Protein AF-A0A452GET1-F1 (afdb_monomer)

Mean predicted aligned error: 17.18 Å

Sequence (676 aa):
MNPFYFHAVNVILHCMVTLVLMYTCDKAVFKDGRLAFVTALFFAVHPIHSEAVTGIVGRADVLACLLFLLAFLSYNRSVDHFYVGEHFPPTASPFFLLLSLFLGTCAMLVKETGVTVFGVCLVYDLLFLSYNRLRLRNGGVHQRFARQPVASPSASLQIPPSSRENGKHRFAHKGTWNSCHPASPEEQRSSSLSVSNKAMWAILSYLTASNNQNFLYTARPFLKRAALVISYVILVLYFRFWIMGGSMPMFSEQDNPASFSPYLLTSSGVQTLPHNAKVHYNYANFLKDQGRNSEAIYHYKTALKLYPRHASALNNLGTLTKDLVEAKEYYRRALQLNPQHNRALFNLGNLLKSQGKKEEAVFLLRDSIKYGPEFADAYSSLASLLAEQEQFKEAQEVYHAGIENCPESSDLHNNYGVFLVDSGAPERAVSHYQQAIWLSPNHYVAMVNLGRLYRSLGQNKQAEAWYKRALKVSRKAEILSPLGALYYNTGRYEEALQVYREAAALQPSNKEIRLALAQVLAMMGQTKEAEKMTNHIVTEEAKCLECYRLLSAIYSKQEHYSKALEAIDKALQLKPKDPKVISELFFTKGNQLREQNLLDKAFESYKVAVELNPDQAQAWMNMGGIKHIKGDYINARSYYEKALQLVPDSKLLKENLAKLDRLEKRLQEVQEKDQT

InterPro domains:
  IPR011990 Tetratricopeptide-like helical domain superfamily [G3DSA:1.25.40.10] (267-321)
  IPR011990 Tetratricopeptide-like helical domain superfamily [G3DSA:1.25.40.10] (322-475)
  IPR011990 Tetratricopeptide-like helical domain superfamily [G3DSA:1.25.40.10] (476-586)
  IPR011990 Tetratricopeptide-like helical domain superfamily [G3DSA:1.25.40.10] (587-668)
  IPR011990 Tetratricopeptide-like helical domain superfamily [SSF48452] (271-401)
  IPR011990 Tetratricopeptide-like helical domain superfamily [SSF48452] (387-651)
  IPR019734 Tetratricopeptide repeat [PF13181] (617-647)
  IPR019734 Tetratricopeptide repeat [PS50005] (277-310)
  IPR019734 Tetratricopeptide repeat [PS50005] (342-375)
  IPR019734 Tetratricopeptide repeat [PS50005] (376-409)
  IPR019734 Tetratricopeptide repeat [PS50005] (410-443)
  IPR019734 Tetratricopeptide repeat [PS50005] (477-510)
  IPR019734 Tetratricopeptide repeat [PS50005] (545-578)
  IPR019734 Tetratricopeptide repeat [PS50005] (583-616)
  IPR019734 Tetratricopeptide repeat [PS50005] (617-650)
  IPR019734 Tetratricopeptide repeat [SM00028] (277-310)
  IPR019734 Tetratricopeptide repeat [SM00028] (311-341)
  IPR019734 Tetratricopeptide repeat [SM00028] (342-375)
  IPR019734 Tetratricopeptide repeat [SM00028] (376-409)
  IPR019734 Tetratricopeptide repeat [SM00028] (410-443)

Solvent-accessible surface area (backbone atoms only — not comparable to full-atom values): 36323 Å² total; per-residue (Å²): 136,70,69,66,65,58,40,53,51,24,49,53,42,46,54,51,34,32,53,52,47,23,50,43,26,25,75,73,70,69,70,36,64,67,61,12,48,53,53,24,53,50,56,63,67,35,64,79,53,46,50,33,32,74,36,92,73,23,48,33,60,44,51,16,49,37,27,29,53,53,12,44,54,25,40,59,63,8,51,52,90,79,77,86,60,92,56,87,57,54,49,63,33,68,66,32,38,53,50,14,56,49,31,24,47,53,5,28,75,52,29,78,73,21,55,50,44,60,57,53,46,52,52,46,48,60,54,58,53,49,49,51,51,54,54,50,76,74,70,67,87,77,89,81,86,83,83,85,82,91,85,85,88,86,89,86,90,82,86,85,90,89,81,89,87,88,84,88,92,88,85,90,82,90,87,88,86,91,86,81,86,88,89,83,89,85,90,79,80,86,89,72,86,85,69,57,66,64,55,56,51,49,52,55,48,69,75,61,68,87,47,71,73,61,53,55,62,72,42,45,50,56,53,46,43,49,54,51,55,51,54,49,52,52,53,53,51,49,53,54,44,56,76,46,73,79,50,83,85,83,81,47,58,86,78,40,48,62,79,68,30,66,63,60,49,29,54,52,37,36,74,76,40,76,79,40,30,67,39,27,39,52,34,16,48,55,28,41,77,69,67,41,48,74,58,13,48,51,27,26,56,47,15,37,73,63,35,77,76,46,29,69,45,32,30,54,41,24,77,71,46,83,50,70,65,62,18,50,49,25,22,50,53,14,36,77,67,36,80,65,42,24,70,32,31,31,54,45,12,55,51,29,43,77,68,70,38,52,68,66,13,49,52,28,18,53,52,13,30,74,54,30,62,73,41,42,66,34,31,49,54,40,20,52,55,29,44,77,65,73,38,52,66,64,16,50,52,36,42,50,55,28,46,74,51,26,72,79,39,31,65,44,28,27,51,48,18,49,52,26,44,78,70,74,39,54,76,62,14,53,55,28,18,52,48,12,36,64,67,30,81,72,42,39,64,34,31,42,50,49,15,51,49,30,41,76,73,67,39,49,72,57,12,50,52,28,33,56,51,22,49,73,69,50,83,48,43,86,55,30,50,63,46,20,51,52,24,49,76,68,71,39,44,71,63,15,45,54,33,27,52,52,24,25,70,75,38,75,82,45,58,71,48,46,48,52,38,25,52,41,29,47,71,73,66,40,38,72,59,17,48,54,51,38,50,52,52,41,74,77,39,88,80,51,51,67,47,23,53,49,48,17,55,47,28,48,75,65,70,37,35,66,60,16,41,52,25,41,52,55,34,58,71,68,59,74,86,49,49,60,62,49,13,53,48,27,36,52,46,13,50,37,27,42,78,68,67,39,50,69,65,12,39,56,25,19,48,56,12,34,77,48,30,78,79,45,34,69,34,33,37,49,43,11,49,53,27,47,77,69,69,40,50,70,62,12,46,55,25,32,51,55,18,30,75,70,39,78,81,44,61,67,47,55,54,52,49,58,49,48,58,58,49,55,51,52,51,49,68,44,58,59,57,80,72,110

Secondary structure (DSSP, 8-state):
--HHHHHHHHHHHHHHHHHHHHHHIIIII-S-HHHHHHHHHHHHH-HHHHHHHHSSSTHHHHHHHHHHHHHHHHHHHHS-SS---SSSS--S-HHHHHHHHHHHHHHHHH-GGGGHHHHHHHHHIIIIIHHHHHHHHTT------PPPPP---------------------------------------PPP-TTHHHHHHHHHHHHH---HHHHHHHHHHHHHHHHHHHHHHHHHHHHHHHHTTTS-----TTT-HHHH-HHHHHHHHHHH-TT-HHHHHHHHHHHHHTT-HHHHHHHHHHHHHH-TT-HHHHHHHHTT-S-HHHHHHHHHHHHHH-TT-HHHHHHHHHHHHHTT-HHHHHHHHHHHHHT-TT-HHHHHHHHHHHHTTT-HHHHHHHHHHHHHH-TT-HHHHHHHHHHHHHTT-HHHHHHHHHHHHHH-TT-HHHHHHHHHHHHHTT-HHHHHHHHHHHHHH---HHHHHHHHHHHHHTT-HHHHHHHHHHHHHH-TT-HHHHHHHHHHHHHTT-HHHHHHHHHHHHHH-TT-HHHHHHHHHHHHHTT-HHHHHHHHHHHHHT--S-HHHHHHHHHHHHHHHHHTT-HHHHHHHHHHHHHH-TT-HHHHHHHHHHHHHTT-HHHHHHHHHHHHHH-TT-HHHHHHHHHHHHHHHHHHHHHTTTT-

Organism: NCBI:txid38772

Structure (mmCIF, N/CA/C/O backbone):
data_AF-A0A452GET1-F1
#
_entry.id   AF-A0A452GET1-F1
#
loop_
_atom_site.group_PDB
_atom_site.id
_atom_site.type_symbol
_atom_site.label_atom_id
_atom_site.label_alt_id
_atom_site.label_comp_id
_atom_site.label_asym_id
_atom_site.label_entity_id
_atom_site.label_seq_id
_atom_site.pdbx_PDB_ins_code
_atom_site.Cartn_x
_atom_site.Cartn_y
_atom_site.Cartn_z
_atom_site.occupancy
_atom_site.B_iso_or_equiv
_atom_site.auth_seq_id
_atom_site.auth_comp_id
_atom_site.auth_asym_id
_atom_site.auth_atom_id
_atom_site.pdbx_PDB_model_num
ATOM 1 N N . MET A 1 1 ? 17.466 -29.741 -41.255 1.00 55.09 1 MET A N 1
ATOM 2 C CA . MET A 1 1 ? 18.159 -29.362 -42.513 1.00 55.09 1 MET A CA 1
ATOM 3 C C . MET A 1 1 ? 19.663 -29.346 -42.269 1.00 55.09 1 MET A C 1
ATOM 5 O O . MET A 1 1 ? 20.057 -29.049 -41.151 1.00 55.09 1 MET A O 1
ATOM 9 N N . ASN A 1 2 ? 20.491 -29.679 -43.266 1.00 70.56 2 ASN A N 1
ATOM 10 C CA . ASN A 1 2 ? 21.956 -29.689 -43.130 1.00 70.56 2 ASN A CA 1
ATOM 11 C C . ASN A 1 2 ? 22.540 -28.291 -43.473 1.00 70.56 2 ASN A C 1
ATOM 13 O O . ASN A 1 2 ? 22.282 -27.815 -44.584 1.00 70.56 2 ASN A O 1
ATOM 17 N N . PRO A 1 3 ? 23.321 -27.643 -42.579 1.00 74.44 3 PRO A N 1
ATOM 18 C CA . PRO A 1 3 ? 23.902 -26.312 -42.806 1.00 74.44 3 PRO A CA 1
ATOM 19 C C . PRO A 1 3 ? 24.771 -26.177 -44.065 1.00 74.44 3 PRO A C 1
ATOM 21 O O . PRO A 1 3 ? 24.826 -25.094 -44.647 1.00 74.44 3 PRO A O 1
ATOM 24 N N . PHE A 1 4 ? 25.408 -27.261 -44.523 1.00 80.00 4 PHE A N 1
ATOM 25 C CA . PHE A 1 4 ? 26.300 -27.254 -45.689 1.00 80.00 4 PHE A CA 1
ATOM 26 C C . PHE A 1 4 ? 25.630 -26.670 -46.943 1.00 80.00 4 PHE A C 1
ATOM 28 O O . PHE A 1 4 ? 26.189 -25.789 -47.594 1.00 80.00 4 PHE A O 1
ATOM 35 N N . TYR A 1 5 ? 24.391 -27.082 -47.239 1.00 78.44 5 TYR A N 1
ATOM 36 C CA . TYR A 1 5 ? 23.641 -26.586 -48.400 1.00 78.44 5 TYR A CA 1
ATOM 37 C C . TYR A 1 5 ? 23.287 -25.098 -48.298 1.00 78.44 5 TYR A C 1
ATOM 39 O O . TYR A 1 5 ? 23.142 -24.429 -49.320 1.00 78.44 5 TYR A O 1
ATOM 47 N N . PHE A 1 6 ? 23.150 -24.563 -47.082 1.00 76.06 6 PHE A N 1
ATOM 48 C CA . PHE A 1 6 ? 22.856 -23.145 -46.888 1.00 76.06 6 PHE A CA 1
ATOM 49 C C . PHE A 1 6 ? 24.080 -22.301 -47.216 1.00 76.06 6 PHE A C 1
ATOM 51 O O . PHE A 1 6 ? 23.979 -21.383 -48.028 1.00 76.06 6 PHE A O 1
ATOM 58 N N . HIS A 1 7 ? 25.236 -22.673 -46.666 1.00 81.62 7 HIS A N 1
ATOM 59 C CA . HIS A 1 7 ? 26.489 -21.975 -46.920 1.00 81.62 7 HIS A CA 1
ATOM 60 C C . HIS A 1 7 ? 26.950 -22.116 -48.381 1.00 81.62 7 HIS A C 1
ATOM 62 O O . HIS A 1 7 ? 27.318 -21.119 -48.996 1.00 81.62 7 HIS A O 1
ATOM 68 N N . ALA A 1 8 ? 26.836 -23.306 -48.984 1.00 86.25 8 ALA A N 1
ATOM 69 C CA . ALA A 1 8 ? 27.196 -23.529 -50.388 1.00 86.25 8 ALA A CA 1
ATOM 70 C C . ALA A 1 8 ? 26.411 -22.620 -51.356 1.00 86.25 8 ALA A C 1
ATOM 72 O O . ALA A 1 8 ? 27.004 -22.008 -52.242 1.00 86.25 8 ALA A O 1
ATOM 73 N N . VAL A 1 9 ? 25.094 -22.468 -51.157 1.00 86.44 9 VAL A N 1
ATOM 74 C CA . VAL A 1 9 ? 24.266 -21.550 -51.962 1.00 86.44 9 VAL A CA 1
ATOM 75 C C . VAL A 1 9 ? 24.689 -20.092 -51.761 1.00 86.44 9 VAL A C 1
ATOM 77 O O . VAL A 1 9 ? 24.806 -19.357 -52.741 1.00 86.44 9 VAL A O 1
ATOM 80 N N . ASN A 1 10 ? 24.969 -19.675 -50.522 1.00 89.81 10 ASN A N 1
ATOM 81 C CA . ASN A 1 10 ? 25.426 -18.314 -50.232 1.00 89.81 10 ASN A CA 1
ATOM 82 C C . ASN A 1 10 ? 26.773 -18.006 -50.918 1.00 89.81 10 ASN A C 1
ATOM 84 O O . ASN A 1 10 ? 26.934 -16.933 -51.499 1.00 89.81 10 ASN A O 1
ATOM 88 N N . VAL A 1 11 ? 27.722 -18.951 -50.893 1.00 90.56 11 VAL A N 1
ATOM 89 C CA . VAL A 1 11 ? 29.040 -18.821 -51.542 1.00 90.56 11 VAL A CA 1
ATOM 90 C C . VAL A 1 11 ? 28.900 -18.724 -53.064 1.00 90.56 11 VAL A C 1
ATOM 92 O O . VAL A 1 11 ? 29.479 -17.821 -53.664 1.00 90.56 11 VAL A O 1
ATOM 95 N N . ILE A 1 12 ? 28.084 -19.582 -53.690 1.00 92.19 12 ILE A N 1
ATOM 96 C CA . ILE A 1 12 ? 27.819 -19.525 -55.140 1.00 92.19 12 ILE A CA 1
ATOM 97 C C . ILE A 1 12 ? 27.236 -18.159 -55.532 1.00 92.19 12 ILE A C 1
ATOM 99 O O . ILE A 1 12 ? 27.716 -17.533 -56.480 1.00 92.19 12 ILE A O 1
ATOM 103 N N . LEU A 1 13 ? 26.249 -17.661 -54.778 1.00 91.44 13 LEU A N 1
ATOM 104 C CA . LEU A 1 13 ? 25.665 -16.340 -55.014 1.00 91.44 13 LEU A CA 1
ATOM 105 C C . LEU A 1 13 ? 26.699 -15.214 -54.845 1.00 91.44 13 LEU A C 1
ATOM 107 O O . LEU A 1 13 ? 26.738 -14.316 -55.680 1.00 91.44 13 LEU A O 1
ATOM 111 N N . HIS A 1 14 ? 27.579 -15.270 -53.840 1.00 93.06 14 HIS A N 1
ATOM 112 C CA . HIS A 1 14 ? 28.633 -14.261 -53.632 1.00 93.06 14 HIS A CA 1
ATOM 113 C C . HIS A 1 14 ? 29.663 -14.240 -54.764 1.00 93.06 14 HIS A C 1
ATOM 115 O O . HIS A 1 14 ? 30.056 -13.167 -55.228 1.00 93.06 14 HIS A O 1
ATOM 121 N N . CYS A 1 15 ? 30.047 -15.410 -55.284 1.00 93.62 15 CYS A N 1
ATOM 122 C CA . CYS A 1 15 ? 30.876 -15.507 -56.485 1.00 93.62 15 CYS A CA 1
ATOM 123 C C . CYS A 1 15 ? 30.180 -14.867 -57.700 1.00 93.62 15 CYS A C 1
ATOM 125 O O . CYS A 1 15 ? 30.807 -14.092 -58.423 1.00 93.62 15 CYS A O 1
ATOM 127 N N . MET A 1 16 ? 28.880 -15.118 -57.899 1.00 94.75 16 MET A N 1
ATOM 128 C CA . MET A 1 16 ? 28.106 -14.481 -58.974 1.00 94.75 16 MET A CA 1
ATOM 129 C C . MET A 1 16 ? 28.015 -12.958 -58.800 1.00 94.75 16 MET A C 1
ATOM 131 O O . MET A 1 16 ? 28.276 -12.232 -59.757 1.00 94.75 16 MET A O 1
ATOM 135 N N . VAL A 1 17 ? 27.713 -12.461 -57.595 1.00 95.06 17 VAL A N 1
ATOM 136 C CA . VAL A 1 17 ? 27.684 -11.018 -57.286 1.00 95.06 17 VAL A CA 1
ATOM 137 C C . VAL A 1 17 ? 29.040 -10.377 -57.567 1.00 95.06 17 VAL A C 1
ATOM 139 O O . VAL A 1 17 ? 29.095 -9.359 -58.247 1.00 95.06 17 VAL A O 1
ATOM 142 N N . THR A 1 18 ? 30.135 -10.993 -57.117 1.00 95.00 18 THR A N 1
ATOM 143 C CA . THR A 1 18 ? 31.505 -10.497 -57.326 1.00 95.00 18 THR A CA 1
ATOM 144 C C . THR A 1 18 ? 31.844 -10.373 -58.818 1.00 95.00 18 THR A C 1
ATOM 146 O O . THR A 1 18 ? 32.373 -9.349 -59.254 1.00 95.00 18 THR A O 1
ATOM 149 N N . LEU A 1 19 ? 31.491 -11.378 -59.628 1.00 95.25 19 LEU A N 1
ATOM 150 C CA . LEU A 1 19 ? 31.718 -11.364 -61.078 1.00 95.25 19 LEU A CA 1
ATOM 151 C C . LEU A 1 19 ? 30.843 -10.325 -61.799 1.00 95.25 19 LEU A C 1
ATOM 153 O O . LEU A 1 19 ? 31.332 -9.602 -62.671 1.00 95.25 19 LEU A O 1
ATOM 157 N N . VAL A 1 20 ? 29.566 -10.203 -61.421 1.00 94.69 20 VAL A N 1
ATOM 158 C CA . VAL A 1 20 ? 28.649 -9.197 -61.985 1.00 94.69 20 VAL A CA 1
ATOM 159 C C . VAL A 1 20 ? 29.057 -7.780 -61.562 1.00 94.69 20 VAL A C 1
ATOM 161 O O . VAL A 1 20 ? 28.979 -6.860 -62.377 1.00 94.69 20 VAL A O 1
ATOM 164 N N . LEU A 1 21 ? 29.569 -7.590 -60.342 1.00 94.19 21 LEU A N 1
ATOM 165 C CA . LEU A 1 21 ? 30.135 -6.323 -59.877 1.00 94.19 21 LEU A CA 1
ATOM 166 C C . LEU A 1 21 ? 31.380 -5.950 -60.687 1.00 94.19 21 LEU A C 1
ATOM 168 O O . LEU A 1 21 ? 31.450 -4.830 -61.187 1.00 94.19 21 LEU A O 1
ATOM 172 N N . MET A 1 22 ? 32.315 -6.884 -60.897 1.00 94.12 22 MET A N 1
ATOM 173 C CA . MET A 1 22 ? 33.491 -6.662 -61.749 1.00 94.12 22 MET A CA 1
ATOM 174 C C . MET A 1 22 ? 33.078 -6.222 -63.162 1.00 94.12 22 MET A C 1
ATOM 176 O O . MET A 1 22 ? 33.565 -5.213 -63.668 1.00 94.12 22 MET A O 1
ATOM 180 N N . TYR A 1 23 ? 32.122 -6.925 -63.776 1.00 92.88 23 TYR A N 1
ATOM 181 C CA . TYR A 1 23 ? 31.584 -6.569 -65.091 1.00 92.88 23 TYR A CA 1
ATOM 182 C C . TYR A 1 23 ? 30.884 -5.196 -65.096 1.00 92.88 23 TYR A C 1
ATOM 184 O O . TYR A 1 23 ? 31.024 -4.426 -66.048 1.00 92.88 23 TYR A O 1
ATOM 192 N N . THR A 1 24 ? 30.169 -4.848 -64.023 1.00 90.69 24 THR A N 1
ATOM 193 C CA . THR A 1 24 ? 29.512 -3.538 -63.863 1.00 90.69 24 THR A CA 1
ATOM 194 C C . THR A 1 24 ? 30.535 -2.411 -63.744 1.00 90.69 24 THR A C 1
ATOM 196 O O . THR A 1 24 ? 30.420 -1.392 -64.429 1.00 90.69 24 THR A O 1
ATOM 199 N N . CYS A 1 25 ? 31.577 -2.603 -62.937 1.00 89.62 25 CYS A N 1
ATOM 200 C CA . CYS A 1 25 ? 32.664 -1.647 -62.775 1.00 89.62 25 CYS A CA 1
ATOM 201 C C . CYS A 1 25 ? 33.450 -1.440 -64.080 1.00 89.62 25 CYS A C 1
ATOM 203 O O . CYS A 1 25 ? 33.757 -0.300 -64.429 1.00 89.62 25 CYS A O 1
ATOM 205 N N . ASP A 1 26 ? 33.705 -2.509 -64.839 1.00 87.88 26 ASP A N 1
ATOM 206 C CA . ASP A 1 26 ? 34.378 -2.443 -66.140 1.00 87.88 26 ASP A CA 1
ATOM 207 C C . ASP A 1 26 ? 33.507 -1.762 -67.214 1.00 87.88 26 ASP A C 1
ATOM 209 O O . ASP A 1 26 ? 33.965 -0.841 -67.885 1.00 87.88 26 ASP A O 1
ATOM 213 N N . LYS A 1 27 ? 32.230 -2.139 -67.375 1.00 83.81 27 LYS A N 1
ATOM 214 C CA . LYS A 1 27 ? 31.399 -1.614 -68.479 1.00 83.81 27 LYS A CA 1
ATOM 215 C C . LYS A 1 27 ? 30.702 -0.283 -68.190 1.00 83.81 27 LYS A C 1
ATOM 217 O O . LYS A 1 27 ? 30.534 0.511 -69.119 1.00 83.81 27 LYS A O 1
ATOM 222 N N . ALA A 1 28 ? 30.285 -0.027 -66.949 1.00 80.25 28 ALA A N 1
ATOM 223 C CA . ALA A 1 28 ? 29.444 1.123 -66.603 1.00 80.25 28 ALA A CA 1
ATOM 224 C C . ALA A 1 28 ? 30.166 2.222 -65.805 1.00 80.25 28 ALA A C 1
ATOM 226 O O . ALA A 1 28 ? 29.875 3.398 -66.031 1.00 80.25 28 ALA A O 1
ATOM 227 N N . VAL A 1 29 ? 31.079 1.862 -64.891 1.00 82.75 29 VAL A N 1
ATOM 228 C CA . VAL A 1 29 ? 31.639 2.807 -63.899 1.00 82.75 29 VAL A CA 1
ATOM 229 C C . VAL A 1 29 ? 33.008 3.361 -64.310 1.00 82.75 29 VAL A C 1
ATOM 231 O O . VAL A 1 29 ? 33.120 4.552 -64.586 1.00 82.75 29 VAL A O 1
ATOM 234 N N . PHE A 1 30 ? 34.047 2.522 -64.361 1.00 81.62 30 PHE A N 1
ATOM 235 C CA . PHE A 1 30 ? 35.436 2.971 -64.533 1.00 81.62 30 PHE A CA 1
ATOM 236 C C . PHE A 1 30 ? 35.931 2.911 -65.978 1.00 81.62 30 PHE A C 1
ATOM 238 O O . PHE A 1 30 ? 36.731 3.756 -66.372 1.00 81.62 30 PHE A O 1
ATOM 245 N N . LYS A 1 31 ? 35.470 1.929 -66.768 1.00 78.00 31 LYS A N 1
ATOM 246 C CA . LYS A 1 31 ? 36.013 1.625 -68.111 1.00 78.00 31 LYS A CA 1
ATOM 247 C C . LYS A 1 31 ? 37.510 1.269 -68.101 1.00 78.00 31 LYS A C 1
ATOM 249 O O . LYS A 1 31 ? 38.198 1.425 -69.107 1.00 78.00 31 LYS A O 1
ATOM 254 N N . ASP A 1 32 ? 37.974 0.747 -66.965 1.00 84.75 32 ASP A N 1
ATOM 255 C CA . ASP A 1 32 ? 39.293 0.156 -66.741 1.00 84.75 32 ASP A CA 1
ATOM 256 C C . ASP A 1 32 ? 39.129 -1.156 -65.957 1.00 84.75 32 ASP A C 1
ATOM 258 O O . ASP A 1 32 ? 38.683 -1.164 -64.803 1.00 84.75 32 ASP A O 1
ATOM 262 N N . GLY A 1 33 ? 39.525 -2.266 -66.584 1.00 87.38 33 GLY A N 1
ATOM 263 C CA . GLY A 1 33 ? 39.473 -3.600 -65.995 1.00 87.38 33 GLY A CA 1
ATOM 264 C C . GLY A 1 33 ? 40.362 -3.772 -64.757 1.00 87.38 33 GLY A C 1
ATOM 265 O O . GLY A 1 33 ? 40.052 -4.608 -63.911 1.00 87.38 33 GLY A O 1
ATOM 266 N N . ARG A 1 34 ? 41.429 -2.972 -64.592 1.00 88.81 34 ARG A N 1
ATOM 267 C CA . ARG A 1 34 ? 42.294 -3.019 -63.397 1.00 88.81 34 ARG A CA 1
ATOM 268 C C . ARG A 1 34 ? 41.565 -2.481 -62.170 1.00 88.81 34 ARG A C 1
ATOM 270 O O . ARG A 1 34 ? 41.541 -3.144 -61.136 1.00 88.81 34 ARG A O 1
ATOM 277 N N . LEU A 1 35 ? 40.925 -1.317 -62.299 1.00 89.56 35 LEU A N 1
ATOM 278 C CA . LEU A 1 35 ? 40.099 -0.739 -61.234 1.00 89.56 35 LEU A CA 1
ATOM 279 C C . LEU A 1 35 ? 38.889 -1.631 -60.930 1.00 89.56 35 LEU A C 1
ATOM 281 O O . LEU A 1 35 ? 38.598 -1.890 -59.765 1.00 89.56 35 LEU A O 1
ATOM 285 N N . ALA A 1 36 ? 38.241 -2.177 -61.963 1.00 91.00 36 ALA A N 1
ATOM 286 C CA . ALA A 1 36 ? 37.127 -3.105 -61.799 1.00 91.00 36 ALA A CA 1
ATOM 287 C C . ALA A 1 36 ? 37.512 -4.388 -61.038 1.00 91.00 36 ALA A C 1
ATOM 289 O O . ALA A 1 36 ? 36.784 -4.798 -60.132 1.00 91.00 36 ALA A O 1
ATOM 290 N N . PHE A 1 37 ? 38.663 -4.989 -61.359 1.00 93.69 37 PHE A N 1
ATOM 291 C CA . PHE A 1 37 ? 39.197 -6.156 -60.652 1.00 93.69 37 PHE A CA 1
ATOM 292 C C . PHE A 1 37 ? 39.505 -5.843 -59.181 1.00 93.69 37 PHE A C 1
ATOM 294 O O . PHE A 1 37 ? 39.088 -6.587 -58.298 1.00 93.69 37 PHE A O 1
ATOM 301 N N . VAL A 1 38 ? 40.170 -4.716 -58.898 1.00 93.44 38 VAL A N 1
ATOM 302 C CA . VAL A 1 38 ? 40.489 -4.296 -57.520 1.00 93.44 38 VAL A CA 1
ATOM 303 C C . VAL A 1 38 ? 39.218 -4.044 -56.699 1.00 93.44 38 VAL A C 1
ATOM 305 O O . VAL A 1 38 ? 39.137 -4.480 -55.553 1.00 93.44 38 VAL A O 1
ATOM 308 N N . THR A 1 39 ? 38.191 -3.409 -57.274 1.00 92.38 39 THR A N 1
ATOM 309 C CA . THR A 1 39 ? 36.896 -3.216 -56.597 1.00 92.38 39 THR A CA 1
ATOM 310 C C . THR A 1 39 ? 36.190 -4.541 -56.305 1.00 92.38 39 THR A C 1
ATOM 312 O O . THR A 1 39 ? 35.669 -4.720 -55.205 1.00 92.38 39 THR A O 1
ATOM 315 N N . ALA A 1 40 ? 36.199 -5.488 -57.247 1.00 92.94 40 ALA A N 1
ATOM 316 C CA . ALA A 1 40 ? 35.617 -6.812 -57.037 1.00 92.94 40 ALA A CA 1
ATOM 317 C C . ALA A 1 40 ? 36.387 -7.630 -55.984 1.00 92.94 40 ALA A C 1
ATOM 319 O O . ALA A 1 40 ? 35.765 -8.288 -55.154 1.00 92.94 40 ALA A O 1
ATOM 320 N N . LEU A 1 41 ? 37.722 -7.538 -55.958 1.00 93.25 41 LEU A N 1
ATOM 321 C CA . LEU A 1 41 ? 38.561 -8.181 -54.944 1.00 93.25 41 LEU A CA 1
ATOM 322 C C . LEU A 1 41 ? 38.280 -7.633 -53.537 1.00 93.25 41 LEU A C 1
ATOM 324 O O . LEU A 1 41 ? 38.112 -8.416 -52.604 1.00 93.25 41 LEU A O 1
ATOM 328 N N . PHE A 1 42 ? 38.165 -6.308 -53.382 1.00 93.50 42 PHE A N 1
ATOM 329 C CA . PHE A 1 42 ? 37.760 -5.718 -52.104 1.00 93.50 42 PHE A CA 1
ATOM 330 C C . PHE A 1 42 ? 36.359 -6.178 -51.688 1.00 93.50 42 PHE A C 1
ATOM 332 O O . PHE A 1 42 ? 36.189 -6.602 -50.549 1.00 93.50 42 PHE A O 1
ATOM 339 N N . PHE A 1 43 ? 35.377 -6.169 -52.596 1.00 91.31 43 PHE A N 1
ATOM 340 C CA . PHE A 1 43 ? 34.023 -6.652 -52.300 1.00 91.31 43 PHE A CA 1
ATOM 341 C C . PHE A 1 43 ? 34.003 -8.125 -51.857 1.00 91.31 43 PHE A C 1
ATOM 343 O O . PHE A 1 43 ? 33.314 -8.471 -50.899 1.00 91.31 43 PHE A O 1
ATOM 350 N N . ALA A 1 44 ? 34.784 -8.985 -52.517 1.00 91.62 44 ALA A N 1
ATOM 351 C CA . ALA A 1 44 ? 34.842 -10.411 -52.214 1.00 91.62 44 ALA A CA 1
ATOM 352 C C . ALA A 1 44 ? 35.358 -10.706 -50.794 1.00 91.62 44 ALA A C 1
ATOM 354 O O . ALA A 1 44 ? 34.878 -11.646 -50.159 1.00 91.62 44 ALA A O 1
ATOM 355 N N . VAL A 1 45 ? 36.323 -9.907 -50.317 1.00 90.69 45 VAL A N 1
ATOM 356 C CA . VAL A 1 45 ? 37.075 -10.120 -49.065 1.00 90.69 45 VAL A CA 1
ATOM 357 C C . VAL A 1 45 ? 36.554 -9.264 -47.895 1.00 90.69 45 VAL A C 1
ATOM 359 O O . VAL A 1 45 ? 36.873 -9.548 -46.743 1.00 90.69 45 VAL A O 1
ATOM 362 N N . HIS A 1 46 ? 35.752 -8.222 -48.144 1.00 89.12 46 HIS A N 1
ATOM 363 C CA . HIS A 1 46 ? 35.321 -7.297 -47.090 1.00 89.12 46 HIS A CA 1
ATOM 364 C C . HIS A 1 46 ? 34.485 -8.000 -45.994 1.00 89.12 46 HIS A C 1
ATOM 366 O O . HIS A 1 46 ? 33.481 -8.638 -46.334 1.00 89.12 46 HIS A O 1
ATOM 372 N N . PRO A 1 47 ? 34.805 -7.834 -44.689 1.00 81.44 47 PRO A N 1
ATOM 373 C CA . PRO A 1 47 ? 34.153 -8.569 -43.599 1.00 81.44 47 PRO A CA 1
ATOM 374 C C . PRO A 1 47 ? 32.620 -8.537 -43.640 1.00 81.44 47 PRO A C 1
ATOM 376 O O . PRO A 1 47 ? 31.996 -9.594 -43.668 1.00 81.44 47 PRO A O 1
ATOM 379 N N . ILE A 1 48 ? 32.029 -7.346 -43.800 1.00 79.81 48 ILE A N 1
ATOM 380 C CA . ILE A 1 48 ? 30.569 -7.120 -43.894 1.00 79.81 48 ILE A CA 1
ATOM 381 C C . ILE A 1 48 ? 29.893 -7.995 -44.970 1.00 79.81 48 ILE A C 1
ATOM 383 O O . ILE A 1 48 ? 28.757 -8.432 -44.796 1.00 79.81 48 ILE A O 1
ATOM 387 N N . HIS A 1 49 ? 30.565 -8.269 -46.092 1.00 81.12 49 HIS A N 1
ATOM 388 C CA . HIS A 1 49 ? 30.012 -9.123 -47.148 1.00 81.12 49 HIS A CA 1
ATOM 389 C C . HIS A 1 49 ? 30.250 -10.607 -46.845 1.00 81.12 49 HIS A C 1
ATOM 391 O O . HIS A 1 49 ? 29.357 -11.422 -47.064 1.00 81.12 49 HIS A O 1
ATOM 397 N N . SER A 1 50 ? 31.395 -10.959 -46.252 1.00 78.44 50 SER A N 1
ATOM 398 C CA . SER A 1 50 ? 31.659 -12.331 -45.794 1.00 78.44 50 SER A CA 1
ATOM 399 C C . SER A 1 50 ? 30.703 -12.793 -44.678 1.00 78.44 50 SER A C 1
ATOM 401 O O . SER A 1 50 ? 30.265 -13.942 -44.687 1.00 78.44 50 SER A O 1
ATOM 403 N N . GLU A 1 51 ? 30.285 -11.892 -43.781 1.00 79.88 51 GLU A N 1
ATOM 404 C CA . GLU A 1 51 ? 29.285 -12.143 -42.731 1.00 79.88 51 GLU A CA 1
ATOM 405 C C . GLU A 1 51 ? 27.893 -12.455 -43.309 1.00 79.88 51 GLU A C 1
ATOM 407 O O . GLU A 1 51 ? 27.202 -13.353 -42.825 1.00 79.88 51 GLU A O 1
ATOM 412 N N . ALA A 1 52 ? 27.494 -11.795 -44.403 1.00 76.88 52 ALA A N 1
ATOM 413 C CA . ALA A 1 52 ? 26.259 -12.129 -45.120 1.00 76.88 52 ALA A CA 1
ATOM 414 C C . ALA A 1 52 ? 26.320 -13.515 -45.799 1.00 76.88 52 ALA A C 1
ATOM 416 O O . ALA A 1 52 ? 25.287 -14.155 -46.002 1.00 76.88 52 ALA A O 1
ATOM 417 N N . VAL A 1 53 ? 27.520 -14.012 -46.122 1.00 80.25 53 VAL A N 1
ATOM 418 C CA . VAL A 1 53 ? 27.728 -15.334 -46.739 1.00 80.25 53 VAL A CA 1
ATOM 419 C C . VAL A 1 53 ? 27.759 -16.460 -45.702 1.00 80.25 53 VAL A C 1
ATOM 421 O O . VAL A 1 53 ? 27.230 -17.547 -45.957 1.00 80.25 53 VAL A O 1
ATOM 424 N N . THR A 1 54 ? 28.336 -16.223 -44.523 1.00 80.12 54 THR A N 1
ATOM 425 C CA . THR A 1 54 ? 28.326 -17.186 -43.407 1.00 80.12 54 THR A CA 1
ATOM 426 C C . THR A 1 54 ? 26.988 -17.208 -42.659 1.00 80.12 54 THR A C 1
ATOM 428 O O . THR A 1 54 ? 26.595 -18.255 -42.145 1.00 80.12 54 THR A O 1
ATOM 431 N N . GLY A 1 55 ? 26.252 -16.093 -42.638 1.00 76.00 55 GLY A N 1
ATOM 432 C CA . GLY A 1 55 ? 24.956 -15.971 -41.976 1.00 76.00 55 GLY A CA 1
ATOM 433 C C . GLY A 1 55 ? 23.838 -16.817 -42.602 1.00 76.00 55 GLY A C 1
ATOM 434 O O . GLY A 1 55 ? 23.609 -16.802 -43.812 1.00 76.00 55 GLY A O 1
ATOM 435 N N . ILE A 1 56 ? 23.057 -17.495 -41.753 1.00 67.94 56 ILE A N 1
ATOM 436 C CA . ILE A 1 56 ? 21.920 -18.350 -42.159 1.00 67.94 56 ILE A CA 1
ATOM 437 C C . ILE A 1 56 ? 20.864 -17.556 -42.957 1.00 67.94 56 ILE A C 1
ATOM 439 O O . ILE A 1 56 ? 20.313 -18.059 -43.937 1.00 67.94 56 ILE A O 1
ATOM 443 N N . VAL A 1 57 ? 20.611 -16.302 -42.561 1.00 72.31 57 VAL A N 1
ATOM 444 C CA . VAL A 1 57 ? 19.596 -15.412 -43.161 1.00 72.31 57 VAL A CA 1
ATOM 445 C C . VAL A 1 57 ? 20.144 -14.605 -44.352 1.00 72.31 57 VAL A C 1
ATOM 447 O O . VAL A 1 57 ? 19.385 -14.252 -45.254 1.00 72.31 57 VAL A O 1
ATOM 450 N N . GLY A 1 58 ? 21.463 -14.374 -44.416 1.00 80.88 58 GLY A N 1
ATOM 451 C CA . GLY A 1 58 ? 22.108 -13.434 -45.351 1.00 80.88 58 GLY A CA 1
ATOM 452 C C . GLY A 1 58 ? 21.995 -13.784 -46.842 1.00 80.88 58 GLY A C 1
ATOM 453 O O . GLY A 1 58 ? 22.302 -12.960 -47.702 1.00 80.88 58 GLY A O 1
ATOM 454 N N . ARG A 1 59 ? 21.452 -14.963 -47.179 1.00 87.50 59 ARG A N 1
ATOM 455 C CA . ARG A 1 59 ? 21.038 -15.322 -48.547 1.00 87.50 59 ARG A CA 1
ATOM 456 C C . ARG A 1 59 ? 20.135 -14.287 -49.212 1.00 87.50 59 ARG A C 1
ATOM 458 O O . ARG A 1 59 ? 20.244 -14.097 -50.420 1.00 87.50 59 ARG A O 1
ATOM 465 N N . ALA A 1 60 ? 19.266 -13.633 -48.440 1.00 87.94 60 ALA A N 1
ATOM 466 C CA . ALA A 1 60 ? 18.410 -12.568 -48.944 1.00 87.94 60 ALA A CA 1
ATOM 467 C C . ALA A 1 60 ? 19.253 -11.369 -49.403 1.00 87.94 60 ALA A C 1
ATOM 469 O O . ALA A 1 60 ? 19.098 -10.896 -50.523 1.00 87.94 60 ALA A O 1
ATOM 470 N N . ASP A 1 61 ? 20.211 -10.937 -48.585 1.00 88.81 61 ASP A N 1
ATOM 471 C CA . ASP A 1 61 ? 21.086 -9.803 -48.880 1.00 88.81 61 ASP A CA 1
ATOM 472 C C . ASP A 1 61 ? 21.979 -10.055 -50.109 1.00 88.81 61 ASP A C 1
ATOM 474 O O . ASP A 1 61 ? 22.075 -9.200 -50.991 1.00 88.81 61 ASP A O 1
ATOM 478 N N . VAL A 1 62 ? 22.566 -11.253 -50.233 1.00 90.44 62 VAL A N 1
ATOM 479 C CA . VAL A 1 62 ? 23.405 -11.608 -51.396 1.00 90.44 62 VAL A CA 1
ATOM 480 C C . VAL A 1 62 ? 22.566 -11.749 -52.678 1.00 90.44 62 VAL A C 1
ATOM 482 O O . VAL A 1 62 ? 22.959 -11.238 -53.728 1.00 90.44 62 VAL A O 1
ATOM 485 N N . LEU A 1 63 ? 21.384 -12.379 -52.617 1.00 93.31 63 LEU A N 1
ATOM 486 C CA . LEU A 1 63 ? 20.493 -12.508 -53.779 1.00 93.31 63 LEU A CA 1
ATOM 487 C C . LEU A 1 63 ? 19.904 -11.154 -54.212 1.00 93.31 63 LEU A C 1
ATOM 489 O O . LEU A 1 63 ? 19.851 -10.866 -55.408 1.00 93.31 63 LEU A O 1
ATOM 493 N N . ALA A 1 64 ? 19.511 -10.300 -53.264 1.00 93.50 64 ALA A N 1
ATOM 494 C CA . ALA A 1 64 ? 19.059 -8.943 -53.556 1.00 93.50 64 ALA A CA 1
ATOM 495 C C . ALA A 1 64 ? 20.178 -8.109 -54.199 1.00 93.50 64 ALA A C 1
ATOM 497 O O . ALA A 1 64 ? 19.911 -7.395 -55.163 1.00 93.50 64 ALA A O 1
ATOM 498 N N . CYS A 1 65 ? 21.431 -8.251 -53.749 1.00 93.25 65 CYS A N 1
ATOM 499 C CA . CYS A 1 65 ? 22.589 -7.603 -54.370 1.00 93.25 65 CYS A CA 1
ATOM 500 C C . CYS A 1 65 ? 22.808 -8.062 -55.828 1.00 93.25 65 CYS A C 1
ATOM 502 O O . CYS A 1 65 ? 23.033 -7.235 -56.715 1.00 93.25 65 CYS A O 1
ATOM 504 N N . LEU A 1 66 ? 22.656 -9.362 -56.116 1.00 94.94 66 LEU A N 1
ATOM 505 C CA . LEU A 1 66 ? 22.739 -9.886 -57.485 1.00 94.94 66 LEU A CA 1
ATOM 506 C C . LEU A 1 66 ? 21.652 -9.282 -58.388 1.00 94.94 66 LEU A C 1
ATOM 508 O O . LEU A 1 66 ? 21.945 -8.787 -59.477 1.00 94.94 66 LEU A O 1
ATOM 512 N N . LEU A 1 67 ? 20.401 -9.284 -57.918 1.00 96.62 67 LEU A N 1
ATOM 513 C CA . LEU A 1 67 ? 19.258 -8.724 -58.642 1.00 96.62 67 LEU A CA 1
ATOM 514 C C . LEU A 1 67 ? 19.388 -7.204 -58.836 1.00 96.62 67 LEU A C 1
ATOM 516 O O . LEU A 1 67 ? 19.087 -6.707 -59.918 1.00 96.62 67 LEU A O 1
ATOM 520 N N . PHE A 1 68 ? 19.909 -6.481 -57.840 1.00 95.81 68 PHE A N 1
ATOM 521 C CA . PHE A 1 68 ? 20.211 -5.048 -57.903 1.00 95.81 68 PHE A CA 1
ATOM 522 C C . PHE A 1 68 ? 21.212 -4.732 -59.024 1.00 95.81 68 PHE A C 1
ATOM 524 O O . PHE A 1 68 ? 20.951 -3.873 -59.868 1.00 95.81 68 PHE A O 1
ATOM 531 N N . LEU A 1 69 ? 22.345 -5.443 -59.081 1.00 94.81 69 LEU A N 1
ATOM 532 C CA . LEU A 1 69 ? 23.363 -5.210 -60.112 1.00 94.81 69 LEU A CA 1
ATOM 533 C C . LEU A 1 69 ? 22.842 -5.558 -61.515 1.00 94.81 69 LEU A C 1
ATOM 535 O O . LEU A 1 69 ? 23.084 -4.813 -62.466 1.00 94.81 69 LEU A O 1
ATOM 539 N N . LEU A 1 70 ? 22.074 -6.643 -61.654 1.00 95.44 70 LEU A N 1
ATOM 540 C CA . LEU A 1 70 ? 21.450 -7.022 -62.927 1.00 95.44 70 LEU A CA 1
ATOM 541 C C . LEU A 1 70 ? 20.355 -6.030 -63.362 1.00 95.44 70 LEU A C 1
ATOM 543 O O . LEU A 1 70 ? 20.249 -5.722 -64.553 1.00 95.44 70 LEU A O 1
ATOM 547 N N . ALA A 1 71 ? 19.584 -5.473 -62.422 1.00 95.31 71 ALA A N 1
ATOM 548 C CA . ALA A 1 71 ? 18.616 -4.411 -62.688 1.00 95.31 71 ALA A CA 1
ATOM 549 C C . ALA A 1 71 ? 19.306 -3.116 -63.146 1.00 95.31 71 ALA A C 1
ATOM 551 O O . ALA A 1 71 ? 18.867 -2.517 -64.129 1.00 95.31 71 ALA A O 1
ATOM 552 N N . PHE A 1 72 ? 20.414 -2.722 -62.507 1.00 94.19 72 PHE A N 1
ATOM 553 C CA . PHE A 1 72 ? 21.223 -1.564 -62.905 1.00 94.19 72 PHE A CA 1
ATOM 554 C C . PHE A 1 72 ? 21.873 -1.749 -64.287 1.00 94.19 72 PHE A C 1
ATOM 556 O O . PHE A 1 72 ? 21.787 -0.861 -65.137 1.00 94.19 72 PHE A O 1
ATOM 563 N N . LEU A 1 73 ? 22.460 -2.919 -64.565 1.00 91.44 73 LEU A N 1
ATOM 564 C CA . LEU A 1 73 ? 23.005 -3.252 -65.888 1.00 91.44 73 LEU A CA 1
ATOM 565 C C . LEU A 1 73 ? 21.925 -3.228 -66.979 1.00 91.44 73 LEU A C 1
ATOM 567 O O . LEU A 1 73 ? 22.169 -2.722 -68.077 1.00 91.44 73 LEU A O 1
ATOM 571 N N . SER A 1 74 ? 20.727 -3.731 -66.670 1.00 91.81 74 SER A N 1
ATOM 572 C CA . SER A 1 74 ? 19.572 -3.678 -67.574 1.00 91.81 74 SER A CA 1
ATOM 573 C C . SER A 1 74 ? 19.105 -2.238 -67.800 1.00 91.81 74 SER A C 1
ATOM 575 O O . SER A 1 74 ? 18.874 -1.855 -68.945 1.00 91.81 74 SER A O 1
ATOM 577 N N . TYR A 1 75 ? 19.070 -1.401 -66.754 1.00 90.75 75 TYR A N 1
ATOM 578 C CA . TYR A 1 75 ? 18.747 0.022 -66.885 1.00 90.75 75 TYR A CA 1
ATOM 579 C C . TYR A 1 75 ? 19.741 0.731 -67.807 1.00 90.75 75 TYR A C 1
ATOM 581 O O . TYR A 1 75 ? 19.336 1.349 -68.789 1.00 90.75 75 TYR A O 1
ATOM 589 N N . ASN A 1 76 ? 21.042 0.578 -67.543 1.00 86.25 76 ASN A N 1
ATOM 590 C CA . ASN A 1 76 ? 22.117 1.166 -68.340 1.00 86.25 76 ASN A CA 1
ATOM 591 C C . ASN A 1 76 ? 22.036 0.735 -69.818 1.00 86.25 76 ASN A C 1
ATOM 593 O O . ASN A 1 76 ? 22.213 1.553 -70.712 1.00 86.25 76 ASN A O 1
ATOM 597 N N . ARG A 1 77 ? 21.678 -0.529 -70.092 1.00 85.12 77 ARG A N 1
ATOM 598 C CA . ARG A 1 77 ? 21.451 -1.036 -71.458 1.00 85.12 77 ARG A CA 1
ATOM 599 C C . ARG A 1 77 ? 20.138 -0.551 -72.095 1.00 85.12 77 ARG A C 1
ATOM 601 O O . ARG A 1 77 ? 20.006 -0.592 -73.316 1.00 85.12 77 ARG A O 1
ATOM 608 N N . SER A 1 78 ? 19.171 -0.097 -71.298 1.00 84.88 78 SER A N 1
ATOM 609 C CA . SER A 1 78 ? 17.908 0.472 -71.785 1.00 84.88 78 SER A CA 1
ATOM 610 C C . SER A 1 78 ? 18.018 1.940 -72.205 1.00 84.88 78 SER A C 1
ATOM 612 O O . SER A 1 78 ? 17.198 2.407 -72.997 1.00 84.88 78 SER A O 1
ATOM 614 N N . VAL A 1 79 ? 19.021 2.676 -71.715 1.00 78.81 79 VAL A N 1
ATOM 615 C CA . VAL A 1 79 ? 19.231 4.086 -72.066 1.00 78.81 79 VAL A CA 1
ATOM 616 C C . VAL A 1 79 ? 20.204 4.201 -73.235 1.00 78.81 79 VAL A C 1
ATOM 618 O O . VAL A 1 79 ? 21.342 3.755 -73.160 1.00 78.81 79 VAL A O 1
ATOM 621 N N . ASP A 1 80 ? 19.773 4.851 -74.316 1.00 63.66 80 ASP A N 1
ATOM 622 C CA . ASP A 1 80 ? 20.657 5.114 -75.452 1.00 63.66 80 ASP A CA 1
ATOM 623 C C . ASP A 1 80 ? 21.559 6.334 -75.199 1.00 63.66 80 ASP A C 1
ATOM 625 O O . ASP A 1 80 ? 21.128 7.354 -74.644 1.00 63.66 80 ASP A O 1
ATOM 629 N N . HIS A 1 81 ? 22.799 6.272 -75.678 1.00 54.97 81 HIS A N 1
ATOM 630 C CA . HIS A 1 81 ? 23.698 7.422 -75.719 1.00 54.97 81 HIS A CA 1
ATOM 631 C C . HIS A 1 81 ? 23.360 8.402 -76.860 1.00 54.97 81 HIS A C 1
ATOM 633 O O . HIS A 1 81 ? 23.616 9.596 -76.702 1.00 54.97 81 HIS A O 1
ATOM 639 N N . PHE A 1 82 ? 22.761 7.935 -77.962 1.00 51.59 82 PHE A N 1
ATOM 640 C CA . PHE A 1 82 ? 22.600 8.690 -79.213 1.00 51.59 82 PHE A CA 1
ATOM 641 C C . PHE A 1 82 ? 21.155 8.857 -79.709 1.00 51.59 82 PHE A C 1
ATOM 643 O O . PHE A 1 82 ? 20.897 9.797 -80.459 1.00 51.59 82 PHE A O 1
ATOM 650 N N . TYR A 1 83 ? 20.192 8.026 -79.290 1.00 48.69 83 TYR A N 1
ATOM 651 C CA . TYR A 1 83 ? 18.814 8.153 -79.793 1.00 48.69 83 TYR A CA 1
ATOM 652 C C . TYR A 1 83 ? 18.071 9.404 -79.282 1.00 48.69 83 TYR A C 1
ATOM 654 O O . TYR A 1 83 ? 18.023 9.696 -78.078 1.00 48.69 83 TYR A O 1
ATOM 662 N N . VAL A 1 84 ? 17.416 10.093 -80.224 1.00 50.88 84 VAL A N 1
ATOM 663 C CA . VAL A 1 84 ? 16.406 11.147 -80.013 1.00 50.88 84 VAL A CA 1
ATOM 664 C C . VAL A 1 84 ? 15.139 10.735 -80.776 1.00 50.88 84 VAL A C 1
ATOM 666 O O . VAL A 1 84 ? 14.764 11.335 -81.774 1.00 50.88 84 VAL A O 1
ATOM 669 N N . GLY A 1 85 ? 14.531 9.628 -80.345 1.00 48.56 85 GLY A N 1
ATOM 670 C CA . GLY A 1 85 ? 13.291 9.106 -80.928 1.00 48.56 85 GLY A CA 1
ATOM 671 C C . GLY A 1 85 ? 12.046 9.747 -80.310 1.00 48.56 85 GLY A C 1
ATOM 672 O O . GLY A 1 85 ? 12.055 10.129 -79.139 1.00 48.56 85 GLY A O 1
ATOM 673 N N . GLU A 1 86 ? 10.963 9.826 -81.083 1.00 49.25 86 GLU A N 1
ATOM 674 C CA . GLU A 1 86 ? 9.713 10.487 -80.666 1.00 49.25 86 GLU A CA 1
ATOM 675 C C . GLU A 1 86 ? 8.897 9.682 -79.634 1.00 49.25 86 GLU A C 1
ATOM 677 O O . GLU A 1 86 ? 8.108 10.247 -78.872 1.00 49.25 86 GLU A O 1
ATOM 682 N N . HIS A 1 87 ? 9.140 8.370 -79.557 1.00 55.41 87 HIS A N 1
ATOM 683 C CA . HIS A 1 87 ? 8.441 7.427 -78.683 1.00 55.41 87 HIS A CA 1
ATOM 684 C C . HIS A 1 87 ? 8.613 7.733 -77.180 1.00 55.41 87 HIS A C 1
ATOM 686 O O . HIS A 1 87 ? 9.638 8.246 -76.719 1.00 55.41 87 HIS A O 1
ATOM 692 N N . PHE A 1 88 ? 7.590 7.394 -76.389 1.00 55.16 88 PHE A N 1
ATOM 693 C CA . PHE A 1 88 ? 7.558 7.589 -74.938 1.00 55.16 88 PHE A CA 1
ATOM 694 C C . PHE A 1 88 ? 7.659 6.238 -74.195 1.00 55.16 88 PHE A C 1
ATOM 696 O O . PHE A 1 88 ? 6.834 5.368 -74.462 1.00 55.16 88 PHE A O 1
ATOM 703 N N . PRO A 1 89 ? 8.586 6.064 -73.229 1.00 56.66 89 PRO A N 1
ATOM 704 C CA . PRO A 1 89 ? 9.758 6.896 -72.960 1.00 56.66 89 PRO A CA 1
ATOM 705 C C . PRO A 1 89 ? 10.897 6.616 -73.968 1.00 56.66 89 PRO A C 1
ATOM 707 O O . PRO A 1 89 ? 11.062 5.479 -74.418 1.00 56.66 89 PRO A O 1
ATOM 710 N N . PRO A 1 90 ? 11.751 7.606 -74.281 1.00 61.47 90 PRO A N 1
ATOM 711 C CA . PRO A 1 90 ? 12.892 7.398 -75.167 1.00 61.47 90 PRO A CA 1
ATOM 712 C C . PRO A 1 90 ? 13.934 6.487 -74.501 1.00 61.47 90 PRO A C 1
ATOM 714 O O . PRO A 1 90 ? 14.571 6.850 -73.505 1.00 61.47 90 PRO A O 1
ATOM 717 N N . THR A 1 91 ? 14.096 5.298 -75.077 1.00 65.31 91 THR A N 1
ATOM 718 C CA . THR A 1 91 ? 14.972 4.200 -74.644 1.00 65.31 91 THR A CA 1
ATOM 719 C C . THR A 1 91 ? 15.657 3.583 -75.868 1.00 65.31 91 THR A C 1
ATOM 721 O O . THR A 1 91 ? 15.110 3.639 -76.966 1.00 65.31 91 THR A O 1
ATOM 724 N N . ALA A 1 92 ? 16.839 2.985 -75.688 1.00 68.38 92 ALA A N 1
ATOM 725 C CA . ALA A 1 92 ? 17.472 2.122 -76.695 1.00 68.38 92 ALA A CA 1
ATOM 726 C C . ALA A 1 92 ? 16.659 0.836 -76.912 1.00 68.38 92 ALA A C 1
ATOM 728 O O . ALA A 1 92 ? 16.647 0.248 -77.991 1.00 68.38 92 ALA A O 1
ATOM 729 N N . SER A 1 93 ? 16.006 0.367 -75.846 1.00 80.00 93 SER A N 1
ATOM 730 C CA . SER A 1 93 ? 15.178 -0.829 -75.852 1.00 80.00 93 SER A CA 1
ATOM 731 C C . SER A 1 93 ? 14.198 -0.796 -74.673 1.00 80.00 93 SER A C 1
ATOM 733 O O . SER A 1 93 ? 14.650 -0.804 -73.521 1.00 80.00 93 SER A O 1
ATOM 735 N N . PRO A 1 94 ? 12.873 -0.819 -74.913 1.00 81.31 94 PRO A N 1
ATOM 736 C CA . PRO A 1 94 ? 11.891 -0.886 -73.833 1.00 81.31 94 PRO A CA 1
ATOM 737 C C . PRO A 1 94 ? 11.959 -2.226 -73.084 1.00 81.31 94 PRO A C 1
ATOM 739 O O . PRO A 1 94 ? 11.694 -2.264 -71.887 1.00 81.31 94 PRO A O 1
ATOM 742 N N . PHE A 1 95 ? 12.397 -3.307 -73.744 1.00 87.50 95 PHE A N 1
ATOM 743 C CA . PHE A 1 95 ? 12.603 -4.617 -73.117 1.00 87.50 95 PHE A CA 1
ATOM 744 C C . PHE A 1 95 ? 13.611 -4.550 -71.961 1.00 87.50 95 PHE A C 1
ATOM 746 O O . PHE A 1 95 ? 13.323 -5.038 -70.872 1.00 87.50 95 PHE A O 1
ATOM 753 N N . PHE A 1 96 ? 14.764 -3.899 -72.154 1.00 88.12 96 PHE A N 1
ATOM 754 C CA . PHE A 1 96 ? 15.763 -3.774 -71.086 1.00 88.12 96 PHE A CA 1
ATOM 755 C C . PHE A 1 96 ? 15.309 -2.847 -69.944 1.00 88.12 96 PHE A C 1
ATOM 757 O O . PHE A 1 96 ? 15.711 -3.065 -68.801 1.00 88.12 96 PHE A O 1
ATOM 764 N N . LEU A 1 97 ? 14.427 -1.871 -70.211 1.00 89.75 97 LEU A N 1
ATOM 765 C CA . LEU A 1 97 ? 13.814 -1.062 -69.151 1.00 89.75 97 LEU A CA 1
ATOM 766 C C . LEU A 1 97 ? 12.810 -1.894 -68.340 1.00 89.75 97 LEU A C 1
ATOM 768 O O . LEU A 1 97 ? 12.893 -1.915 -67.117 1.00 89.75 97 LEU A O 1
ATOM 772 N N . LEU A 1 98 ? 11.915 -2.634 -69.001 1.00 90.62 98 LEU A N 1
ATOM 773 C CA . LEU A 1 98 ? 10.965 -3.533 -68.333 1.00 90.62 98 LEU A CA 1
ATOM 774 C C . LEU A 1 98 ? 11.683 -4.625 -67.523 1.00 90.62 98 LEU A C 1
ATOM 776 O O . LEU A 1 98 ? 11.302 -4.890 -66.386 1.00 90.62 98 LEU A O 1
ATOM 780 N N . LEU A 1 99 ? 12.768 -5.193 -68.059 1.00 93.94 99 LEU A N 1
ATOM 781 C CA . LEU A 1 99 ? 13.621 -6.146 -67.345 1.00 93.94 99 LEU A CA 1
ATOM 782 C C . LEU A 1 99 ? 14.276 -5.512 -66.106 1.00 93.94 99 LEU A C 1
ATOM 784 O O . LEU A 1 99 ? 14.346 -6.153 -65.062 1.00 93.94 99 LEU A O 1
ATOM 788 N N . SER A 1 100 ? 14.709 -4.250 -66.186 1.00 94.50 100 SER A N 1
ATOM 789 C CA . SER A 1 100 ? 15.227 -3.505 -65.030 1.00 94.50 100 SER A CA 1
ATOM 790 C C . SER A 1 100 ? 14.160 -3.288 -63.948 1.00 94.50 100 SER A C 1
ATOM 792 O O . SER A 1 100 ? 14.415 -3.563 -62.775 1.00 94.50 100 SER A O 1
ATOM 794 N N . LEU A 1 101 ? 12.948 -2.868 -64.335 1.00 94.94 101 LEU A N 1
ATOM 795 C CA . LEU A 1 101 ? 11.818 -2.681 -63.416 1.00 94.94 101 LEU A CA 1
ATOM 796 C C . LEU A 1 101 ? 11.412 -3.995 -62.731 1.00 94.94 101 LEU A C 1
ATOM 798 O O . LEU A 1 101 ? 11.233 -4.027 -61.509 1.00 94.94 101 LEU A O 1
ATOM 802 N N . PHE A 1 102 ? 11.353 -5.090 -63.493 1.00 95.31 102 PHE A N 1
ATOM 803 C CA . PHE A 1 102 ? 11.095 -6.432 -62.977 1.00 95.31 102 PHE A CA 1
ATOM 804 C C . PHE A 1 102 ? 12.182 -6.880 -61.990 1.00 95.31 102 PHE A C 1
ATOM 806 O O . PHE A 1 102 ? 11.872 -7.173 -60.837 1.00 95.31 102 PHE A O 1
ATOM 813 N N . LEU A 1 103 ? 13.461 -6.851 -62.387 1.00 96.06 103 LEU A N 1
ATOM 814 C CA . LEU A 1 103 ? 14.577 -7.284 -61.537 1.00 96.06 103 LEU A CA 1
ATOM 815 C C . LEU A 1 103 ? 14.719 -6.437 -60.264 1.00 96.06 103 LEU A C 1
ATOM 817 O O . LEU A 1 103 ? 14.992 -6.991 -59.202 1.00 96.06 103 LEU A O 1
ATOM 821 N N . GLY A 1 104 ? 14.482 -5.122 -60.331 1.00 95.12 104 GLY A N 1
ATOM 822 C CA . GLY A 1 104 ? 14.472 -4.257 -59.148 1.00 95.12 104 GLY A CA 1
ATOM 823 C C . GLY A 1 104 ? 13.291 -4.534 -58.211 1.00 95.12 104 GLY A C 1
ATOM 824 O O . GLY A 1 104 ? 13.428 -4.445 -56.992 1.00 95.12 104 GLY A O 1
ATOM 825 N N . THR A 1 105 ? 12.149 -4.962 -58.755 1.00 93.94 105 THR A N 1
ATOM 826 C CA . THR A 1 105 ? 10.996 -5.411 -57.955 1.00 93.94 105 THR A CA 1
ATOM 827 C C . THR A 1 105 ? 11.269 -6.770 -57.315 1.00 93.94 105 THR A C 1
ATOM 829 O O . THR A 1 105 ? 10.986 -6.948 -56.134 1.00 93.94 105 THR A O 1
ATOM 832 N N . CYS A 1 106 ? 11.909 -7.702 -58.029 1.00 94.50 106 CYS A N 1
ATOM 833 C CA . CYS A 1 106 ? 12.414 -8.943 -57.440 1.00 94.50 106 CYS A CA 1
ATOM 834 C C . CYS A 1 106 ? 13.444 -8.664 -56.333 1.00 94.50 106 CYS A C 1
ATOM 836 O O . CYS A 1 106 ? 13.364 -9.278 -55.274 1.00 94.50 106 CYS A O 1
ATOM 838 N N . ALA A 1 107 ? 14.362 -7.708 -56.527 1.00 94.62 107 ALA A N 1
ATOM 839 C CA . ALA A 1 107 ? 15.301 -7.292 -55.486 1.00 94.62 107 ALA A CA 1
ATOM 840 C C . ALA A 1 107 ? 14.564 -6.761 -54.244 1.00 94.62 107 ALA A C 1
ATOM 842 O O . ALA A 1 107 ? 14.889 -7.179 -53.139 1.00 94.62 107 ALA A O 1
ATOM 843 N N . MET A 1 108 ? 13.537 -5.917 -54.422 1.00 91.31 108 MET A N 1
ATOM 844 C CA . MET A 1 108 ? 12.688 -5.412 -53.331 1.00 91.31 108 MET A CA 1
ATOM 845 C C . MET A 1 108 ? 11.915 -6.526 -52.599 1.00 91.31 108 MET A C 1
ATOM 847 O O . MET A 1 108 ? 11.756 -6.460 -51.382 1.00 91.31 108 MET A O 1
ATOM 851 N N . LEU A 1 109 ? 11.424 -7.538 -53.325 1.00 89.38 109 LEU A N 1
ATOM 852 C CA . LEU A 1 109 ? 10.715 -8.690 -52.749 1.00 89.38 109 LEU A CA 1
ATOM 853 C C . LEU A 1 109 ? 11.647 -9.622 -51.958 1.00 89.38 109 LEU A C 1
ATOM 855 O O . LEU A 1 109 ? 11.192 -10.283 -51.029 1.00 89.38 109 LEU A O 1
ATOM 859 N N . VAL A 1 110 ? 12.936 -9.672 -52.310 1.00 91.38 110 VAL A N 1
ATOM 860 C CA . VAL A 1 110 ? 13.959 -10.426 -51.569 1.00 91.38 110 VAL A CA 1
ATOM 861 C C . VAL A 1 110 ? 14.499 -9.624 -50.376 1.00 91.38 110 VAL A C 1
ATOM 863 O O . VAL A 1 110 ? 14.734 -10.205 -49.318 1.00 91.38 110 VAL A O 1
ATOM 866 N N . LYS A 1 111 ? 14.689 -8.306 -50.520 1.00 89.69 111 LYS A N 1
ATOM 867 C CA . LYS A 1 111 ? 15.117 -7.404 -49.442 1.00 89.69 111 LYS A CA 1
ATOM 868 C C . LYS A 1 111 ? 14.579 -5.990 -49.650 1.00 89.69 111 LYS A C 1
ATOM 870 O O . LYS A 1 111 ? 14.715 -5.411 -50.724 1.00 89.69 111 LYS A O 1
ATOM 875 N N . GLU A 1 112 ? 14.053 -5.378 -48.595 1.00 86.75 112 GLU A N 1
ATOM 876 C CA . GLU A 1 112 ? 13.430 -4.052 -48.624 1.00 86.75 112 GLU A CA 1
ATOM 877 C C . GLU A 1 112 ? 14.347 -2.931 -49.147 1.00 86.75 112 GLU A C 1
ATOM 879 O O . GLU A 1 112 ? 13.865 -1.995 -49.786 1.00 86.75 112 GLU A O 1
ATOM 884 N N . THR A 1 113 ? 15.664 -3.052 -48.957 1.00 87.44 113 THR A N 1
ATOM 885 C CA . THR A 1 113 ? 16.675 -2.124 -49.491 1.00 87.44 113 THR A CA 1
ATOM 886 C C . THR A 1 113 ? 16.784 -2.152 -51.020 1.00 87.44 113 THR A C 1
ATOM 888 O O . THR A 1 113 ? 17.235 -1.169 -51.613 1.00 87.44 113 THR A O 1
ATOM 891 N N . GLY A 1 114 ? 16.321 -3.218 -51.685 1.00 89.50 114 GLY A N 1
ATOM 892 C CA . GLY A 1 114 ? 16.391 -3.394 -53.139 1.00 89.50 114 GLY A CA 1
ATOM 893 C C . GLY A 1 114 ? 15.687 -2.296 -53.945 1.00 89.50 114 GLY A C 1
ATOM 894 O O . GLY A 1 114 ? 16.123 -1.979 -55.050 1.00 89.50 114 GLY A O 1
ATOM 895 N N . VAL A 1 115 ? 14.676 -1.628 -53.369 1.00 91.62 115 VAL A N 1
ATOM 896 C CA . VAL A 1 115 ? 13.980 -0.483 -53.996 1.00 91.62 115 VAL A CA 1
ATOM 897 C C . VAL A 1 115 ? 14.923 0.683 -54.336 1.00 91.62 115 VAL A C 1
ATOM 899 O O . VAL A 1 115 ? 14.666 1.448 -55.267 1.00 91.62 115 VAL A O 1
ATOM 902 N N . THR A 1 116 ? 16.054 0.804 -53.632 1.00 94.19 116 THR A N 1
ATOM 903 C CA . THR A 1 116 ? 17.040 1.873 -53.863 1.00 94.19 116 THR A CA 1
ATOM 904 C C . THR A 1 116 ? 17.721 1.791 -55.234 1.00 94.19 116 THR A C 1
ATOM 906 O O . THR A 1 116 ? 18.237 2.807 -55.708 1.00 94.19 116 THR A O 1
ATOM 909 N N . VAL A 1 117 ? 17.652 0.642 -55.929 1.00 95.06 117 VAL A N 1
ATOM 910 C CA . VAL A 1 117 ? 18.215 0.482 -57.281 1.00 95.06 117 VAL A CA 1
ATOM 911 C C . VAL A 1 117 ? 17.635 1.491 -58.268 1.00 95.06 117 VAL A C 1
ATOM 913 O O . VAL A 1 117 ? 18.365 2.028 -59.098 1.00 95.06 117 VAL A O 1
ATOM 916 N N . PHE A 1 118 ? 16.347 1.822 -58.138 1.00 94.94 118 PHE A N 1
ATOM 917 C CA . PHE A 1 118 ? 15.678 2.789 -59.005 1.00 94.94 118 PHE A CA 1
ATOM 918 C C . PHE A 1 118 ? 16.225 4.206 -58.799 1.00 94.94 118 PHE A C 1
ATOM 920 O O . PHE A 1 118 ? 16.467 4.919 -59.771 1.00 94.94 118 PHE A O 1
ATOM 927 N N . GLY A 1 119 ? 16.519 4.583 -57.550 1.00 91.81 119 GLY A N 1
ATOM 928 C CA . GLY A 1 119 ? 17.202 5.837 -57.230 1.00 91.81 119 GLY A CA 1
ATOM 929 C C . GLY A 1 119 ? 18.608 5.895 -57.833 1.00 91.81 119 GLY A C 1
ATOM 930 O O . GLY A 1 119 ? 18.947 6.865 -58.506 1.00 91.81 119 GLY A O 1
ATOM 931 N N . VAL A 1 120 ? 19.402 4.829 -57.675 1.00 91.88 120 VAL A N 1
ATOM 932 C CA . VAL A 1 120 ? 20.759 4.740 -58.249 1.00 91.88 120 VAL A CA 1
ATOM 933 C C . VAL A 1 120 ? 20.738 4.803 -59.781 1.00 91.88 120 VAL A C 1
ATOM 935 O O . VAL A 1 120 ? 21.555 5.510 -60.372 1.00 91.88 120 VAL A O 1
ATOM 938 N N . CYS A 1 121 ? 19.775 4.145 -60.431 1.00 91.75 121 CYS A N 1
ATOM 939 C CA . CYS A 1 121 ? 19.583 4.216 -61.881 1.00 91.75 121 CYS A CA 1
ATOM 940 C C . CYS A 1 121 ? 19.290 5.648 -62.356 1.00 91.75 121 CYS A C 1
ATOM 942 O O . CYS A 1 121 ? 19.935 6.124 -63.291 1.00 91.75 121 CYS A O 1
ATOM 944 N N . LEU A 1 122 ? 18.372 6.361 -61.694 1.00 90.75 122 LEU A N 1
ATOM 945 C CA . LEU A 1 122 ? 18.027 7.742 -62.053 1.00 90.75 122 LEU A CA 1
ATOM 946 C C . LEU A 1 122 ? 19.166 8.733 -61.769 1.00 90.75 122 LEU A C 1
ATOM 948 O O . LEU A 1 122 ? 19.397 9.633 -62.573 1.00 90.75 122 LEU A O 1
ATOM 952 N N . VAL A 1 123 ? 19.920 8.554 -60.680 1.00 88.56 123 VAL A N 1
ATOM 953 C CA . VAL A 1 123 ? 21.111 9.370 -60.382 1.00 88.56 123 VAL A CA 1
ATOM 954 C C . VAL A 1 123 ? 22.212 9.145 -61.427 1.00 88.56 123 VAL A C 1
ATOM 956 O O . VAL A 1 123 ? 22.823 10.108 -61.889 1.00 88.56 123 VAL A O 1
ATOM 959 N N . TYR A 1 124 ? 22.439 7.902 -61.861 1.00 85.62 124 TYR A N 1
ATOM 960 C CA . TYR A 1 124 ? 23.405 7.587 -62.919 1.00 85.62 124 TYR A CA 1
ATOM 961 C C . TYR A 1 124 ? 22.991 8.167 -64.285 1.00 85.62 124 TYR A C 1
ATOM 963 O O . TYR A 1 124 ? 23.828 8.733 -64.992 1.00 85.62 124 TYR A O 1
ATOM 971 N N . ASP A 1 125 ? 21.703 8.093 -64.634 1.00 84.12 125 ASP A N 1
ATOM 972 C CA . ASP A 1 125 ? 21.132 8.702 -65.846 1.00 84.12 125 ASP A CA 1
ATOM 973 C C . ASP A 1 125 ? 21.306 10.234 -65.838 1.00 84.12 125 ASP A C 1
ATOM 975 O O . ASP A 1 125 ? 21.836 10.823 -66.784 1.00 84.12 125 ASP A O 1
ATOM 979 N N . LEU A 1 126 ? 20.967 10.879 -64.716 1.00 82.12 126 LEU A N 1
ATOM 980 C CA . LEU A 1 126 ? 21.123 12.321 -64.542 1.00 82.12 126 LEU A CA 1
ATOM 981 C C . LEU A 1 126 ? 22.588 12.767 -64.654 1.00 82.12 126 LEU A C 1
ATOM 983 O O . LEU A 1 126 ? 22.872 13.716 -65.383 1.00 82.12 126 LEU A O 1
ATOM 987 N N . LEU A 1 127 ? 23.514 12.103 -63.956 1.00 74.56 127 LEU A N 1
ATOM 988 C CA . LEU A 1 127 ? 24.910 12.545 -63.861 1.00 74.56 127 LEU A CA 1
ATOM 989 C C . LEU A 1 127 ? 25.759 12.117 -65.067 1.00 74.56 127 LEU A C 1
ATOM 991 O O . LEU A 1 127 ? 26.414 12.947 -65.698 1.00 74.56 127 LEU A O 1
ATOM 995 N N . PHE A 1 128 ? 25.781 10.824 -65.396 1.00 67.50 128 PHE A N 1
ATOM 996 C CA . PHE A 1 128 ? 26.768 10.265 -66.324 1.00 67.50 128 PHE A CA 1
ATOM 997 C C . PHE A 1 128 ? 26.327 10.364 -67.789 1.00 67.50 128 PHE A C 1
ATOM 999 O O . PHE A 1 128 ? 27.137 10.663 -68.673 1.00 67.50 128 PHE A O 1
ATOM 1006 N N . LEU A 1 129 ? 25.039 10.157 -68.070 1.00 59.38 129 LEU A N 1
ATOM 1007 C CA . LEU A 1 129 ? 24.504 10.208 -69.433 1.00 59.38 129 LEU A CA 1
ATOM 1008 C C . LEU A 1 129 ? 24.311 11.653 -69.928 1.00 59.38 129 LEU A C 1
ATOM 1010 O O . LEU A 1 129 ? 24.678 11.948 -71.070 1.00 59.38 129 LEU A O 1
ATOM 1014 N N . SER A 1 130 ? 23.862 12.578 -69.072 1.00 60.03 130 SER A N 1
ATOM 1015 C CA . SER A 1 130 ? 23.784 14.014 -69.407 1.00 60.03 130 SER A CA 1
ATOM 1016 C C . SER A 1 130 ? 25.154 14.627 -69.719 1.00 60.03 130 SER A C 1
ATOM 1018 O O . SER A 1 130 ? 25.306 15.327 -70.723 1.00 60.03 130 SER A O 1
ATOM 1020 N N . TYR A 1 131 ? 26.170 14.328 -68.900 1.00 60.44 131 TYR A N 1
ATOM 1021 C CA . TYR A 1 131 ? 27.535 14.837 -69.079 1.00 60.44 131 TYR A CA 1
ATOM 1022 C C . TYR A 1 131 ? 28.145 14.413 -70.424 1.00 60.44 131 TYR A C 1
ATOM 1024 O O . TYR A 1 131 ? 28.698 15.238 -71.156 1.00 60.44 131 TYR A O 1
ATOM 1032 N N . ASN A 1 132 ? 27.993 13.139 -70.803 1.00 58.09 132 ASN A N 1
ATOM 1033 C CA . ASN A 1 132 ? 28.518 12.639 -72.076 1.00 58.09 132 ASN A CA 1
ATOM 1034 C C . ASN A 1 132 ? 27.796 13.246 -73.297 1.00 58.09 132 ASN A C 1
ATOM 1036 O O . ASN A 1 132 ? 28.453 13.545 -74.295 1.00 58.09 132 ASN A O 1
ATOM 1040 N N . ARG A 1 133 ? 26.480 13.510 -73.215 1.00 57.31 133 ARG A N 1
ATOM 1041 C CA . ARG A 1 133 ? 25.726 14.206 -74.281 1.00 57.31 133 ARG A CA 1
ATOM 1042 C C . ARG A 1 133 ? 26.228 15.643 -74.499 1.00 57.31 133 ARG A C 1
AT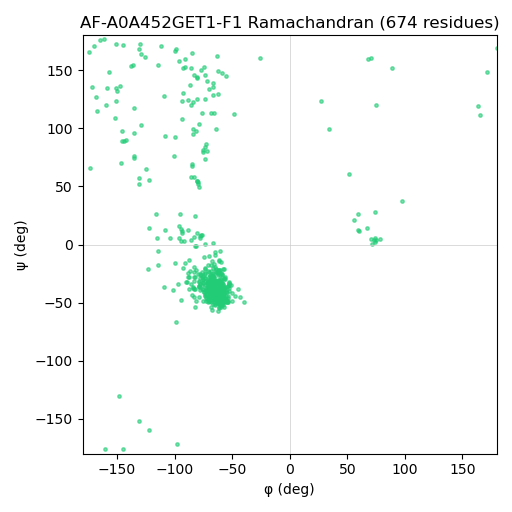OM 1044 O O . ARG A 1 133 ? 26.404 16.057 -75.644 1.00 57.31 133 ARG A O 1
ATOM 1051 N N . LEU A 1 134 ? 26.527 16.380 -73.425 1.00 52.91 134 LEU A N 1
ATOM 1052 C CA . LEU A 1 134 ? 27.134 17.719 -73.506 1.00 52.91 134 LEU A CA 1
ATOM 1053 C C . LEU A 1 134 ? 28.549 17.686 -74.099 1.00 52.91 134 LEU A C 1
ATOM 1055 O O . LEU A 1 134 ? 28.867 18.485 -74.979 1.00 52.91 134 LEU A O 1
ATOM 1059 N N . ARG A 1 135 ? 29.382 16.726 -73.678 1.00 51.75 135 ARG A N 1
ATOM 1060 C CA . ARG A 1 135 ? 30.752 16.566 -74.192 1.00 51.75 135 ARG A CA 1
ATOM 1061 C C . ARG A 1 135 ? 30.794 16.277 -75.699 1.00 51.75 135 ARG A C 1
ATOM 1063 O O . ARG A 1 135 ? 31.697 16.760 -76.374 1.00 51.75 135 ARG A O 1
ATOM 1070 N N . LEU A 1 136 ? 29.825 15.526 -76.227 1.00 49.81 136 LEU A N 1
ATOM 1071 C CA . LEU A 1 136 ? 29.707 15.251 -77.665 1.00 49.81 136 LEU A CA 1
ATOM 1072 C C . LEU A 1 136 ? 29.236 16.477 -78.466 1.00 49.81 136 LEU A C 1
ATOM 1074 O O . LEU A 1 136 ? 29.784 16.741 -79.535 1.00 49.81 136 LEU A O 1
ATOM 1078 N N . ARG A 1 137 ? 28.284 17.265 -77.936 1.00 52.34 137 ARG A N 1
ATOM 1079 C CA . ARG A 1 137 ? 27.779 18.495 -78.586 1.00 52.34 137 ARG A CA 1
ATOM 1080 C C . ARG A 1 137 ? 28.874 19.552 -78.802 1.00 52.34 137 ARG A C 1
ATOM 1082 O O . ARG A 1 137 ? 28.777 20.321 -79.752 1.00 52.34 137 ARG A O 1
ATOM 1089 N N . ASN A 1 138 ? 29.926 19.546 -77.981 1.00 44.88 138 ASN A N 1
ATOM 1090 C CA . ASN A 1 138 ? 31.040 20.498 -78.047 1.00 44.88 138 ASN A CA 1
ATOM 1091 C C . ASN A 1 138 ? 32.263 19.997 -78.859 1.00 44.88 138 ASN A C 1
ATOM 1093 O O . ASN A 1 138 ? 33.378 20.454 -78.624 1.00 44.88 138 ASN A O 1
ATOM 1097 N N . GLY A 1 139 ? 32.075 19.089 -79.830 1.00 43.56 139 GLY A N 1
ATOM 1098 C CA . GLY A 1 139 ? 33.063 18.863 -80.903 1.00 43.56 139 GLY A CA 1
ATOM 1099 C C . GLY A 1 139 ? 34.040 17.690 -80.732 1.00 43.56 139 GLY A C 1
ATOM 1100 O O . GLY A 1 139 ? 35.201 17.795 -81.119 1.00 43.56 139 GLY A O 1
ATOM 1101 N N . GLY A 1 140 ? 33.598 16.554 -80.183 1.00 35.28 140 GLY A N 1
ATOM 1102 C CA . GLY A 1 140 ? 34.416 15.332 -80.114 1.00 35.28 140 GLY A CA 1
ATOM 1103 C C . GLY A 1 140 ? 34.359 14.482 -81.393 1.00 35.28 140 GLY A C 1
ATOM 1104 O O . GLY A 1 140 ? 33.467 13.648 -81.524 1.00 35.28 140 GLY A O 1
ATOM 1105 N N . VAL A 1 141 ? 35.313 14.647 -82.317 1.00 34.00 141 VAL A N 1
ATOM 1106 C CA . VAL A 1 141 ? 35.389 13.848 -83.560 1.00 34.00 141 VAL A CA 1
ATOM 1107 C C . VAL A 1 141 ? 36.029 12.476 -83.322 1.00 34.00 141 VAL A C 1
ATOM 1109 O O . VAL A 1 141 ? 37.187 12.399 -82.927 1.00 34.00 141 VAL A O 1
ATOM 1112 N N . HIS A 1 142 ? 35.331 11.398 -83.694 1.00 28.88 142 HIS A N 1
ATOM 1113 C CA . HIS A 1 142 ? 35.955 10.158 -84.177 1.00 28.88 142 HIS A CA 1
ATOM 1114 C C . HIS A 1 142 ? 35.033 9.436 -85.173 1.00 28.88 142 HIS A C 1
ATOM 1116 O O . HIS A 1 142 ? 33.847 9.244 -84.922 1.00 28.88 142 HIS A O 1
ATOM 1122 N N . GLN A 1 143 ? 35.592 9.029 -86.314 1.00 32.53 143 GLN A N 1
ATOM 1123 C CA . GLN A 1 143 ? 34.897 8.260 -87.352 1.00 32.53 143 GLN A CA 1
ATOM 1124 C C . GLN A 1 143 ? 34.702 6.791 -86.939 1.00 32.53 143 GLN A C 1
ATOM 1126 O O . GLN A 1 143 ? 35.589 6.225 -86.298 1.00 32.53 143 GLN A O 1
ATOM 1131 N N . ARG A 1 144 ? 33.652 6.133 -87.461 1.00 24.66 144 ARG A N 1
ATOM 1132 C CA . ARG A 1 144 ? 33.762 4.813 -88.129 1.00 24.66 144 ARG A CA 1
ATOM 1133 C C . ARG A 1 144 ? 32.480 4.425 -88.891 1.00 24.66 144 ARG A C 1
ATOM 1135 O O . ARG A 1 144 ? 31.400 4.419 -88.322 1.00 24.66 144 ARG A O 1
ATOM 1142 N N . PHE A 1 145 ? 32.664 4.081 -90.168 1.00 24.19 145 PHE A N 1
ATOM 1143 C CA . PHE A 1 145 ? 31.788 3.319 -91.079 1.00 24.19 145 PHE A CA 1
ATOM 1144 C C . PHE A 1 145 ? 30.257 3.452 -90.962 1.00 24.19 145 PHE A C 1
ATOM 1146 O O . PHE A 1 145 ? 29.601 2.695 -90.249 1.00 24.19 145 PHE A O 1
ATOM 1153 N N . ALA A 1 146 ? 29.678 4.279 -91.837 1.00 27.22 146 ALA A N 1
ATOM 1154 C CA . ALA A 1 146 ? 28.313 4.073 -92.321 1.00 27.22 146 ALA A CA 1
ATOM 1155 C C . ALA A 1 146 ? 28.297 3.016 -93.447 1.00 27.22 146 ALA A C 1
ATOM 1157 O O . ALA A 1 146 ? 29.205 2.984 -94.280 1.00 27.22 146 ALA A O 1
ATOM 1158 N N . ARG A 1 147 ? 27.247 2.185 -93.510 1.00 26.44 147 ARG A N 1
ATOM 1159 C CA . ARG A 1 147 ? 26.887 1.436 -94.729 1.00 26.44 147 ARG A CA 1
ATOM 1160 C C . ARG A 1 147 ? 25.995 2.322 -95.605 1.00 26.44 147 ARG A C 1
ATOM 1162 O O . ARG A 1 147 ? 25.095 2.974 -95.084 1.00 26.44 147 ARG A O 1
ATOM 1169 N N . GLN A 1 148 ? 26.238 2.332 -96.912 1.00 25.30 148 GLN A N 1
ATOM 1170 C CA . GLN A 1 148 ? 25.410 3.050 -97.887 1.00 25.30 148 GLN A CA 1
ATOM 1171 C C . GLN A 1 148 ? 24.066 2.340 -98.128 1.00 25.30 148 GLN A C 1
ATOM 1173 O O . GLN A 1 148 ? 24.034 1.110 -98.196 1.00 25.30 148 GLN A O 1
ATOM 1178 N N . PRO A 1 149 ? 22.994 3.104 -98.382 1.00 28.73 149 PRO A N 1
ATOM 1179 C CA . PRO A 1 149 ? 21.950 2.769 -99.346 1.00 28.73 149 PRO A CA 1
ATOM 1180 C C . PRO A 1 149 ? 22.221 3.463 -100.695 1.00 28.73 149 PRO A C 1
ATOM 1182 O O . PRO A 1 149 ? 22.928 4.469 -100.757 1.00 28.73 149 PRO A O 1
ATOM 1185 N N . VAL A 1 150 ? 21.654 2.932 -101.780 1.00 29.47 150 VAL A N 1
ATOM 1186 C CA . VAL A 1 150 ? 21.872 3.418 -103.156 1.00 29.47 150 VAL A CA 1
ATOM 1187 C C . VAL A 1 150 ? 20.810 4.442 -103.567 1.00 29.47 150 VAL A C 1
ATOM 1189 O O . VAL A 1 150 ? 19.621 4.151 -103.482 1.00 29.47 150 VAL A O 1
ATOM 1192 N N . ALA A 1 151 ? 21.244 5.588 -104.101 1.00 28.23 151 ALA A N 1
ATOM 1193 C CA . ALA A 1 151 ? 20.474 6.439 -105.013 1.00 28.23 151 ALA A CA 1
ATOM 1194 C C . ALA A 1 151 ? 21.430 7.314 -105.852 1.00 28.23 151 ALA A C 1
ATOM 1196 O O . ALA A 1 151 ? 22.511 7.680 -105.388 1.00 28.23 151 ALA A O 1
ATOM 1197 N N . SER A 1 152 ? 21.046 7.638 -107.086 1.00 26.36 152 SER A N 1
ATOM 1198 C CA . SER A 1 152 ? 21.839 8.399 -108.066 1.00 26.36 152 SER A CA 1
ATOM 1199 C C . SER A 1 152 ? 20.901 9.177 -109.018 1.00 26.36 152 SER A C 1
ATOM 1201 O O . SER A 1 152 ? 19.691 8.966 -108.965 1.00 26.36 152 SER A O 1
ATOM 1203 N N . PRO A 1 153 ? 21.405 10.060 -109.901 1.00 46.94 153 PRO A N 1
ATOM 1204 C CA . PRO A 1 153 ? 22.175 11.258 -109.556 1.00 46.94 153 PRO A CA 1
ATOM 1205 C C . PRO A 1 153 ? 21.638 12.524 -110.273 1.00 46.94 153 PRO A C 1
ATOM 1207 O O . PRO A 1 153 ? 20.916 12.438 -111.263 1.00 46.94 153 PRO A O 1
ATOM 1210 N N . SER A 1 154 ? 22.087 13.715 -109.868 1.00 26.59 154 SER A N 1
ATOM 1211 C CA . SER A 1 154 ? 21.973 14.937 -110.686 1.00 26.59 154 SER A CA 1
ATOM 1212 C C . SER A 1 154 ? 23.159 15.866 -110.426 1.00 26.59 154 SER A C 1
ATOM 1214 O O . SER A 1 154 ? 23.562 16.031 -109.275 1.00 26.59 154 SER A O 1
ATOM 1216 N N . ALA A 1 155 ? 23.737 16.448 -111.478 1.00 27.66 155 ALA A N 1
ATOM 1217 C CA . ALA A 1 155 ? 25.036 17.122 -111.425 1.00 27.66 155 ALA A CA 1
ATOM 1218 C C . ALA A 1 155 ? 24.962 18.636 -111.674 1.00 27.66 155 ALA A C 1
ATOM 1220 O O . ALA A 1 155 ? 24.126 19.100 -112.442 1.00 27.66 155 ALA A O 1
ATOM 1221 N N . SER A 1 156 ? 25.947 19.366 -111.142 1.00 26.89 156 SER A N 1
ATOM 1222 C CA . SER A 1 156 ? 26.490 20.587 -111.758 1.00 26.89 156 SER A CA 1
ATOM 1223 C C . SER A 1 156 ? 27.901 20.875 -111.222 1.00 26.89 156 SER A C 1
ATOM 1225 O O . SER A 1 156 ? 28.134 20.785 -110.017 1.00 26.89 156 SER A O 1
ATOM 1227 N N . LEU A 1 157 ? 28.845 21.211 -112.109 1.00 26.61 157 LEU A N 1
ATOM 1228 C CA . LEU A 1 157 ? 30.213 21.639 -111.769 1.00 26.61 157 LEU A CA 1
ATOM 1229 C C . LEU A 1 157 ? 30.307 23.168 -111.649 1.00 26.61 157 LEU A C 1
ATOM 1231 O O . LEU A 1 157 ? 29.619 23.857 -112.394 1.00 26.61 157 LEU A O 1
ATOM 1235 N N . GLN A 1 158 ? 31.249 23.647 -110.821 1.00 26.97 158 GLN A N 1
ATOM 1236 C CA . GLN A 1 158 ? 32.250 24.724 -111.056 1.00 26.97 158 GLN A CA 1
ATOM 1237 C C . GLN A 1 158 ? 32.820 25.129 -109.674 1.00 26.97 158 GLN A C 1
ATOM 1239 O O . GLN A 1 158 ? 32.054 25.457 -108.778 1.00 26.97 158 GLN A O 1
ATOM 1244 N N . ILE A 1 159 ? 34.086 24.878 -109.306 1.00 28.47 159 ILE A N 1
ATOM 1245 C CA . ILE A 1 159 ? 35.405 25.310 -109.837 1.00 28.47 159 ILE A CA 1
ATOM 1246 C C . ILE A 1 159 ? 35.737 26.791 -109.483 1.00 28.47 159 ILE A C 1
ATOM 1248 O O . ILE A 1 159 ? 34.977 27.671 -109.875 1.00 28.47 159 ILE A O 1
ATOM 1252 N N . PRO A 1 160 ? 36.845 27.068 -108.744 1.00 52.44 160 PRO A N 1
ATOM 1253 C CA . PRO A 1 160 ? 37.255 28.403 -108.262 1.00 52.44 160 PRO A CA 1
ATOM 1254 C C . PRO A 1 160 ? 38.328 29.063 -109.177 1.00 52.44 160 PRO A C 1
ATOM 1256 O O . PRO A 1 160 ? 38.591 28.537 -110.260 1.00 52.44 160 PRO A O 1
ATOM 1259 N N . PRO A 1 161 ? 38.947 30.210 -108.802 1.00 43.31 161 PRO A N 1
ATOM 1260 C CA . PRO A 1 161 ? 40.116 30.247 -107.888 1.00 43.31 161 PRO A CA 1
ATOM 1261 C C . PRO A 1 161 ? 39.897 31.301 -106.759 1.00 43.31 161 PRO A C 1
ATOM 1263 O O . PRO A 1 161 ? 38.746 31.480 -106.381 1.00 43.31 161 PRO A O 1
ATOM 1266 N N . SER A 1 162 ? 40.818 32.011 -106.077 1.00 27.31 162 SER A N 1
ATOM 1267 C CA . SER A 1 162 ? 42.290 32.268 -106.040 1.00 27.31 162 SER A CA 1
ATOM 1268 C C . SER A 1 162 ? 42.583 33.062 -104.732 1.00 27.31 162 SER A C 1
ATOM 1270 O O . SER A 1 162 ? 41.640 33.611 -104.175 1.00 27.31 162 SER A O 1
ATOM 1272 N N . SER A 1 163 ? 43.793 33.349 -104.218 1.00 28.58 163 SER A N 1
ATOM 1273 C CA . SER A 1 163 ? 45.148 32.746 -104.140 1.00 28.58 163 SER A CA 1
ATOM 1274 C C . SER A 1 163 ? 46.112 33.813 -103.544 1.00 28.58 163 SER A C 1
ATOM 1276 O O . SER A 1 163 ? 45.954 34.971 -103.919 1.00 28.58 163 SER A O 1
ATOM 1278 N N . ARG A 1 164 ? 47.166 33.433 -102.783 1.00 29.11 164 ARG A N 1
ATOM 1279 C CA . ARG A 1 164 ? 48.308 34.293 -102.316 1.00 29.11 164 ARG A CA 1
ATOM 1280 C C . ARG A 1 164 ? 47.965 35.358 -101.227 1.00 29.11 164 ARG A C 1
ATOM 1282 O O . ARG A 1 164 ? 46.795 35.626 -101.006 1.00 29.11 164 ARG A O 1
ATOM 1289 N N . GLU A 1 165 ? 48.905 35.930 -100.447 1.00 28.50 165 GLU A N 1
ATOM 1290 C CA . GLU A 1 165 ? 50.391 35.862 -100.470 1.00 28.50 165 GLU A CA 1
ATOM 1291 C C . GLU A 1 165 ? 51.097 35.900 -99.073 1.00 28.50 165 GLU A C 1
ATOM 1293 O O . GLU A 1 165 ? 50.456 35.845 -98.029 1.00 28.50 165 GLU A O 1
ATOM 1298 N N . ASN A 1 166 ? 52.442 35.932 -99.077 1.00 29.36 166 ASN A N 1
ATOM 1299 C CA . ASN A 1 166 ? 53.399 35.733 -97.965 1.00 29.36 166 ASN A CA 1
ATOM 1300 C C . ASN A 1 166 ? 53.716 36.985 -97.098 1.00 29.36 166 ASN A C 1
ATOM 1302 O O . ASN A 1 166 ? 53.601 38.106 -97.580 1.00 29.36 166 ASN A O 1
ATOM 1306 N N . GLY A 1 167 ? 54.318 36.806 -95.902 1.00 28.38 167 GLY A N 1
ATOM 1307 C CA . GLY A 1 167 ? 54.949 37.907 -95.133 1.00 28.38 167 GLY A CA 1
ATOM 1308 C C . GLY A 1 167 ? 55.854 37.499 -93.943 1.00 28.38 167 GLY A C 1
ATOM 1309 O O . GLY A 1 167 ? 55.384 36.937 -92.965 1.00 28.38 167 GLY A O 1
ATOM 1310 N N . LYS A 1 168 ? 57.161 37.801 -94.033 1.00 28.62 168 LYS A N 1
ATOM 1311 C CA . LYS A 1 168 ? 58.290 37.539 -93.086 1.00 28.62 168 LYS A CA 1
ATOM 1312 C C . LYS A 1 168 ? 58.139 38.263 -91.712 1.00 28.62 168 LYS A C 1
ATOM 1314 O O . LYS A 1 168 ? 57.383 39.220 -91.634 1.00 28.62 168 LYS A O 1
ATOM 1319 N N . HIS A 1 169 ? 58.833 37.911 -90.610 1.00 29.00 169 HIS A N 1
ATOM 1320 C CA . HIS A 1 169 ? 60.275 38.183 -90.343 1.00 29.00 169 HIS A CA 1
ATOM 1321 C C . HIS A 1 169 ? 60.916 37.368 -89.172 1.00 29.00 169 HIS A C 1
ATOM 1323 O O . HIS A 1 169 ? 60.248 36.585 -88.505 1.00 29.00 169 HIS A O 1
ATOM 1329 N N . ARG A 1 170 ? 62.242 37.524 -88.959 1.00 26.34 170 ARG A N 1
ATOM 1330 C CA . ARG A 1 170 ? 63.132 36.817 -87.988 1.00 26.34 170 ARG A CA 1
ATOM 1331 C C . ARG A 1 170 ? 63.904 37.792 -87.073 1.00 26.34 170 ARG A C 1
ATOM 1333 O O . ARG A 1 170 ? 64.106 38.915 -87.509 1.00 26.34 170 ARG A O 1
ATOM 1340 N N . PHE A 1 171 ? 64.426 37.300 -85.931 1.00 28.27 171 PHE A N 1
ATOM 1341 C CA . PHE A 1 171 ? 65.814 37.377 -85.359 1.00 28.27 171 PHE A CA 1
ATOM 1342 C C . PHE A 1 171 ? 65.715 36.992 -83.841 1.00 28.27 171 PHE A C 1
ATOM 1344 O O . PHE A 1 171 ? 64.816 37.487 -83.179 1.00 28.27 171 PHE A O 1
ATOM 1351 N N . ALA A 1 172 ? 66.351 35.937 -83.285 1.00 28.16 172 ALA A N 1
ATOM 1352 C CA . ALA A 1 172 ? 67.778 35.685 -82.939 1.00 28.16 172 ALA A CA 1
ATOM 1353 C C . ALA A 1 172 ? 68.191 36.159 -81.509 1.00 28.16 172 ALA A C 1
ATOM 1355 O O . ALA A 1 172 ? 67.628 37.137 -81.047 1.00 28.16 172 ALA A O 1
ATOM 1356 N N . HIS A 1 173 ? 69.181 35.607 -80.769 1.00 26.73 173 HIS A N 1
ATOM 1357 C CA . HIS A 1 173 ? 69.762 34.241 -80.656 1.00 26.73 173 HIS A CA 1
ATOM 1358 C C . HIS A 1 173 ? 70.772 34.183 -79.460 1.00 26.73 173 HIS A C 1
ATOM 1360 O O . HIS A 1 173 ? 71.652 35.034 -79.414 1.00 26.73 173 HIS A O 1
ATOM 1366 N N . LYS A 1 174 ? 70.745 33.136 -78.599 1.00 27.44 174 LYS A N 1
ATOM 1367 C CA . LYS A 1 174 ? 71.719 32.832 -77.491 1.00 27.44 174 LYS A CA 1
ATOM 1368 C C . LYS A 1 174 ? 71.705 33.829 -76.295 1.00 27.44 174 LYS A 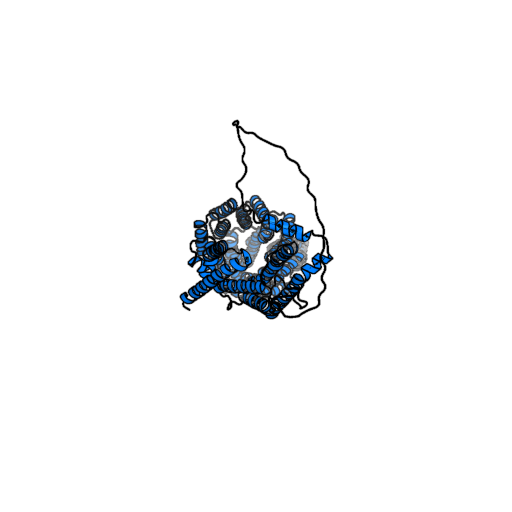C 1
ATOM 1370 O O . LYS A 1 174 ? 71.184 34.924 -76.431 1.00 27.44 174 LYS A O 1
ATOM 1375 N N . GLY A 1 175 ? 72.195 33.488 -75.090 1.00 26.27 175 GLY A N 1
ATOM 1376 C CA . GLY A 1 175 ? 72.898 32.264 -74.654 1.00 26.27 175 GLY A CA 1
ATOM 1377 C C . GLY A 1 175 ? 72.907 32.008 -73.127 1.00 26.27 175 GLY A C 1
ATOM 1378 O O . GLY A 1 175 ? 72.266 32.713 -72.360 1.00 26.27 175 GLY A O 1
ATOM 1379 N N . THR A 1 176 ? 73.613 30.947 -72.723 1.00 25.50 176 THR A N 1
ATOM 1380 C CA . THR A 1 176 ? 73.650 30.277 -71.397 1.00 25.50 176 THR A CA 1
ATOM 1381 C C . THR A 1 176 ? 74.717 30.800 -70.419 1.00 25.50 176 THR A C 1
ATOM 1383 O O . THR A 1 176 ? 75.797 31.143 -70.892 1.00 25.50 176 THR A O 1
ATOM 1386 N N . TRP A 1 177 ? 74.503 30.696 -69.093 1.00 24.70 177 TRP A N 1
ATOM 1387 C CA . TRP A 1 177 ? 75.204 29.773 -68.149 1.00 24.70 177 TRP A CA 1
ATOM 1388 C C . TRP A 1 177 ? 74.690 29.937 -66.689 1.00 24.70 177 TRP A C 1
ATOM 1390 O O . TRP A 1 177 ? 73.908 30.842 -66.412 1.00 24.70 177 TRP A O 1
ATOM 1400 N N . ASN A 1 178 ? 75.063 29.018 -65.783 1.00 24.11 178 ASN A N 1
ATOM 1401 C CA . ASN A 1 178 ? 74.460 28.836 -64.443 1.00 24.11 178 ASN A CA 1
ATOM 1402 C C . ASN A 1 178 ? 75.121 29.646 -63.302 1.00 24.11 178 ASN A C 1
ATOM 1404 O O . ASN A 1 178 ? 76.308 29.958 -63.361 1.00 24.11 178 ASN A O 1
ATOM 1408 N N . SER A 1 179 ? 74.383 29.839 -62.200 1.00 23.84 179 SER A N 1
ATOM 1409 C CA . SER A 1 179 ? 74.886 30.205 -60.859 1.00 23.84 179 SER A CA 1
ATOM 1410 C C . SER A 1 179 ? 74.049 29.525 -59.746 1.00 23.84 179 SER A C 1
ATOM 1412 O O . SER A 1 179 ? 73.075 28.834 -60.049 1.00 23.84 179 SER A O 1
ATOM 1414 N N . CYS A 1 180 ? 74.472 29.617 -58.475 1.00 23.47 180 CYS A N 1
ATOM 1415 C CA . CYS A 1 180 ? 74.144 28.631 -57.424 1.00 23.47 180 CYS A CA 1
ATOM 1416 C C . CYS A 1 180 ? 73.210 29.108 -56.279 1.00 23.47 180 CYS A C 1
ATOM 1418 O O . CYS A 1 180 ? 72.931 30.292 -56.135 1.00 23.47 180 CYS A O 1
ATOM 1420 N N . HIS A 1 181 ? 72.794 28.121 -55.463 1.00 24.03 181 HIS A N 1
ATOM 1421 C CA . HIS A 1 181 ? 72.207 28.121 -54.097 1.00 24.03 181 HIS A CA 1
ATOM 1422 C C . HIS A 1 181 ? 72.544 29.313 -53.161 1.00 24.03 181 HIS A C 1
ATOM 1424 O O . HIS A 1 181 ? 73.599 29.917 -53.356 1.00 24.03 181 HIS A O 1
ATOM 1430 N N . PRO A 1 182 ? 71.767 29.591 -52.074 1.00 38.91 182 PRO A N 1
ATOM 1431 C CA . PRO A 1 182 ? 70.797 28.734 -51.342 1.00 38.91 182 PRO A CA 1
ATOM 1432 C C . PRO A 1 182 ? 69.358 29.351 -51.304 1.00 38.91 182 PRO A C 1
ATOM 1434 O O . PRO A 1 182 ? 69.054 30.137 -52.191 1.00 38.91 182 PRO A O 1
ATOM 1437 N N . ALA A 1 183 ? 68.371 29.050 -50.433 1.00 23.64 183 ALA A N 1
ATOM 1438 C CA . ALA A 1 183 ? 68.291 28.273 -49.178 1.00 23.64 183 ALA A CA 1
ATOM 1439 C C . ALA A 1 183 ? 66.908 27.571 -48.962 1.00 23.64 183 ALA A C 1
ATOM 1441 O O . ALA A 1 183 ? 66.446 26.853 -49.844 1.00 23.64 183 ALA A O 1
ATOM 1442 N N . SER A 1 184 ? 66.289 27.719 -47.777 1.00 22.41 184 SER A N 1
ATOM 1443 C CA . SER A 1 184 ? 65.101 27.004 -47.245 1.00 22.41 184 SER A CA 1
ATOM 1444 C C . SER A 1 184 ? 64.466 27.803 -46.075 1.00 22.41 184 SER A C 1
ATOM 1446 O O . SER A 1 184 ? 65.128 28.753 -45.650 1.00 22.41 184 SER A O 1
ATOM 1448 N N . PRO A 1 185 ? 63.333 27.407 -45.438 1.00 36.72 185 PRO A N 1
ATOM 1449 C CA . PRO A 1 185 ? 62.373 26.323 -45.740 1.00 36.72 185 PRO A CA 1
ATOM 1450 C C . PRO A 1 185 ? 60.882 26.775 -45.755 1.00 36.72 185 PRO A C 1
ATOM 1452 O O . PRO A 1 185 ? 60.577 27.872 -45.309 1.00 36.72 185 PRO A O 1
ATOM 1455 N N . GLU A 1 186 ? 59.951 25.900 -46.176 1.00 23.67 186 GLU A N 1
ATOM 1456 C CA . GLU A 1 186 ? 58.691 25.580 -45.449 1.00 23.67 186 GLU A CA 1
ATOM 1457 C C . GLU A 1 186 ? 57.898 24.439 -46.135 1.00 23.67 186 GLU A C 1
ATOM 1459 O O . GLU A 1 186 ? 58.220 24.028 -47.252 1.00 23.67 186 GLU A O 1
ATOM 1464 N N . GLU A 1 187 ? 56.908 23.860 -45.444 1.00 25.80 187 GLU A N 1
ATOM 1465 C CA . GLU A 1 187 ? 56.167 22.665 -45.887 1.00 25.80 187 GLU A CA 1
ATOM 1466 C C . GLU A 1 187 ? 55.019 22.955 -46.870 1.00 25.80 187 GLU A C 1
ATOM 1468 O O . GLU A 1 187 ? 54.231 23.880 -46.664 1.00 25.80 187 GLU A O 1
ATOM 1473 N N . GLN A 1 188 ? 54.769 22.044 -47.827 1.00 23.94 188 GLN A N 1
ATOM 1474 C CA . GLN A 1 188 ? 53.393 21.843 -48.305 1.00 23.94 188 GLN A CA 1
ATOM 1475 C C . GLN A 1 188 ? 53.069 20.427 -48.829 1.00 23.94 188 GLN A C 1
ATOM 1477 O O . GLN A 1 188 ? 53.490 20.017 -49.904 1.00 23.94 188 GLN A O 1
ATOM 1482 N N . ARG A 1 189 ? 52.259 19.725 -48.023 1.00 25.11 189 ARG A N 1
ATOM 1483 C CA . ARG A 1 189 ? 51.256 18.672 -48.317 1.00 25.11 189 ARG A CA 1
ATOM 1484 C C . ARG A 1 189 ? 51.420 17.793 -49.572 1.00 25.11 189 ARG A C 1
ATOM 1486 O O . ARG A 1 189 ? 51.301 18.239 -50.709 1.00 25.11 189 ARG A O 1
ATOM 1493 N N . SER A 1 190 ? 51.466 16.483 -49.325 1.00 25.11 190 SER A N 1
ATOM 1494 C CA . SER A 1 190 ? 51.307 15.423 -50.325 1.00 25.11 190 SER A CA 1
ATOM 1495 C C . SER A 1 190 ? 49.963 15.481 -51.073 1.00 25.11 190 SER A C 1
ATOM 1497 O O . SER A 1 190 ? 48.924 15.873 -50.536 1.00 25.11 190 SER A O 1
ATOM 1499 N N . SER A 1 191 ? 49.986 15.074 -52.343 1.00 26.05 191 SER A N 1
ATOM 1500 C CA . SER A 1 191 ? 48.867 15.186 -53.281 1.00 26.05 191 SER A CA 1
ATOM 1501 C C . SER A 1 191 ? 47.864 14.030 -53.168 1.00 26.05 191 SER A C 1
ATOM 1503 O O . SER A 1 191 ? 48.198 12.860 -53.348 1.00 26.05 191 SER A O 1
ATOM 1505 N N . SER A 1 192 ? 46.597 14.365 -52.911 1.00 24.98 192 SER A N 1
ATOM 1506 C CA . SER A 1 192 ? 45.473 13.422 -52.841 1.00 24.98 192 SER A CA 1
ATOM 1507 C C . SER A 1 192 ? 44.639 13.386 -54.137 1.00 24.98 192 SER A C 1
ATOM 1509 O O . SER A 1 192 ? 44.792 14.223 -55.028 1.00 24.98 192 SER A O 1
ATOM 1511 N N . LEU A 1 193 ? 43.782 12.363 -54.269 1.00 30.91 193 LEU A N 1
ATOM 1512 C CA . LEU A 1 193 ? 43.045 11.985 -55.489 1.00 30.91 193 LEU A CA 1
ATOM 1513 C C . LEU A 1 193 ? 42.331 13.157 -56.199 1.00 30.91 193 LEU A C 1
ATOM 1515 O O . LEU A 1 193 ? 41.291 13.647 -55.760 1.00 30.91 193 LEU A O 1
ATOM 1519 N N . SER A 1 194 ? 42.802 13.513 -57.396 1.00 29.62 194 SER A N 1
ATOM 1520 C CA . SER A 1 194 ? 42.312 14.646 -58.203 1.00 29.62 194 SER A CA 1
ATOM 1521 C C . SER A 1 194 ? 41.045 14.367 -59.042 1.00 29.62 194 SER A C 1
ATOM 1523 O O . SER A 1 194 ? 40.794 15.035 -60.048 1.00 29.62 194 SER A O 1
ATOM 1525 N N . VAL A 1 195 ? 40.223 13.389 -58.640 1.00 39.16 195 VAL A N 1
ATOM 1526 C CA . VAL A 1 195 ? 39.073 12.896 -59.431 1.00 39.16 195 VAL A CA 1
ATOM 1527 C C . VAL A 1 195 ? 37.765 13.652 -59.138 1.00 39.16 195 VAL A C 1
ATOM 1529 O O . VAL A 1 195 ? 36.966 13.853 -60.051 1.00 39.16 195 VAL A O 1
ATOM 1532 N N . SER A 1 196 ? 37.546 14.129 -57.905 1.00 48.44 196 SER A N 1
ATOM 1533 C CA . SER A 1 196 ? 36.249 14.704 -57.489 1.00 48.44 196 SER A CA 1
ATOM 1534 C C . SER A 1 196 ? 35.928 16.067 -58.129 1.00 48.44 196 SER A C 1
ATOM 1536 O O . SER A 1 196 ? 34.852 16.264 -58.701 1.00 48.44 196 SER A O 1
ATOM 1538 N N . ASN A 1 197 ? 36.876 17.014 -58.101 1.00 38.88 197 ASN A N 1
ATOM 1539 C CA . ASN A 1 197 ? 36.591 18.428 -58.393 1.00 38.88 197 ASN A CA 1
ATOM 1540 C C . ASN A 1 197 ? 36.043 18.685 -59.808 1.00 38.88 197 ASN A C 1
ATOM 1542 O O . ASN A 1 197 ? 35.251 19.607 -59.993 1.00 38.88 197 ASN A O 1
ATOM 1546 N N . LYS A 1 198 ? 36.413 17.864 -60.803 1.00 43.19 198 LYS A N 1
ATOM 1547 C CA . LYS A 1 198 ? 35.905 17.992 -62.182 1.00 43.19 198 LYS A CA 1
ATOM 1548 C C . LYS A 1 198 ? 34.435 17.579 -62.312 1.00 43.19 198 LYS A C 1
ATOM 1550 O O . LYS A 1 198 ? 33.727 18.165 -63.125 1.00 43.19 198 LYS A O 1
ATOM 1555 N N . ALA A 1 199 ? 33.964 16.626 -61.504 1.00 43.78 199 ALA A N 1
ATOM 1556 C CA . ALA A 1 199 ? 32.556 16.236 -61.474 1.00 43.78 199 ALA A CA 1
ATOM 1557 C C . ALA A 1 199 ? 31.697 17.310 -60.785 1.00 43.78 199 ALA A C 1
ATOM 1559 O O . ALA A 1 199 ? 30.676 17.713 -61.334 1.00 43.78 199 ALA A O 1
ATOM 1560 N N . MET A 1 200 ? 32.145 17.857 -59.646 1.00 41.41 200 MET A N 1
ATOM 1561 C CA . MET A 1 200 ? 31.446 18.974 -58.989 1.00 41.41 200 MET A CA 1
ATOM 1562 C C . MET A 1 200 ? 31.379 20.233 -59.864 1.00 41.41 200 MET A C 1
ATOM 1564 O O . MET A 1 200 ? 30.316 20.840 -59.966 1.00 41.41 200 MET A O 1
ATOM 1568 N N . TRP A 1 201 ? 32.466 20.601 -60.553 1.00 46.72 201 TRP A N 1
ATOM 1569 C CA . TRP A 1 201 ? 32.439 21.720 -61.506 1.00 46.72 201 TRP A CA 1
ATOM 1570 C C . TRP A 1 201 ? 31.517 21.461 -62.704 1.00 46.72 201 TRP A C 1
ATOM 1572 O O . TRP A 1 201 ? 30.849 22.385 -63.170 1.00 46.72 201 TRP A O 1
ATOM 1582 N N . ALA A 1 202 ? 31.422 20.215 -63.181 1.00 47.47 202 ALA A N 1
ATOM 1583 C CA . ALA A 1 202 ? 30.450 19.840 -64.206 1.00 47.47 202 ALA A CA 1
ATOM 1584 C C . ALA A 1 202 ? 28.999 19.962 -63.701 1.00 47.47 202 ALA A C 1
ATOM 1586 O O . ALA A 1 202 ? 28.152 20.447 -64.439 1.00 47.47 202 ALA A O 1
ATOM 1587 N N . ILE A 1 203 ? 28.712 19.597 -62.446 1.00 50.03 203 ILE A N 1
ATOM 1588 C CA . ILE A 1 203 ? 27.377 19.745 -61.836 1.00 50.03 203 ILE A CA 1
ATOM 1589 C C . ILE A 1 203 ? 27.007 21.227 -61.662 1.00 50.03 203 ILE A C 1
ATOM 1591 O O . ILE A 1 203 ? 25.916 21.638 -62.052 1.00 50.03 203 ILE A O 1
ATOM 1595 N N . LEU A 1 204 ? 27.922 22.049 -61.139 1.00 45.09 204 LEU A N 1
ATOM 1596 C CA . LEU A 1 204 ? 27.695 23.488 -60.961 1.00 45.09 204 LEU A CA 1
ATOM 1597 C C . LEU A 1 204 ? 27.489 24.211 -62.300 1.00 45.09 204 LEU A C 1
ATOM 1599 O O . LEU A 1 204 ? 26.580 25.030 -62.412 1.00 45.09 204 LEU A O 1
ATOM 1603 N N . SER A 1 205 ? 28.263 23.876 -63.338 1.00 48.97 205 SER A N 1
ATOM 1604 C CA . SER A 1 205 ? 28.063 24.437 -64.687 1.00 48.97 205 SER A CA 1
ATOM 1605 C C . SER A 1 205 ? 26.809 23.895 -65.391 1.00 48.97 205 SER A C 1
ATOM 1607 O O . SER A 1 205 ? 26.131 24.651 -66.084 1.00 48.97 205 SER A O 1
ATOM 1609 N N . TYR A 1 206 ? 26.425 22.634 -65.159 1.00 48.03 206 TYR A N 1
ATOM 1610 C CA . TYR A 1 206 ? 25.169 22.052 -65.658 1.00 48.03 206 TYR A CA 1
ATOM 1611 C C . TYR A 1 206 ? 23.923 22.761 -65.103 1.00 48.03 206 TYR A C 1
ATOM 1613 O O . TYR A 1 206 ? 22.935 22.909 -65.819 1.00 48.03 206 TYR A O 1
ATOM 1621 N N . LEU A 1 207 ? 23.982 23.231 -63.853 1.00 49.81 207 LEU A N 1
ATOM 1622 C CA . LEU A 1 207 ? 22.892 23.949 -63.183 1.00 49.81 207 LEU A CA 1
ATOM 1623 C C . LEU A 1 207 ? 22.891 25.471 -63.429 1.00 49.81 207 LEU A C 1
ATOM 1625 O O . LEU A 1 207 ? 21.895 26.121 -63.125 1.00 49.81 207 LEU A O 1
ATOM 1629 N N . THR A 1 208 ? 23.969 26.050 -63.975 1.00 47.94 208 THR A N 1
ATOM 1630 C CA . THR A 1 208 ? 24.108 27.513 -64.174 1.00 47.94 208 THR A CA 1
ATOM 1631 C C . THR A 1 208 ? 24.161 27.962 -65.639 1.00 47.94 208 THR A C 1
ATOM 1633 O O . THR A 1 208 ? 24.118 29.162 -65.904 1.00 47.94 208 THR A O 1
ATOM 1636 N N . ALA A 1 209 ? 24.198 27.040 -66.608 1.00 46.47 209 ALA A N 1
ATOM 1637 C CA . ALA A 1 209 ? 24.184 27.355 -68.040 1.00 46.47 209 ALA A CA 1
ATOM 1638 C C . ALA A 1 209 ? 22.800 27.852 -68.527 1.00 46.47 209 ALA A C 1
ATOM 1640 O O . ALA A 1 209 ? 22.004 27.106 -69.105 1.00 46.47 209 ALA A O 1
ATOM 1641 N N . SER A 1 210 ? 22.508 29.134 -68.298 1.00 43.47 210 SER A N 1
ATOM 1642 C CA . SER A 1 210 ? 21.207 29.764 -68.543 1.00 43.47 210 SER A CA 1
ATOM 1643 C C . SER A 1 210 ? 20.871 29.985 -70.029 1.00 43.47 210 SER A C 1
ATOM 1645 O O . SER A 1 210 ? 21.010 31.070 -70.586 1.00 43.47 210 SER A O 1
ATOM 1647 N N . ASN A 1 211 ? 20.289 28.966 -70.666 1.00 46.97 211 ASN A N 1
ATOM 1648 C CA . ASN A 1 211 ? 19.359 29.175 -71.781 1.00 46.97 211 ASN A CA 1
ATOM 1649 C C . ASN A 1 211 ? 18.216 28.144 -71.721 1.00 46.97 211 ASN A C 1
ATOM 1651 O O . ASN A 1 211 ? 18.313 27.038 -72.265 1.00 46.97 211 ASN A O 1
ATOM 1655 N N . ASN A 1 212 ? 17.136 28.508 -71.015 1.00 53.12 212 ASN A N 1
ATOM 1656 C CA . ASN A 1 212 ? 16.088 27.590 -70.541 1.00 53.12 212 ASN A CA 1
ATOM 1657 C C . ASN A 1 212 ? 15.464 26.703 -71.632 1.00 53.12 212 ASN A C 1
ATOM 1659 O O . ASN A 1 212 ? 15.159 25.539 -71.369 1.00 53.12 212 ASN A O 1
ATOM 1663 N N . GLN A 1 213 ? 15.304 27.208 -72.860 1.00 49.31 213 GLN A N 1
ATOM 1664 C CA . GLN A 1 213 ? 14.724 26.421 -73.956 1.00 49.31 213 GLN A CA 1
ATOM 1665 C C . GLN A 1 213 ? 15.636 25.260 -74.392 1.00 49.31 213 GLN A C 1
ATOM 1667 O O . GLN A 1 213 ? 15.146 24.159 -74.645 1.00 49.31 213 GLN A O 1
ATOM 1672 N N . ASN A 1 214 ? 16.959 25.467 -74.421 1.00 52.53 214 ASN A N 1
ATOM 1673 C CA . ASN A 1 214 ? 17.919 24.413 -74.766 1.00 52.53 214 ASN A CA 1
ATOM 1674 C C . ASN A 1 214 ? 18.003 23.344 -73.667 1.00 52.53 214 ASN A C 1
ATOM 1676 O O . ASN A 1 214 ? 17.969 22.155 -73.982 1.00 52.53 214 ASN A O 1
ATOM 1680 N N . PHE A 1 215 ? 18.078 23.759 -72.396 1.00 55.78 215 PHE A N 1
ATOM 1681 C CA . PHE A 1 215 ? 18.200 22.847 -71.251 1.00 55.78 215 PHE A CA 1
ATOM 1682 C C . PHE A 1 215 ? 17.001 21.897 -71.139 1.00 55.78 215 PHE A C 1
ATOM 1684 O O . PHE A 1 215 ? 17.169 20.680 -71.058 1.00 55.78 215 PHE A O 1
ATOM 1691 N N . LEU A 1 216 ? 15.777 22.433 -71.210 1.00 58.62 216 LEU A N 1
ATOM 1692 C CA . LEU A 1 216 ? 14.566 21.611 -71.173 1.00 58.62 216 LEU A CA 1
ATOM 1693 C C . LEU A 1 216 ? 14.515 20.632 -72.353 1.00 58.62 216 LEU A C 1
ATOM 1695 O O . LEU A 1 216 ? 14.110 19.485 -72.171 1.00 58.62 216 LEU A O 1
ATOM 1699 N N . TYR A 1 217 ? 14.962 21.038 -73.546 1.00 58.78 217 TYR A N 1
ATOM 1700 C CA . TYR A 1 217 ? 15.005 20.145 -74.704 1.00 58.78 217 TYR A CA 1
ATOM 1701 C C . TYR A 1 217 ? 15.984 18.975 -74.508 1.00 58.78 217 TYR A C 1
ATOM 1703 O O . TYR A 1 217 ? 15.625 17.831 -74.790 1.00 58.78 217 TYR A O 1
ATOM 1711 N N . THR A 1 218 ? 17.183 19.220 -73.965 1.00 62.19 218 THR A N 1
ATOM 1712 C CA . THR A 1 218 ? 18.162 18.154 -73.685 1.00 62.19 218 THR A CA 1
ATOM 1713 C C . THR A 1 218 ? 17.791 17.279 -72.486 1.00 62.19 218 THR A C 1
ATOM 1715 O O . THR A 1 218 ? 18.144 16.100 -72.484 1.00 62.19 218 THR A O 1
ATOM 1718 N N . ALA A 1 219 ? 17.058 17.806 -71.498 1.00 67.06 219 ALA A N 1
ATOM 1719 C CA . ALA A 1 219 ? 16.615 17.064 -70.313 1.00 67.06 219 ALA A CA 1
ATOM 1720 C C . ALA A 1 219 ? 15.335 16.228 -70.531 1.00 67.06 219 ALA A C 1
ATOM 1722 O O . ALA A 1 219 ? 15.136 15.231 -69.833 1.00 67.06 219 ALA A O 1
ATOM 1723 N N . ARG A 1 220 ? 14.484 16.570 -71.516 1.00 69.94 220 ARG A N 1
ATOM 1724 C CA . ARG A 1 220 ? 13.235 15.842 -71.854 1.00 69.94 220 ARG A CA 1
ATOM 1725 C C . ARG A 1 220 ? 13.364 14.305 -71.858 1.00 69.94 220 ARG A C 1
ATOM 1727 O O . ARG A 1 220 ? 12.473 13.667 -71.297 1.00 69.94 220 ARG A O 1
ATOM 1734 N N . PRO A 1 221 ? 14.410 13.676 -72.438 1.00 74.56 221 PRO A N 1
ATOM 1735 C CA . PRO A 1 221 ? 14.532 12.217 -72.440 1.00 74.56 221 PRO A CA 1
ATOM 1736 C C . PRO A 1 221 ? 14.713 11.608 -71.045 1.00 74.56 221 PRO A C 1
ATOM 1738 O O . PRO A 1 221 ? 14.091 10.591 -70.747 1.00 74.56 221 PRO A O 1
ATOM 1741 N N . PHE A 1 222 ? 15.520 12.248 -70.191 1.00 82.25 222 PHE A N 1
ATOM 1742 C CA . PHE A 1 222 ? 15.692 11.855 -68.792 1.00 82.25 222 PHE A CA 1
ATOM 1743 C C . PHE A 1 222 ? 14.386 12.054 -68.016 1.00 82.25 222 PHE A C 1
ATOM 1745 O O . PHE A 1 222 ? 13.902 11.112 -67.399 1.00 82.25 222 PHE A O 1
ATOM 1752 N N . LEU A 1 223 ? 13.757 13.230 -68.125 1.00 81.00 223 LEU A N 1
ATOM 1753 C CA . LEU A 1 223 ? 12.509 13.545 -67.418 1.00 81.00 223 LEU A CA 1
ATOM 1754 C C . LEU A 1 223 ? 11.374 12.564 -67.765 1.00 81.00 223 LEU A C 1
ATOM 1756 O O . LEU A 1 223 ? 10.661 12.119 -66.868 1.00 81.00 223 LEU A O 1
ATOM 1760 N N . LYS A 1 224 ? 11.244 12.159 -69.040 1.00 80.62 224 LYS A N 1
ATOM 1761 C CA . LYS A 1 224 ? 10.275 11.133 -69.472 1.00 80.62 224 LYS A CA 1
ATOM 1762 C C . LYS A 1 224 ? 10.543 9.756 -68.837 1.00 80.62 224 LYS A C 1
ATOM 1764 O O . LYS A 1 224 ? 9.590 9.092 -68.437 1.00 80.62 224 LYS A O 1
ATOM 1769 N N . ARG A 1 225 ? 11.808 9.320 -68.723 1.00 85.81 225 ARG A N 1
ATOM 1770 C CA . ARG A 1 225 ? 12.165 8.059 -68.036 1.00 85.81 225 ARG A CA 1
ATOM 1771 C C . ARG A 1 225 ? 11.966 8.158 -66.524 1.00 85.81 225 ARG A C 1
ATOM 1773 O O . ARG A 1 225 ? 11.351 7.270 -65.943 1.00 85.81 225 ARG A O 1
ATOM 1780 N N . ALA A 1 226 ? 12.426 9.246 -65.909 1.00 87.12 226 ALA A N 1
ATOM 1781 C CA . ALA A 1 226 ? 12.297 9.495 -64.477 1.00 87.12 226 ALA A CA 1
ATOM 1782 C C . ALA A 1 226 ? 10.832 9.487 -64.027 1.00 87.12 226 ALA A C 1
ATOM 1784 O O . ALA A 1 226 ? 10.507 8.800 -63.063 1.00 87.12 226 ALA A O 1
ATOM 1785 N N . ALA A 1 227 ? 9.937 10.153 -64.765 1.00 88.12 227 ALA A N 1
ATOM 1786 C CA . ALA A 1 227 ? 8.502 10.125 -64.492 1.00 88.12 227 ALA A CA 1
ATOM 1787 C C . ALA A 1 227 ? 7.934 8.692 -64.484 1.00 88.12 227 ALA A C 1
ATOM 1789 O O . ALA A 1 227 ? 7.227 8.321 -63.547 1.00 88.12 227 ALA A O 1
ATOM 1790 N N . LEU A 1 228 ? 8.289 7.863 -65.477 1.00 89.62 228 LEU A N 1
ATOM 1791 C CA . LEU A 1 228 ? 7.827 6.474 -65.546 1.00 89.62 228 LEU A CA 1
ATOM 1792 C C . LEU A 1 228 ? 8.378 5.628 -64.389 1.00 89.62 228 LEU A C 1
ATOM 1794 O O . LEU A 1 228 ? 7.600 4.956 -63.717 1.00 89.62 228 LEU A O 1
ATOM 1798 N N . VAL A 1 229 ? 9.683 5.698 -64.104 1.00 90.69 229 VAL A N 1
ATOM 1799 C CA . VAL A 1 229 ? 10.303 4.943 -62.997 1.00 90.69 229 VAL A CA 1
ATOM 1800 C C . VAL A 1 229 ? 9.711 5.356 -61.645 1.00 90.69 229 VAL A C 1
ATOM 1802 O O . VAL A 1 229 ? 9.387 4.494 -60.834 1.00 90.69 229 VAL A O 1
ATOM 1805 N N . ILE A 1 230 ? 9.495 6.655 -61.415 1.00 92.56 230 ILE A N 1
ATOM 1806 C CA . ILE A 1 230 ? 8.879 7.165 -60.182 1.00 92.56 230 ILE A CA 1
ATOM 1807 C C . ILE A 1 230 ? 7.421 6.696 -60.066 1.00 92.56 230 ILE A C 1
ATOM 1809 O O . ILE A 1 230 ? 7.042 6.179 -59.018 1.00 92.56 230 ILE A O 1
ATOM 1813 N N . SER A 1 231 ? 6.617 6.787 -61.134 1.00 92.56 231 SER A N 1
ATOM 1814 C CA . SER A 1 231 ? 5.230 6.287 -61.114 1.00 92.56 231 SER A CA 1
ATOM 1815 C C . SER A 1 231 ? 5.143 4.775 -60.871 1.00 92.56 231 SER A C 1
ATOM 1817 O O . SER A 1 231 ? 4.270 4.324 -60.131 1.00 92.56 231 SER A O 1
ATOM 1819 N N . TYR A 1 232 ? 6.088 4.000 -61.414 1.00 93.75 232 TYR A N 1
ATOM 1820 C CA . TYR A 1 232 ? 6.187 2.561 -61.184 1.00 93.75 232 TYR A CA 1
ATOM 1821 C C . TYR A 1 232 ? 6.519 2.248 -59.719 1.00 93.75 232 TYR A C 1
ATOM 1823 O O . TYR A 1 232 ? 5.845 1.430 -59.099 1.00 93.75 232 TYR A O 1
ATOM 1831 N N . VAL A 1 233 ? 7.505 2.938 -59.133 1.00 92.50 233 VAL A N 1
ATOM 1832 C CA . VAL A 1 233 ? 7.864 2.768 -57.715 1.00 92.50 233 VAL A CA 1
ATOM 1833 C C . VAL A 1 233 ? 6.702 3.146 -56.794 1.00 92.50 233 VAL A C 1
ATOM 1835 O O . VAL A 1 233 ? 6.422 2.408 -55.853 1.00 92.50 233 VAL A O 1
ATOM 1838 N N . ILE A 1 234 ? 5.979 4.235 -57.080 1.00 92.56 234 ILE A N 1
ATOM 1839 C CA . ILE A 1 234 ? 4.781 4.625 -56.317 1.00 92.56 234 ILE A CA 1
ATOM 1840 C C . ILE A 1 234 ? 3.707 3.528 -56.388 1.00 92.56 234 ILE A C 1
ATOM 1842 O O . ILE A 1 234 ? 3.168 3.144 -55.352 1.00 92.56 234 ILE A O 1
ATOM 1846 N N . LEU A 1 235 ? 3.435 2.977 -57.576 1.00 92.62 235 LEU A N 1
ATOM 1847 C CA . LEU A 1 235 ? 2.458 1.898 -57.764 1.00 92.62 235 LEU A CA 1
ATOM 1848 C C . LEU A 1 235 ? 2.858 0.618 -57.011 1.00 92.62 235 LEU A C 1
ATOM 1850 O O . LEU A 1 235 ? 2.024 0.016 -56.337 1.00 92.62 235 LEU A O 1
ATOM 1854 N N . VAL A 1 236 ? 4.134 0.226 -57.067 1.00 89.56 236 VAL A N 1
ATOM 1855 C CA . VAL A 1 236 ? 4.661 -0.955 -56.358 1.00 89.56 236 VAL A CA 1
ATOM 1856 C C . VAL A 1 236 ? 4.618 -0.771 -54.835 1.00 89.56 236 VAL A C 1
ATOM 1858 O O . VAL A 1 236 ? 4.255 -1.703 -54.115 1.00 89.56 236 VAL A O 1
ATOM 1861 N N . LEU A 1 237 ? 4.929 0.425 -54.323 1.00 87.81 237 LEU A N 1
ATOM 1862 C CA . LEU A 1 237 ? 4.834 0.730 -52.891 1.00 87.81 237 LEU A CA 1
ATOM 1863 C C . LEU A 1 237 ? 3.377 0.803 -52.405 1.00 87.81 237 LEU A C 1
ATOM 1865 O O . LEU A 1 237 ? 3.080 0.302 -51.321 1.00 87.81 237 LEU A O 1
ATOM 1869 N N . TYR A 1 238 ? 2.460 1.345 -53.213 1.00 88.44 238 TYR A N 1
ATOM 1870 C CA . TYR A 1 238 ? 1.024 1.323 -52.924 1.00 88.44 238 TYR A CA 1
ATOM 1871 C C . TYR A 1 238 ? 0.482 -0.113 -52.871 1.00 88.44 238 TYR A C 1
ATOM 1873 O O . TYR A 1 238 ? -0.184 -0.484 -51.907 1.00 88.44 238 TYR A O 1
ATOM 1881 N N . PHE A 1 239 ? 0.833 -0.954 -53.849 1.00 86.62 239 PHE A N 1
ATOM 1882 C CA . PHE A 1 239 ? 0.458 -2.371 -53.871 1.00 86.62 239 PHE A CA 1
ATOM 1883 C C . PHE A 1 239 ? 0.997 -3.135 -52.649 1.00 86.62 239 PHE A C 1
ATOM 1885 O O . PHE A 1 239 ? 0.268 -3.916 -52.037 1.00 86.62 239 PHE A O 1
ATOM 1892 N N . ARG A 1 240 ? 2.239 -2.853 -52.228 1.00 80.44 240 ARG A N 1
ATOM 1893 C CA . ARG A 1 240 ? 2.822 -3.395 -50.988 1.00 80.44 240 ARG A CA 1
ATOM 1894 C C . ARG A 1 240 ? 2.029 -2.973 -49.745 1.00 80.44 240 ARG A C 1
ATOM 1896 O O . ARG A 1 240 ? 1.739 -3.822 -48.908 1.00 80.44 240 ARG A O 1
ATOM 1903 N N . PHE A 1 241 ? 1.662 -1.696 -49.625 1.00 81.81 241 PHE A N 1
ATOM 1904 C CA . PHE A 1 241 ? 0.859 -1.189 -48.504 1.00 81.81 241 PHE A CA 1
ATOM 1905 C C . PHE A 1 241 ? -0.560 -1.786 -48.479 1.00 81.81 241 PHE A C 1
ATOM 1907 O O . PHE A 1 241 ? -1.071 -2.132 -47.414 1.00 81.81 241 PHE A O 1
ATOM 1914 N N . TRP A 1 242 ? -1.169 -1.973 -49.653 1.00 84.50 242 TRP A N 1
ATOM 1915 C CA . TRP A 1 242 ? -2.476 -2.611 -49.806 1.00 84.50 242 TRP A CA 1
ATOM 1916 C C . TRP A 1 242 ? -2.462 -4.090 -49.382 1.00 84.50 242 TRP A C 1
ATOM 1918 O O . TRP A 1 242 ? -3.332 -4.508 -48.622 1.00 84.50 242 TRP A O 1
ATOM 1928 N N . ILE A 1 243 ? -1.431 -4.859 -49.765 1.00 81.25 243 ILE A N 1
ATOM 1929 C CA . ILE A 1 243 ? -1.230 -6.245 -49.294 1.00 81.25 243 ILE A CA 1
ATOM 1930 C C . ILE A 1 243 ? -1.077 -6.321 -47.765 1.00 81.25 243 ILE A C 1
ATOM 1932 O O . ILE A 1 243 ? -1.508 -7.295 -47.154 1.00 81.25 243 ILE A O 1
ATOM 1936 N N . MET A 1 244 ? -0.511 -5.292 -47.127 1.00 73.69 244 MET A N 1
ATOM 1937 C CA . MET A 1 244 ? -0.386 -5.204 -45.663 1.00 73.69 244 MET A CA 1
ATOM 1938 C C . MET A 1 244 ? -1.702 -4.810 -44.952 1.00 73.69 244 MET A C 1
ATOM 1940 O O . MET A 1 244 ? -1.701 -4.536 -43.753 1.00 73.69 244 MET A O 1
ATOM 1944 N N . GLY A 1 245 ? -2.832 -4.746 -45.667 1.00 74.81 245 GLY A N 1
ATOM 1945 C CA . GLY A 1 245 ? -4.145 -4.428 -45.093 1.00 74.81 245 GLY A CA 1
ATOM 1946 C C . GLY A 1 245 ? -4.278 -2.993 -44.570 1.00 74.81 245 GLY A C 1
ATOM 1947 O O . GLY A 1 245 ? -5.204 -2.698 -43.823 1.00 74.81 245 GLY A O 1
ATOM 1948 N N . GLY A 1 246 ? -3.349 -2.099 -44.932 1.00 71.56 246 GLY A N 1
ATOM 1949 C CA . GLY A 1 246 ? -3.291 -0.724 -44.427 1.00 71.56 246 GLY A CA 1
ATOM 1950 C C . GLY A 1 246 ? -2.699 -0.561 -43.018 1.00 71.56 246 GLY A C 1
ATOM 1951 O O . GLY A 1 246 ? -2.675 0.554 -42.502 1.00 71.56 246 GLY A O 1
ATOM 1952 N N . SER A 1 247 ? -2.197 -1.636 -42.402 1.00 68.38 247 SER A N 1
ATOM 1953 C CA . SER A 1 247 ? -1.640 -1.650 -41.038 1.00 68.38 247 SER A CA 1
ATOM 1954 C C . SER A 1 247 ? -0.249 -2.293 -40.983 1.00 68.38 247 SER A C 1
ATOM 1956 O O . SER A 1 247 ? 0.156 -3.003 -41.901 1.00 68.38 247 SER A O 1
ATOM 1958 N N . MET A 1 248 ? 0.503 -2.082 -39.897 1.00 65.56 248 MET A N 1
ATOM 1959 C CA . MET A 1 248 ? 1.685 -2.915 -39.635 1.00 65.56 248 MET A CA 1
ATOM 1960 C C . MET A 1 248 ? 1.248 -4.330 -39.211 1.00 65.56 248 MET A C 1
ATOM 1962 O O . MET A 1 248 ? 0.276 -4.452 -38.465 1.00 65.56 248 MET A O 1
ATOM 1966 N N . PRO A 1 249 ? 1.941 -5.396 -39.652 1.00 60.97 249 PRO A N 1
ATOM 1967 C CA . PRO A 1 249 ? 1.601 -6.760 -39.267 1.00 60.97 249 PRO A CA 1
ATOM 1968 C C . PRO A 1 249 ? 1.844 -6.985 -37.770 1.00 60.97 249 PRO A C 1
ATOM 1970 O O . PRO A 1 249 ? 2.933 -6.730 -37.255 1.00 60.97 249 PRO A O 1
ATOM 1973 N N . MET A 1 250 ? 0.827 -7.507 -37.086 1.00 57.19 250 MET A N 1
ATOM 1974 C CA . MET A 1 250 ? 0.934 -7.981 -35.708 1.00 57.19 250 MET A CA 1
ATOM 1975 C C . MET A 1 250 ? 1.586 -9.366 -35.709 1.00 57.19 250 MET A C 1
ATOM 1977 O O . MET A 1 250 ? 0.938 -10.351 -36.055 1.00 57.19 250 MET A O 1
ATOM 1981 N N . PHE A 1 251 ? 2.864 -9.445 -35.338 1.00 65.00 251 PHE A N 1
ATOM 1982 C CA . PHE A 1 251 ? 3.554 -10.725 -35.153 1.00 65.00 251 PHE A CA 1
ATOM 1983 C C . PHE A 1 251 ? 2.968 -11.490 -33.959 1.00 65.00 251 PHE A C 1
ATOM 1985 O O . PHE A 1 251 ? 2.708 -10.892 -32.914 1.00 65.00 251 PHE A O 1
ATOM 1992 N N . SER A 1 252 ? 2.802 -12.805 -34.093 1.00 63.56 252 SER A N 1
ATOM 1993 C CA . SER A 1 252 ? 2.380 -13.694 -33.007 1.00 63.56 252 SER A CA 1
ATOM 1994 C C . SER A 1 252 ? 3.557 -14.429 -32.353 1.00 63.56 252 SER A C 1
ATOM 1996 O O . SER A 1 252 ? 4.667 -14.497 -32.890 1.00 63.56 252 SER A O 1
ATOM 1998 N N . GLU A 1 253 ? 3.293 -15.058 -31.207 1.00 58.16 253 GLU A N 1
ATOM 1999 C CA . GLU A 1 253 ? 4.243 -15.951 -30.531 1.00 58.16 253 GLU A CA 1
ATOM 2000 C C . GLU A 1 253 ? 4.622 -17.185 -31.373 1.00 58.16 253 GLU A C 1
ATOM 2002 O O . GLU A 1 253 ? 5.705 -17.735 -31.186 1.00 58.16 253 GLU A O 1
ATOM 2007 N N . GLN A 1 254 ? 3.802 -17.579 -32.357 1.00 63.31 254 GLN A N 1
ATOM 2008 C CA . GLN A 1 254 ? 4.168 -18.622 -33.325 1.00 63.31 254 GLN A CA 1
ATOM 2009 C C . GLN A 1 254 ? 5.094 -18.105 -34.438 1.00 63.31 254 GLN A C 1
ATOM 2011 O O . GLN A 1 254 ? 5.949 -18.859 -34.900 1.00 63.31 254 GLN A O 1
ATOM 2016 N N . ASP A 1 255 ? 4.978 -16.833 -34.838 1.00 56.59 255 ASP A N 1
ATOM 2017 C CA . ASP A 1 255 ? 5.822 -16.241 -35.889 1.00 56.59 255 ASP A CA 1
ATOM 2018 C C . ASP A 1 255 ? 7.239 -15.926 -35.391 1.00 56.59 255 ASP A C 1
ATOM 2020 O O . ASP A 1 255 ? 8.210 -16.031 -36.142 1.00 56.59 255 ASP A O 1
ATOM 2024 N N . ASN A 1 256 ? 7.372 -15.520 -34.122 1.00 60.31 256 ASN A N 1
ATOM 2025 C CA . ASN A 1 256 ? 8.662 -15.184 -33.518 1.00 60.31 256 ASN A CA 1
ATOM 2026 C C . ASN A 1 256 ? 8.726 -15.534 -32.014 1.00 60.31 256 ASN A C 1
ATOM 2028 O O . ASN A 1 256 ? 8.811 -14.639 -31.168 1.00 60.31 256 ASN A O 1
ATOM 2032 N N . PRO A 1 257 ? 8.752 -16.826 -31.635 1.00 57.69 257 PRO A N 1
ATOM 2033 C CA . PRO A 1 257 ? 8.795 -17.236 -30.226 1.00 57.69 257 PRO A CA 1
ATOM 2034 C C . PRO A 1 257 ? 10.007 -16.674 -29.455 1.00 57.69 257 PRO A C 1
ATOM 2036 O O . PRO A 1 257 ? 9.967 -16.551 -28.233 1.00 57.69 257 PRO A O 1
ATOM 2039 N N . ALA A 1 258 ? 11.076 -16.264 -30.149 1.00 56.56 258 ALA A N 1
ATOM 2040 C CA . ALA A 1 258 ? 12.234 -15.618 -29.535 1.00 56.56 258 ALA A CA 1
ATOM 2041 C C . ALA A 1 258 ? 11.979 -14.160 -29.094 1.00 56.56 258 ALA A C 1
ATOM 2043 O O . ALA A 1 258 ? 12.606 -13.720 -28.131 1.00 56.56 258 ALA A O 1
ATOM 2044 N N . SER A 1 259 ? 11.072 -13.411 -29.740 1.00 57.12 259 SER A N 1
ATOM 2045 C CA . SER A 1 259 ? 10.674 -12.074 -29.262 1.00 57.12 259 SER A CA 1
ATOM 2046 C C . SER A 1 259 ? 9.618 -12.122 -28.160 1.00 57.12 259 SER A C 1
ATOM 2048 O O . SER A 1 259 ? 9.579 -11.218 -27.330 1.00 57.12 259 SER A O 1
ATOM 2050 N N . PHE A 1 260 ? 8.784 -13.165 -28.137 1.00 58.44 260 PHE A N 1
ATOM 2051 C CA . PHE A 1 260 ? 7.689 -13.306 -27.168 1.00 58.44 260 PHE A CA 1
ATOM 2052 C C . PHE A 1 260 ? 8.073 -14.059 -25.886 1.00 58.44 260 PHE A C 1
ATOM 2054 O O . PHE A 1 260 ? 7.418 -13.880 -24.864 1.00 58.44 260 PHE A O 1
ATOM 2061 N N . SER A 1 261 ? 9.197 -14.788 -25.879 1.00 64.25 261 SER A N 1
ATOM 2062 C CA . SER A 1 261 ? 9.772 -15.380 -24.666 1.00 64.25 261 SER A CA 1
ATOM 2063 C C . SER A 1 261 ? 11.065 -14.660 -24.211 1.00 64.25 261 SER A C 1
ATOM 2065 O O . SER A 1 261 ? 12.173 -15.081 -24.581 1.00 64.25 261 SER A O 1
ATOM 2067 N N . PRO A 1 262 ? 10.974 -13.668 -23.295 1.00 61.00 262 PRO A N 1
ATOM 2068 C CA . PRO A 1 262 ? 12.131 -13.058 -22.629 1.00 61.00 262 PRO A CA 1
ATOM 2069 C C . PRO A 1 262 ? 13.067 -14.071 -21.957 1.00 61.00 262 PRO A C 1
ATOM 2071 O O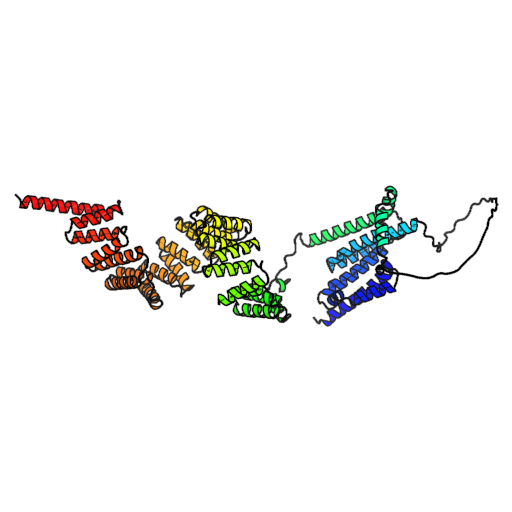 . PRO A 1 262 ? 14.280 -13.858 -21.925 1.00 61.00 262 PRO A O 1
ATOM 2074 N N . TYR A 1 263 ? 12.522 -15.187 -21.453 1.00 65.38 263 TYR A N 1
ATOM 2075 C CA . TYR A 1 263 ? 13.304 -16.261 -20.838 1.00 65.38 263 TYR A CA 1
ATOM 2076 C C . TYR A 1 263 ? 14.275 -16.901 -21.837 1.00 65.38 263 TYR A C 1
ATOM 2078 O O . TYR A 1 263 ? 15.482 -16.900 -21.599 1.00 65.38 263 TYR A O 1
ATOM 2086 N N . LEU A 1 264 ? 13.772 -17.415 -22.967 1.00 62.09 264 LEU A N 1
ATOM 2087 C CA . LEU A 1 264 ? 14.608 -18.001 -24.023 1.00 62.09 264 LEU A CA 1
ATOM 2088 C C . LEU A 1 264 ? 15.663 -17.013 -24.535 1.00 62.09 264 LEU A C 1
ATOM 2090 O O . LEU A 1 264 ? 16.836 -17.377 -24.589 1.00 62.09 264 LEU A O 1
ATOM 2094 N N . LEU A 1 265 ? 15.287 -15.766 -24.842 1.00 66.62 265 LEU A N 1
ATOM 2095 C CA . LEU A 1 265 ? 16.221 -14.745 -25.338 1.00 66.62 265 LEU A CA 1
ATOM 2096 C C . LEU A 1 265 ? 17.368 -14.446 -24.351 1.00 66.62 265 LEU A C 1
ATOM 2098 O O . LEU A 1 265 ? 18.526 -14.339 -24.752 1.00 66.62 265 LEU A O 1
ATOM 2102 N N . THR A 1 266 ? 17.068 -14.317 -23.056 1.00 72.06 266 THR A N 1
ATOM 2103 C CA . THR A 1 266 ? 18.079 -13.962 -22.043 1.00 72.06 266 THR A CA 1
ATOM 2104 C C . THR A 1 266 ? 18.902 -15.161 -21.558 1.00 72.06 266 THR A C 1
ATOM 2106 O O . THR A 1 266 ? 20.116 -15.031 -21.398 1.00 72.06 266 THR A O 1
ATOM 2109 N N . SER A 1 267 ? 18.293 -16.340 -21.385 1.00 77.62 267 SER A N 1
ATOM 2110 C CA . SER A 1 267 ? 18.994 -17.555 -20.935 1.00 77.62 267 SER A CA 1
ATOM 2111 C C . SER A 1 267 ? 19.900 -18.154 -22.020 1.00 77.62 267 SER A C 1
ATOM 2113 O O . SER A 1 267 ? 21.072 -18.422 -21.748 1.00 77.62 267 SER A O 1
ATOM 2115 N N . SER A 1 268 ? 19.417 -18.281 -23.265 1.00 78.56 268 SER A N 1
ATOM 2116 C CA . SER A 1 268 ? 20.255 -18.700 -24.404 1.00 78.56 268 SER A CA 1
ATOM 2117 C C . SER A 1 268 ? 21.356 -17.680 -24.702 1.00 78.56 268 SER A C 1
ATOM 2119 O O . SER A 1 268 ? 22.471 -18.063 -25.058 1.00 78.56 268 SER A O 1
ATOM 2121 N N . GLY A 1 269 ? 21.094 -16.390 -24.466 1.00 80.62 269 GLY A N 1
ATOM 2122 C CA . GLY A 1 269 ? 22.109 -15.343 -24.511 1.00 80.62 269 GLY A CA 1
ATOM 2123 C C . GLY A 1 269 ? 23.278 -15.636 -23.568 1.00 80.62 269 GLY A C 1
ATOM 2124 O O . GLY A 1 269 ? 24.427 -15.598 -23.997 1.00 80.62 269 GLY A O 1
ATOM 2125 N N . VAL A 1 270 ? 23.016 -15.970 -22.299 1.00 86.94 270 VAL A N 1
ATOM 2126 C CA . VAL A 1 270 ? 24.083 -16.307 -21.332 1.00 86.94 270 VAL A CA 1
ATOM 2127 C C . VAL A 1 270 ? 24.839 -17.580 -21.734 1.00 86.94 270 VAL A C 1
ATOM 2129 O O . VAL A 1 270 ? 26.050 -17.646 -21.547 1.00 86.94 270 VAL A O 1
ATOM 2132 N N . GLN A 1 271 ? 24.160 -18.570 -22.321 1.00 84.88 271 GLN A N 1
ATOM 2133 C CA . GLN A 1 271 ? 24.797 -19.803 -22.804 1.00 84.88 271 GLN A CA 1
ATOM 2134 C C . GLN A 1 271 ? 25.693 -19.577 -24.035 1.00 84.88 271 GLN A C 1
ATOM 2136 O O . GLN A 1 271 ? 26.753 -20.186 -24.142 1.00 84.88 271 GLN A O 1
ATOM 2141 N N . THR A 1 272 ? 25.281 -18.704 -24.959 1.00 84.75 272 THR A N 1
ATOM 2142 C CA . THR A 1 272 ? 26.003 -18.425 -26.217 1.00 84.75 272 THR A CA 1
ATOM 2143 C C . THR A 1 272 ? 27.066 -17.335 -26.082 1.00 84.75 272 THR A C 1
ATOM 2145 O O . THR A 1 272 ? 28.060 -17.360 -26.804 1.00 84.75 272 THR A O 1
ATOM 2148 N N . LEU A 1 273 ? 26.890 -16.389 -25.154 1.00 87.19 273 LEU A N 1
ATOM 2149 C CA . LEU A 1 273 ? 27.783 -15.250 -24.919 1.00 87.19 273 LEU A CA 1
ATOM 2150 C C . LEU A 1 273 ? 28.147 -15.101 -23.419 1.00 87.19 273 LEU A C 1
ATOM 2152 O O . LEU A 1 273 ? 27.947 -14.023 -22.847 1.00 87.19 273 LEU A O 1
ATOM 2156 N N . PRO A 1 274 ? 28.737 -16.129 -22.769 1.00 89.25 274 PRO A N 1
ATOM 2157 C CA . PRO A 1 274 ? 29.016 -16.147 -21.321 1.00 89.25 274 PRO A CA 1
ATOM 2158 C C . PRO A 1 274 ? 30.041 -15.100 -20.846 1.00 89.25 274 PRO A C 1
ATOM 2160 O O . PRO A 1 274 ? 30.233 -14.901 -19.648 1.00 89.25 274 PRO A O 1
ATOM 2163 N N . HIS A 1 275 ? 30.717 -14.414 -21.771 1.00 91.81 275 HIS A N 1
ATOM 2164 C CA . HIS A 1 275 ? 31.651 -13.323 -21.474 1.00 91.81 275 HIS A CA 1
ATOM 2165 C C . HIS A 1 275 ? 31.068 -11.925 -21.758 1.00 91.81 275 HIS A C 1
ATOM 2167 O O . HIS A 1 275 ? 31.766 -10.923 -21.620 1.00 91.81 275 HIS A O 1
ATOM 2173 N N . ASN A 1 276 ? 29.784 -11.818 -22.123 1.00 89.88 276 ASN A N 1
ATOM 2174 C CA . ASN A 1 276 ? 29.134 -10.536 -22.396 1.00 89.88 276 ASN A CA 1
ATOM 2175 C C . ASN A 1 276 ? 28.426 -9.976 -21.147 1.00 89.88 276 ASN A C 1
ATOM 2177 O O . ASN A 1 276 ? 27.352 -10.432 -20.748 1.00 89.88 276 ASN A O 1
ATOM 2181 N N . ALA A 1 277 ? 28.999 -8.920 -20.560 1.00 92.69 277 ALA A N 1
ATOM 2182 C CA . ALA A 1 277 ? 28.466 -8.264 -19.363 1.00 92.69 277 ALA A CA 1
ATOM 2183 C C . ALA A 1 277 ? 27.004 -7.794 -19.504 1.00 92.69 277 ALA A C 1
ATOM 2185 O O . ALA A 1 277 ? 26.221 -7.938 -18.565 1.00 92.69 277 ALA A O 1
ATOM 2186 N N . LYS A 1 278 ? 26.614 -7.266 -20.676 1.00 90.56 278 LYS A N 1
ATOM 2187 C CA . LYS A 1 278 ? 25.253 -6.759 -20.931 1.00 90.56 278 LYS A CA 1
ATOM 2188 C C . LYS A 1 278 ? 24.224 -7.891 -20.953 1.00 90.56 278 LYS A C 1
ATOM 2190 O O . LYS A 1 278 ? 23.099 -7.709 -20.501 1.00 90.56 278 LYS A O 1
ATOM 2195 N N . VAL A 1 279 ? 24.618 -9.068 -21.434 1.00 90.88 279 VAL A N 1
ATOM 2196 C CA . VAL A 1 279 ? 23.765 -10.263 -21.461 1.00 90.88 279 VAL A CA 1
ATOM 2197 C C . VAL A 1 279 ? 23.524 -10.787 -20.042 1.00 90.88 279 VAL A C 1
ATOM 2199 O O . VAL A 1 279 ? 22.375 -11.008 -19.663 1.00 90.88 279 VAL A O 1
ATOM 2202 N N . HIS A 1 280 ? 24.573 -10.867 -19.214 1.00 94.38 280 HIS A N 1
ATOM 2203 C CA . HIS A 1 280 ? 24.428 -11.186 -17.789 1.00 94.38 280 HIS A CA 1
ATOM 2204 C C . HIS A 1 280 ? 23.570 -10.153 -17.038 1.00 94.38 280 HIS A C 1
ATOM 2206 O O . HIS A 1 280 ? 22.723 -10.544 -16.241 1.00 94.38 280 HIS A O 1
ATOM 2212 N N . TYR A 1 281 ? 23.733 -8.852 -17.309 1.00 94.44 281 TYR A N 1
ATOM 2213 C CA . TYR A 1 281 ? 22.891 -7.798 -16.728 1.00 94.44 281 TYR A CA 1
ATOM 2214 C C . TYR A 1 281 ? 21.412 -7.941 -17.126 1.00 94.44 281 TYR A C 1
ATOM 2216 O O . TYR A 1 281 ? 20.535 -7.866 -16.266 1.00 94.44 281 TYR A O 1
ATOM 2224 N N . ASN A 1 282 ? 21.125 -8.207 -18.403 1.00 92.25 282 ASN A N 1
ATOM 2225 C CA . ASN A 1 282 ? 19.757 -8.394 -18.889 1.00 92.25 282 ASN A CA 1
ATOM 2226 C C . ASN A 1 282 ? 19.089 -9.642 -18.285 1.00 92.25 282 ASN A C 1
ATOM 2228 O O . ASN A 1 282 ? 17.940 -9.564 -17.857 1.00 92.25 282 ASN A O 1
ATOM 2232 N N . TYR A 1 283 ? 19.803 -10.771 -18.195 1.00 92.56 283 TYR A N 1
ATOM 2233 C CA . TYR A 1 283 ? 19.279 -11.976 -17.542 1.00 92.56 283 TYR A CA 1
ATOM 2234 C C . TYR A 1 283 ? 19.096 -11.778 -16.030 1.00 92.56 283 TYR A C 1
ATOM 2236 O O . TYR A 1 283 ? 18.113 -12.246 -15.465 1.00 92.56 283 TYR A O 1
ATOM 2244 N N . ALA A 1 284 ? 19.976 -11.013 -15.375 1.00 94.81 284 ALA A N 1
ATOM 2245 C CA . ALA A 1 284 ? 19.815 -10.645 -13.971 1.00 94.81 284 ALA A CA 1
ATOM 2246 C C . ALA A 1 284 ? 18.575 -9.767 -13.716 1.00 94.81 284 ALA A C 1
ATOM 2248 O O . ALA A 1 284 ? 17.905 -9.969 -12.706 1.00 94.81 284 ALA A O 1
ATOM 2249 N N . ASN A 1 285 ? 18.236 -8.845 -14.629 1.00 93.38 285 ASN A N 1
ATOM 2250 C CA . ASN A 1 285 ? 16.972 -8.101 -14.568 1.00 93.38 285 ASN A CA 1
ATOM 2251 C C . ASN A 1 285 ? 15.778 -9.061 -14.663 1.00 93.38 285 ASN A C 1
ATOM 2253 O O . ASN A 1 285 ? 14.982 -9.113 -13.735 1.00 93.38 285 ASN A O 1
ATOM 2257 N N . PHE A 1 286 ? 15.729 -9.913 -15.694 1.00 91.06 286 PHE A N 1
ATOM 2258 C CA . PHE A 1 286 ? 14.666 -10.916 -15.839 1.00 91.06 286 PHE A CA 1
ATOM 2259 C C . PHE A 1 286 ? 14.519 -11.805 -14.588 1.00 91.06 286 PHE A C 1
ATOM 2261 O O . PHE A 1 286 ? 13.412 -12.025 -14.105 1.00 91.06 286 PHE A O 1
ATOM 2268 N N . LEU A 1 287 ? 15.628 -12.285 -14.014 1.00 92.25 287 LEU A N 1
ATOM 2269 C CA . LEU A 1 287 ? 15.613 -13.079 -12.781 1.00 92.25 287 LEU A CA 1
ATOM 2270 C C . LEU A 1 287 ? 15.081 -12.285 -11.578 1.00 92.25 287 LEU A C 1
ATOM 2272 O O . LEU A 1 287 ? 14.316 -12.836 -10.789 1.00 92.25 287 LEU A O 1
ATOM 2276 N N . LYS A 1 288 ? 15.444 -11.003 -11.443 1.00 93.31 288 LYS A N 1
ATOM 2277 C CA . LYS A 1 288 ? 14.904 -10.101 -10.414 1.00 93.31 288 LYS A CA 1
ATOM 2278 C C . LYS A 1 288 ? 13.395 -9.905 -10.581 1.00 93.31 288 LYS A C 1
ATOM 2280 O O . LYS A 1 288 ? 12.669 -9.983 -9.594 1.00 93.31 288 LYS A O 1
ATOM 2285 N N . ASP A 1 289 ? 12.925 -9.704 -11.808 1.00 89.94 289 ASP A N 1
ATOM 2286 C CA . ASP A 1 289 ? 11.507 -9.479 -12.113 1.00 89.94 289 ASP A CA 1
ATOM 2287 C C . ASP A 1 289 ? 10.664 -10.748 -11.849 1.00 89.94 289 ASP A C 1
ATOM 2289 O O . ASP A 1 289 ? 9.501 -10.662 -11.466 1.00 89.94 289 ASP A O 1
ATOM 2293 N N . GLN A 1 290 ? 11.280 -11.934 -11.949 1.00 88.88 290 GLN A N 1
ATOM 2294 C CA . GLN A 1 290 ? 10.727 -13.226 -11.511 1.00 88.88 290 GLN A CA 1
ATOM 2295 C C . GLN A 1 290 ? 10.921 -13.512 -10.001 1.00 88.88 290 GLN A C 1
ATOM 2297 O O . GLN A 1 290 ? 10.665 -14.625 -9.545 1.00 88.88 290 GLN A O 1
ATOM 2302 N N . GLY A 1 291 ? 11.431 -12.559 -9.211 1.00 91.69 291 GLY A N 1
ATOM 2303 C CA . GLY A 1 291 ? 11.699 -12.717 -7.773 1.00 91.69 291 GLY A CA 1
ATOM 2304 C C . GLY A 1 291 ? 12.874 -13.642 -7.413 1.00 91.69 291 GLY A C 1
ATOM 2305 O O . GLY A 1 291 ? 13.138 -13.875 -6.230 1.00 91.69 291 GLY A O 1
ATOM 2306 N N . ARG A 1 292 ? 13.624 -14.152 -8.399 1.00 94.19 292 ARG A N 1
ATOM 2307 C CA . ARG A 1 292 ? 14.766 -15.081 -8.256 1.00 94.19 292 ARG A CA 1
ATOM 2308 C C . ARG A 1 292 ? 16.044 -14.335 -7.853 1.00 94.19 292 ARG A C 1
ATOM 2310 O O . ARG A 1 292 ? 17.098 -14.422 -8.486 1.00 94.19 292 ARG A O 1
ATOM 2317 N N . ASN A 1 293 ? 15.938 -13.577 -6.763 1.00 95.38 293 ASN A N 1
ATOM 2318 C CA . ASN A 1 293 ? 16.898 -12.553 -6.348 1.00 95.38 293 ASN A CA 1
ATOM 2319 C C . ASN A 1 293 ? 18.325 -13.084 -6.133 1.00 95.38 293 ASN A C 1
ATOM 2321 O O . ASN A 1 293 ? 19.283 -12.404 -6.492 1.00 95.38 293 ASN A O 1
ATOM 2325 N N . SER A 1 294 ? 18.491 -14.302 -5.608 1.00 95.69 294 SER A N 1
ATOM 2326 C CA . SER A 1 294 ? 19.812 -14.923 -5.410 1.00 95.69 294 SER A CA 1
ATOM 2327 C C . SER A 1 294 ? 20.562 -15.148 -6.729 1.00 95.69 294 SER A C 1
ATOM 2329 O O . SER A 1 294 ? 21.766 -14.903 -6.818 1.00 95.69 294 SER A O 1
ATOM 2331 N N . GLU A 1 295 ? 19.849 -15.569 -7.775 1.00 95.00 295 GLU A N 1
ATOM 2332 C CA . GLU A 1 295 ? 20.412 -15.794 -9.110 1.00 95.00 295 GLU A CA 1
ATOM 2333 C C . GLU A 1 295 ? 20.642 -14.461 -9.834 1.00 95.00 295 GLU A C 1
ATOM 2335 O O . GLU A 1 295 ? 21.683 -14.269 -10.464 1.00 95.00 295 GLU A O 1
ATOM 2340 N N . ALA A 1 296 ? 19.731 -13.495 -9.670 1.00 96.62 296 ALA A N 1
ATOM 2341 C CA . ALA A 1 296 ? 19.927 -12.128 -10.149 1.00 96.62 296 ALA A CA 1
ATOM 2342 C C . ALA A 1 296 ? 21.212 -11.505 -9.571 1.00 96.62 296 ALA A C 1
ATOM 2344 O O . ALA A 1 296 ? 22.036 -10.982 -10.321 1.00 96.62 296 ALA A O 1
ATOM 2345 N N . ILE A 1 297 ? 21.451 -11.638 -8.258 1.00 96.94 297 ILE A N 1
ATOM 2346 C CA . ILE A 1 297 ? 22.695 -11.199 -7.600 1.00 96.94 297 ILE A CA 1
ATOM 2347 C C . ILE A 1 297 ? 23.926 -11.875 -8.224 1.00 96.94 297 ILE A C 1
ATOM 2349 O O . ILE A 1 297 ? 24.915 -11.191 -8.497 1.00 96.94 297 ILE A O 1
ATOM 2353 N N . TYR A 1 298 ? 23.883 -13.187 -8.488 1.00 96.50 298 TYR A N 1
ATOM 2354 C CA . TYR A 1 298 ? 24.984 -13.900 -9.148 1.00 96.50 298 TYR A CA 1
ATOM 2355 C C . TYR A 1 298 ? 25.271 -13.348 -10.555 1.00 96.50 298 TYR A C 1
ATOM 2357 O O . TYR A 1 298 ? 26.428 -13.056 -10.887 1.00 96.50 298 TYR A O 1
ATOM 2365 N N . HIS A 1 299 ? 24.236 -13.146 -11.376 1.00 96.50 299 HIS A N 1
ATOM 2366 C CA . HIS A 1 299 ? 24.411 -12.639 -12.736 1.00 96.50 299 HIS A CA 1
ATOM 2367 C C . HIS A 1 299 ? 24.823 -11.157 -12.761 1.00 96.50 299 HIS A C 1
ATOM 2369 O O . HIS A 1 299 ? 25.717 -10.820 -13.536 1.00 96.50 299 HIS A O 1
ATOM 2375 N N . TYR A 1 300 ? 24.330 -10.292 -11.863 1.00 97.69 300 TYR A N 1
ATOM 2376 C CA . TYR A 1 300 ? 24.851 -8.922 -11.720 1.00 97.69 300 TYR A CA 1
ATOM 2377 C C . TYR A 1 300 ? 26.314 -8.894 -11.245 1.00 97.69 300 TYR A C 1
ATOM 2379 O O . TYR A 1 300 ? 27.124 -8.154 -11.806 1.00 97.69 300 TYR A O 1
ATOM 2387 N N . LYS A 1 301 ? 26.693 -9.712 -10.247 1.00 97.31 301 LYS A N 1
ATOM 2388 C CA . LYS A 1 301 ? 28.096 -9.808 -9.796 1.00 97.31 301 LYS A CA 1
ATOM 2389 C C . LYS A 1 301 ? 29.002 -10.346 -10.914 1.00 97.31 301 LYS A C 1
ATOM 2391 O O . LYS A 1 301 ? 30.140 -9.903 -11.029 1.00 97.31 301 LYS A O 1
ATOM 2396 N N . THR A 1 302 ? 28.500 -11.213 -11.795 1.00 96.88 302 THR A N 1
ATOM 2397 C CA . THR A 1 302 ? 29.226 -11.669 -12.997 1.00 96.88 302 THR A CA 1
ATOM 2398 C C . THR A 1 302 ? 29.314 -10.583 -14.075 1.00 96.88 302 THR A C 1
ATOM 2400 O O . THR A 1 302 ? 30.399 -10.346 -14.602 1.00 96.88 302 THR A O 1
ATOM 2403 N N . ALA A 1 303 ? 28.235 -9.837 -14.331 1.00 97.12 303 ALA A N 1
ATOM 2404 C CA . ALA A 1 303 ? 28.256 -8.675 -15.220 1.00 97.12 303 ALA A CA 1
ATOM 2405 C C . ALA A 1 303 ? 29.292 -7.625 -14.776 1.00 97.12 303 ALA A C 1
ATOM 2407 O O . ALA A 1 303 ? 29.985 -7.061 -15.617 1.00 97.12 303 ALA A O 1
ATOM 2408 N N . LEU A 1 304 ? 29.463 -7.413 -13.466 1.00 97.06 304 LEU A N 1
ATOM 2409 C CA . LEU A 1 304 ? 30.480 -6.507 -12.918 1.00 97.06 304 LEU A CA 1
ATOM 2410 C C . LEU A 1 304 ? 31.905 -7.073 -12.917 1.00 97.06 304 LEU A C 1
ATOM 2412 O O . LEU A 1 304 ? 32.844 -6.288 -12.999 1.00 97.06 304 LEU A O 1
ATOM 2416 N N . LYS A 1 305 ? 32.099 -8.398 -12.872 1.00 97.56 305 LYS A N 1
ATOM 2417 C CA . LYS A 1 305 ? 33.419 -9.004 -13.141 1.00 97.56 305 LYS A CA 1
ATOM 2418 C C . LYS A 1 305 ? 33.847 -8.771 -14.593 1.00 97.56 305 LYS A C 1
ATOM 2420 O O . LYS A 1 305 ? 35.010 -8.483 -14.843 1.00 97.56 305 LYS A O 1
ATOM 2425 N N . LEU A 1 306 ? 32.901 -8.880 -15.529 1.00 95.69 306 LEU A N 1
ATOM 2426 C CA . LEU A 1 306 ? 33.127 -8.689 -16.966 1.00 95.69 306 LEU A CA 1
ATOM 2427 C C . LEU A 1 306 ? 33.225 -7.201 -17.360 1.00 95.69 306 LEU A C 1
ATOM 2429 O O . LEU A 1 306 ? 33.985 -6.854 -18.258 1.00 95.69 306 LEU A O 1
ATOM 2433 N N . TYR A 1 307 ? 32.482 -6.312 -16.693 1.00 96.62 307 TYR A N 1
ATOM 2434 C CA . TYR A 1 307 ? 32.530 -4.864 -16.912 1.00 96.62 307 TYR A CA 1
ATOM 2435 C C . TYR A 1 307 ? 32.355 -4.082 -15.590 1.00 96.62 307 TYR A C 1
ATOM 2437 O O . TYR A 1 307 ? 31.239 -3.690 -15.233 1.00 96.62 307 TYR A O 1
ATOM 2445 N N . PRO A 1 308 ? 33.450 -3.786 -14.858 1.00 95.88 308 PRO A N 1
ATOM 2446 C CA . PRO A 1 308 ? 33.392 -3.150 -13.533 1.00 95.88 308 PRO A CA 1
ATOM 2447 C C . PRO A 1 308 ? 32.770 -1.746 -13.478 1.00 95.88 308 PRO A C 1
ATOM 2449 O O . PRO A 1 308 ? 32.465 -1.257 -12.391 1.00 95.88 308 PRO A O 1
ATOM 2452 N N . ARG A 1 309 ? 32.580 -1.081 -14.628 1.00 95.38 309 ARG A N 1
ATOM 2453 C CA . ARG A 1 309 ? 32.021 0.282 -14.728 1.00 95.38 309 ARG A CA 1
ATOM 2454 C C . ARG A 1 309 ? 30.496 0.308 -14.953 1.00 95.38 309 ARG A C 1
ATOM 2456 O O . ARG A 1 309 ? 29.938 1.362 -15.246 1.00 95.38 309 ARG A O 1
ATOM 2463 N N . HIS A 1 310 ? 29.799 -0.823 -14.801 1.00 95.75 310 HIS A N 1
ATOM 2464 C CA . HIS A 1 310 ? 28.354 -0.935 -15.046 1.00 95.75 310 HIS A CA 1
ATOM 2465 C C . HIS A 1 310 ? 27.496 -0.310 -13.923 1.00 95.75 310 HIS A C 1
ATOM 2467 O O . HIS A 1 310 ? 26.919 -1.020 -13.097 1.00 95.75 310 HIS A O 1
ATOM 2473 N N . ALA A 1 311 ? 27.348 1.020 -13.915 1.00 96.94 311 ALA A N 1
ATOM 2474 C CA . ALA A 1 311 ? 26.589 1.766 -12.897 1.00 96.94 311 ALA A CA 1
ATOM 2475 C C . ALA A 1 311 ? 25.193 1.172 -12.594 1.00 96.94 311 ALA A C 1
ATOM 2477 O O . ALA A 1 311 ? 24.848 0.961 -11.433 1.00 96.94 311 ALA A O 1
ATOM 2478 N N . SER A 1 312 ? 24.421 0.790 -13.617 1.00 96.88 312 SER A N 1
ATOM 2479 C CA . SER A 1 312 ? 23.080 0.211 -13.422 1.00 96.88 312 SER A CA 1
ATOM 2480 C C . SER A 1 312 ? 23.075 -1.202 -12.818 1.00 96.88 312 SER A C 1
ATOM 2482 O O . SER A 1 312 ? 22.091 -1.585 -12.191 1.00 96.88 312 SER A O 1
ATOM 2484 N N . ALA A 1 313 ? 24.160 -1.975 -12.950 1.00 96.56 313 ALA A N 1
ATOM 2485 C CA . ALA A 1 313 ? 24.290 -3.283 -12.300 1.00 96.56 313 ALA A CA 1
ATOM 2486 C C . ALA A 1 313 ? 24.662 -3.128 -10.816 1.00 96.56 313 ALA A C 1
ATOM 2488 O O . ALA A 1 313 ? 24.152 -3.870 -9.982 1.00 96.56 313 ALA A O 1
ATOM 2489 N N . LEU A 1 314 ? 25.480 -2.120 -10.478 1.00 98.00 314 LEU A N 1
ATOM 2490 C CA . LEU A 1 314 ? 25.725 -1.714 -9.088 1.00 98.00 314 LEU A CA 1
ATOM 2491 C C . LEU A 1 314 ? 24.419 -1.241 -8.433 1.00 98.00 314 LEU A C 1
ATOM 2493 O O . LEU A 1 314 ? 24.052 -1.756 -7.383 1.00 98.00 314 LEU A O 1
ATOM 2497 N N . ASN A 1 315 ? 23.662 -0.352 -9.088 1.00 97.81 315 ASN A N 1
ATOM 2498 C CA . ASN A 1 315 ? 22.341 0.068 -8.610 1.00 97.81 315 ASN A CA 1
ATOM 2499 C C . ASN A 1 315 ? 21.411 -1.129 -8.350 1.00 97.81 315 ASN A C 1
ATOM 2501 O O . ASN A 1 315 ? 20.813 -1.228 -7.281 1.00 97.81 315 ASN A O 1
ATOM 2505 N N . ASN A 1 316 ? 21.298 -2.053 -9.307 1.00 97.19 316 ASN A N 1
ATOM 2506 C CA . ASN A 1 316 ? 20.371 -3.173 -9.169 1.00 97.19 316 ASN A CA 1
ATOM 2507 C C . ASN A 1 316 ? 20.834 -4.191 -8.107 1.00 97.19 316 ASN A C 1
ATOM 2509 O O . ASN A 1 316 ? 19.979 -4.737 -7.410 1.00 97.19 316 ASN A O 1
ATOM 2513 N N . LEU A 1 317 ? 22.145 -4.366 -7.882 1.00 96.06 317 LEU A N 1
ATOM 2514 C CA . LEU A 1 317 ? 22.656 -5.081 -6.703 1.00 96.06 317 LEU A CA 1
ATOM 2515 C C . LEU A 1 317 ? 22.284 -4.388 -5.397 1.00 96.06 317 LEU A C 1
ATOM 2517 O O . LEU A 1 317 ? 21.785 -5.056 -4.497 1.00 96.06 317 LEU A O 1
ATOM 2521 N N . GLY A 1 318 ? 22.444 -3.065 -5.311 1.00 96.56 318 GLY A N 1
ATOM 2522 C CA . GLY A 1 318 ? 22.014 -2.288 -4.148 1.00 96.56 318 GLY A CA 1
ATOM 2523 C C . GLY A 1 318 ? 20.548 -2.544 -3.782 1.00 96.56 318 GLY A C 1
ATOM 2524 O O . GLY A 1 318 ? 20.235 -2.680 -2.605 1.00 96.56 318 GLY A O 1
ATOM 2525 N N . THR A 1 319 ? 19.664 -2.714 -4.778 1.00 96.38 319 THR A N 1
ATOM 2526 C CA . THR A 1 319 ? 18.237 -3.025 -4.537 1.00 96.38 319 THR A CA 1
ATOM 2527 C C . THR A 1 319 ? 17.946 -4.462 -4.085 1.00 96.38 319 THR A C 1
ATOM 2529 O O . THR A 1 319 ? 16.813 -4.746 -3.707 1.00 96.38 319 THR A O 1
ATOM 2532 N N . LEU A 1 320 ? 18.920 -5.377 -4.150 1.00 95.69 320 LEU A N 1
ATOM 2533 C CA . LEU A 1 320 ? 18.772 -6.788 -3.752 1.00 95.69 320 LEU A CA 1
ATOM 2534 C C . LEU A 1 320 ? 19.635 -7.177 -2.538 1.00 95.69 320 LEU A C 1
ATOM 2536 O O . LEU A 1 320 ? 19.385 -8.201 -1.900 1.00 95.69 320 LEU A O 1
ATOM 2540 N N . THR A 1 321 ? 20.643 -6.374 -2.208 1.00 93.94 321 THR A N 1
ATOM 2541 C CA . THR A 1 321 ? 21.493 -6.547 -1.030 1.00 93.94 321 THR A CA 1
ATOM 2542 C C . THR A 1 321 ? 20.733 -6.156 0.243 1.00 93.94 321 THR A C 1
ATOM 2544 O O . THR A 1 321 ? 20.228 -5.044 0.366 1.00 93.94 321 THR A O 1
ATOM 2547 N N . LYS A 1 322 ? 20.675 -7.076 1.218 1.00 92.12 322 LYS A N 1
ATOM 2548 C CA . LYS A 1 322 ? 20.003 -6.858 2.515 1.00 92.12 322 LYS A CA 1
ATOM 2549 C C . LYS A 1 322 ? 20.812 -6.006 3.499 1.00 92.12 322 LYS A C 1
ATOM 2551 O O . LYS A 1 322 ? 20.228 -5.402 4.393 1.00 92.12 322 LYS A O 1
ATOM 2556 N N . ASP A 1 323 ? 22.136 -5.989 3.366 1.00 94.62 323 ASP A N 1
ATOM 2557 C CA . ASP A 1 323 ? 23.010 -5.156 4.191 1.00 94.62 323 ASP A CA 1
ATOM 2558 C C . ASP A 1 323 ? 22.926 -3.698 3.717 1.00 94.62 323 ASP A C 1
ATOM 2560 O O . ASP A 1 323 ? 23.358 -3.352 2.616 1.00 94.62 323 ASP A O 1
ATOM 2564 N N . LEU A 1 324 ? 22.375 -2.828 4.563 1.00 93.88 324 LEU A N 1
ATOM 2565 C CA . LEU A 1 324 ? 22.192 -1.411 4.253 1.00 93.88 324 LEU A CA 1
ATOM 2566 C C . LEU A 1 324 ? 23.520 -0.659 4.049 1.00 93.88 324 LEU A C 1
ATOM 2568 O O . LEU A 1 324 ? 23.519 0.395 3.416 1.00 93.88 324 LEU A O 1
ATOM 2572 N N . VAL A 1 325 ? 24.645 -1.173 4.553 1.00 95.19 325 VAL A N 1
ATOM 2573 C CA . VAL A 1 325 ? 25.987 -0.608 4.352 1.00 95.19 325 VAL A CA 1
ATOM 2574 C C . VAL A 1 325 ? 26.549 -1.034 2.991 1.00 95.19 325 VAL A C 1
ATOM 2576 O O . VAL A 1 325 ? 26.960 -0.167 2.217 1.00 95.19 325 VAL A O 1
ATOM 2579 N N . GLU A 1 326 ? 26.495 -2.329 2.647 1.00 95.50 326 GLU A N 1
ATOM 2580 C CA . GLU A 1 326 ? 26.913 -2.825 1.318 1.00 95.50 326 GLU A CA 1
ATOM 2581 C C . GLU A 1 326 ? 26.031 -2.204 0.208 1.00 95.50 326 GLU A C 1
ATOM 2583 O O . GLU A 1 326 ? 26.550 -1.730 -0.805 1.00 95.50 326 GLU A O 1
ATOM 2588 N N . ALA A 1 327 ? 24.713 -2.089 0.425 1.00 96.81 327 ALA A N 1
ATOM 2589 C CA . ALA A 1 327 ? 23.790 -1.424 -0.499 1.00 96.81 327 ALA A CA 1
ATOM 2590 C C . ALA A 1 327 ? 24.125 0.065 -0.700 1.00 96.81 327 ALA A C 1
ATOM 2592 O O . ALA A 1 327 ? 24.175 0.539 -1.839 1.00 96.81 327 ALA A O 1
ATOM 2593 N N . LYS A 1 328 ? 24.415 0.802 0.385 1.00 97.31 328 LYS A N 1
ATOM 2594 C CA . LYS A 1 328 ? 24.823 2.218 0.323 1.00 97.31 328 LYS A CA 1
ATOM 2595 C C . LYS A 1 328 ? 26.076 2.410 -0.524 1.00 97.31 328 LYS A C 1
ATOM 2597 O O . LYS A 1 328 ? 26.149 3.366 -1.297 1.00 97.31 328 LYS A O 1
ATOM 2602 N N . GLU A 1 329 ? 27.038 1.499 -0.404 1.00 97.38 329 GLU A N 1
ATOM 2603 C CA . GLU A 1 329 ? 28.278 1.558 -1.172 1.00 97.38 329 GLU A CA 1
ATOM 2604 C C . GLU A 1 329 ? 28.077 1.171 -2.645 1.00 97.38 329 GLU A C 1
ATOM 2606 O O . GLU A 1 329 ? 28.650 1.811 -3.527 1.00 97.38 329 GLU A O 1
ATOM 2611 N N . TYR A 1 330 ? 27.187 0.221 -2.958 1.00 98.12 330 TYR A N 1
ATOM 2612 C CA . TYR A 1 330 ? 26.785 -0.031 -4.346 1.00 98.12 330 TYR A CA 1
ATOM 2613 C C . TYR A 1 330 ? 26.165 1.206 -5.013 1.00 98.12 330 TYR A C 1
ATOM 2615 O O . TYR A 1 330 ? 26.551 1.541 -6.137 1.00 98.12 330 TYR A O 1
ATOM 2623 N N . TYR A 1 331 ? 25.264 1.928 -4.335 1.00 98.31 331 TYR A N 1
ATOM 2624 C CA . TYR A 1 331 ? 24.693 3.164 -4.885 1.00 98.31 331 TYR A CA 1
ATOM 2625 C C . TYR A 1 331 ? 25.743 4.272 -5.036 1.00 98.31 331 TYR A C 1
ATOM 2627 O O . TYR A 1 331 ? 25.811 4.908 -6.087 1.00 98.31 331 TYR A O 1
ATOM 2635 N N . ARG A 1 332 ? 26.619 4.470 -4.041 1.00 98.00 332 ARG A N 1
ATOM 2636 C CA . ARG A 1 332 ? 27.731 5.435 -4.129 1.00 98.00 332 ARG A CA 1
ATOM 2637 C C . ARG A 1 332 ? 28.650 5.150 -5.312 1.00 98.00 332 ARG A C 1
ATOM 2639 O O . ARG A 1 332 ? 28.955 6.065 -6.071 1.00 98.00 332 ARG A O 1
ATOM 2646 N N . ARG A 1 333 ? 29.035 3.891 -5.525 1.00 97.94 333 ARG A N 1
ATOM 2647 C CA . ARG A 1 333 ? 29.873 3.483 -6.663 1.00 97.94 333 ARG A CA 1
ATOM 2648 C C . ARG A 1 333 ? 29.152 3.615 -8.003 1.00 97.94 333 ARG A C 1
ATOM 2650 O O . ARG A 1 333 ? 29.785 3.979 -8.990 1.00 97.94 333 ARG A O 1
ATOM 2657 N N . ALA A 1 334 ? 27.837 3.386 -8.052 1.00 98.25 334 ALA A N 1
ATOM 2658 C CA . ALA A 1 334 ? 27.037 3.683 -9.241 1.00 98.25 334 ALA A CA 1
ATOM 2659 C C . ALA A 1 334 ? 27.083 5.183 -9.591 1.00 98.25 334 ALA A C 1
ATOM 2661 O O . ALA A 1 334 ? 27.272 5.525 -10.757 1.00 98.25 334 ALA A O 1
ATOM 2662 N N . LEU A 1 335 ? 26.994 6.063 -8.587 1.00 98.19 335 LEU A N 1
ATOM 2663 C CA . LEU A 1 335 ? 27.040 7.521 -8.754 1.00 98.19 335 LEU A CA 1
ATOM 2664 C C . LEU A 1 335 ? 28.449 8.066 -9.038 1.00 98.19 335 LEU A C 1
ATOM 2666 O O . LEU A 1 335 ? 28.589 9.003 -9.813 1.00 98.19 335 LEU A O 1
ATOM 2670 N N . GLN A 1 336 ? 29.508 7.448 -8.509 1.00 97.88 336 GLN A N 1
ATOM 2671 C CA . GLN A 1 336 ? 30.895 7.749 -8.906 1.00 97.88 336 GLN A CA 1
ATOM 2672 C C . GLN A 1 336 ? 31.159 7.439 -10.391 1.00 97.88 336 GLN A C 1
ATOM 2674 O O . GLN A 1 336 ? 32.000 8.077 -11.020 1.00 97.88 336 GLN A O 1
ATOM 2679 N N . LEU A 1 337 ? 30.461 6.445 -10.954 1.00 97.44 337 LEU A N 1
ATOM 2680 C CA . LEU A 1 337 ? 30.580 6.046 -12.360 1.00 97.44 337 LEU A CA 1
ATOM 2681 C C . LEU A 1 337 ? 29.628 6.813 -13.288 1.00 97.44 337 LEU A C 1
ATOM 2683 O O . LEU A 1 337 ? 29.974 7.048 -14.443 1.00 97.44 337 LEU A O 1
ATOM 2687 N N . ASN A 1 338 ? 28.447 7.192 -12.797 1.00 97.69 338 ASN A N 1
ATOM 2688 C CA . ASN A 1 338 ? 27.500 8.076 -13.471 1.00 97.69 338 ASN A CA 1
ATOM 2689 C C . ASN A 1 338 ? 26.760 8.949 -12.431 1.00 97.69 338 ASN A C 1
ATOM 2691 O O . ASN A 1 338 ? 25.753 8.497 -11.874 1.00 97.69 338 ASN A O 1
ATOM 2695 N N . PRO A 1 339 ? 27.199 10.201 -12.198 1.00 97.50 339 PRO A N 1
ATOM 2696 C CA . PRO A 1 339 ? 26.570 11.102 -11.227 1.00 97.50 339 PRO A CA 1
ATOM 2697 C C . PRO A 1 339 ? 25.103 11.437 -11.528 1.00 97.50 339 PRO A C 1
ATOM 2699 O O . PRO A 1 339 ? 24.360 11.793 -10.620 1.00 97.50 339 PRO A O 1
ATOM 2702 N N . GLN A 1 340 ? 24.673 11.297 -12.785 1.00 97.62 340 GLN A N 1
ATOM 2703 C CA . GLN A 1 340 ? 23.319 11.615 -13.254 1.00 97.62 340 GLN A CA 1
ATOM 2704 C C . GLN A 1 340 ? 22.388 10.387 -13.254 1.00 97.62 340 GLN A C 1
ATOM 2706 O O . GLN A 1 340 ? 21.316 10.407 -13.853 1.00 97.62 340 GLN A O 1
ATOM 2711 N N . HIS A 1 341 ? 22.776 9.280 -12.607 1.00 97.62 341 HIS A N 1
ATOM 2712 C CA . HIS A 1 341 ? 21.987 8.047 -12.594 1.00 97.62 341 HIS A CA 1
ATOM 2713 C C . HIS A 1 341 ? 20.750 8.175 -11.682 1.00 97.62 341 HIS A C 1
ATOM 2715 O O . HIS A 1 341 ? 20.758 7.709 -10.540 1.00 97.62 341 HIS A O 1
ATOM 2721 N N . ASN A 1 342 ? 19.659 8.746 -12.205 1.00 97.69 342 ASN A N 1
ATOM 2722 C CA . ASN A 1 342 ? 18.392 9.021 -11.508 1.00 97.69 342 ASN A CA 1
ATOM 2723 C C . ASN A 1 342 ? 17.929 7.920 -10.529 1.00 97.69 342 ASN A C 1
ATOM 2725 O O . ASN A 1 342 ? 17.677 8.208 -9.360 1.00 97.69 342 ASN A O 1
ATOM 2729 N N . ARG A 1 343 ? 17.897 6.645 -10.943 1.00 97.88 343 ARG A N 1
ATOM 2730 C CA . ARG A 1 343 ? 17.487 5.519 -10.081 1.00 97.88 343 ARG A CA 1
ATOM 2731 C C . ARG A 1 343 ? 18.445 5.264 -8.906 1.00 97.88 343 ARG A C 1
ATOM 2733 O O . ARG A 1 343 ? 17.984 4.868 -7.843 1.00 97.88 343 ARG A O 1
ATOM 2740 N N . ALA A 1 344 ? 19.744 5.531 -9.057 1.00 98.12 344 ALA A N 1
ATOM 2741 C CA . ALA A 1 344 ? 20.723 5.391 -7.977 1.00 98.12 344 ALA A CA 1
ATOM 2742 C C . ALA A 1 344 ? 20.666 6.580 -7.005 1.00 98.12 344 ALA A C 1
ATOM 2744 O O . ALA A 1 344 ? 20.785 6.375 -5.800 1.00 98.12 344 ALA A O 1
ATOM 2745 N N . LEU A 1 345 ? 20.398 7.793 -7.512 1.00 98.69 345 LEU A N 1
ATOM 2746 C CA . LEU A 1 345 ? 20.096 8.973 -6.693 1.00 98.69 345 LEU A CA 1
ATOM 2747 C C . LEU A 1 345 ? 18.848 8.729 -5.826 1.00 98.69 345 LEU A C 1
ATOM 2749 O O . LEU A 1 345 ? 18.899 8.897 -4.613 1.00 98.69 345 LEU A O 1
ATOM 2753 N N . PHE A 1 346 ? 17.766 8.228 -6.429 1.00 98.62 346 PHE A N 1
ATOM 2754 C CA . PHE A 1 346 ? 16.523 7.849 -5.746 1.00 98.62 346 PHE A CA 1
ATOM 2755 C C . PHE A 1 346 ? 16.722 6.754 -4.696 1.00 98.62 346 PHE A C 1
ATOM 2757 O O . PHE A 1 346 ? 16.304 6.913 -3.550 1.00 98.62 346 PHE A O 1
ATOM 2764 N N . ASN A 1 347 ? 17.379 5.650 -5.062 1.00 98.44 347 ASN A N 1
ATOM 2765 C CA . ASN A 1 347 ? 17.590 4.534 -4.144 1.00 98.44 347 ASN A CA 1
ATOM 2766 C C . ASN A 1 347 ? 18.482 4.933 -2.958 1.00 98.44 347 ASN A C 1
ATOM 2768 O O . ASN A 1 347 ? 18.192 4.559 -1.821 1.00 98.44 347 ASN A O 1
ATOM 2772 N N . LEU A 1 348 ? 19.525 5.741 -3.193 1.00 98.31 348 LEU A N 1
ATOM 2773 C CA . LEU A 1 348 ? 20.339 6.298 -2.115 1.00 98.31 348 LEU A CA 1
ATOM 2774 C C . LEU A 1 348 ? 19.544 7.307 -1.274 1.00 98.31 348 LEU A C 1
ATOM 2776 O O . LEU A 1 348 ? 19.624 7.248 -0.053 1.00 98.31 348 LEU A O 1
ATOM 2780 N N . GLY A 1 349 ? 18.737 8.176 -1.889 1.00 98.00 349 GLY A N 1
ATOM 2781 C CA . GLY A 1 349 ? 17.865 9.125 -1.189 1.00 98.00 349 GLY A CA 1
ATOM 2782 C C . GLY A 1 349 ? 16.875 8.430 -0.250 1.00 98.00 349 GLY A C 1
ATOM 2783 O O . GLY A 1 349 ? 16.826 8.748 0.935 1.00 98.00 349 GLY A O 1
ATOM 2784 N N . ASN A 1 350 ? 16.165 7.405 -0.726 1.00 98.00 350 ASN A N 1
ATOM 2785 C CA . ASN A 1 350 ? 15.273 6.591 0.109 1.00 98.00 350 ASN A CA 1
ATOM 2786 C C . ASN A 1 350 ? 16.024 5.840 1.224 1.00 98.00 350 ASN A C 1
ATOM 2788 O O . ASN A 1 350 ? 15.531 5.745 2.350 1.00 98.00 350 ASN A O 1
ATOM 2792 N N . LEU A 1 351 ? 17.242 5.359 0.956 1.00 97.00 351 LEU A N 1
ATOM 2793 C CA . LEU A 1 351 ? 18.084 4.752 1.986 1.00 97.00 351 LEU A CA 1
ATOM 2794 C C . LEU A 1 351 ? 18.498 5.775 3.060 1.00 97.00 351 LEU A C 1
ATOM 2796 O O . LEU A 1 351 ? 18.447 5.463 4.248 1.00 97.00 351 LEU A O 1
ATOM 2800 N N . LEU A 1 352 ? 18.845 7.007 2.677 1.00 96.81 352 LEU A N 1
ATOM 2801 C CA . LEU A 1 352 ? 19.158 8.091 3.615 1.00 96.81 352 LEU A CA 1
ATOM 2802 C C . LEU A 1 352 ? 17.925 8.547 4.412 1.00 96.81 352 LEU A C 1
ATOM 2804 O O . LEU A 1 352 ? 18.041 8.730 5.624 1.00 96.81 352 LEU A O 1
ATOM 2808 N N . LYS A 1 353 ? 16.740 8.602 3.785 1.00 96.06 353 LYS A N 1
ATOM 2809 C CA . LYS A 1 353 ? 15.447 8.804 4.463 1.00 96.06 353 LYS A CA 1
ATOM 2810 C C . LYS A 1 353 ? 15.240 7.764 5.569 1.00 96.06 353 LYS A C 1
ATOM 2812 O O . LYS A 1 353 ? 14.981 8.135 6.709 1.00 96.06 353 LYS A O 1
ATOM 2817 N N . SER A 1 354 ? 15.449 6.476 5.272 1.00 94.75 354 SER A N 1
ATOM 2818 C CA . SER A 1 354 ? 15.346 5.398 6.276 1.00 94.75 354 SER A CA 1
ATOM 2819 C C . SER A 1 354 ? 16.398 5.478 7.397 1.00 94.75 354 SER A C 1
ATOM 2821 O O . SER A 1 354 ? 16.199 4.922 8.472 1.00 94.75 354 SER A O 1
ATOM 2823 N N . GLN A 1 355 ? 17.500 6.203 7.169 1.00 94.75 355 GLN A N 1
ATOM 2824 C CA . GLN A 1 355 ? 18.554 6.487 8.152 1.00 94.75 355 GLN A CA 1
ATOM 2825 C C . GLN A 1 355 ? 18.338 7.824 8.892 1.00 94.75 355 GLN A C 1
ATOM 2827 O O . GLN A 1 355 ? 19.245 8.292 9.576 1.00 94.75 355 GLN A O 1
ATOM 2832 N N . GLY A 1 356 ? 17.170 8.464 8.740 1.00 94.69 356 GLY A N 1
ATOM 2833 C CA . GLY A 1 356 ? 16.830 9.743 9.376 1.00 94.69 356 GLY A CA 1
ATOM 2834 C C . GLY A 1 356 ? 17.518 10.975 8.775 1.00 94.69 356 GLY A C 1
ATOM 2835 O O . GLY A 1 356 ? 17.298 12.082 9.252 1.00 94.69 356 GLY A O 1
ATOM 2836 N N . LYS A 1 357 ? 18.324 10.812 7.718 1.00 96.75 357 LYS A N 1
ATOM 2837 C CA . LYS A 1 357 ? 19.065 11.885 7.033 1.00 96.75 357 LYS A CA 1
ATOM 2838 C C . LYS A 1 357 ? 18.172 12.568 5.994 1.00 96.75 357 LYS A C 1
ATOM 2840 O O . LYS A 1 357 ? 18.368 12.395 4.788 1.00 96.75 357 LYS A O 1
ATOM 2845 N N . LYS A 1 358 ? 17.142 13.279 6.467 1.00 95.94 358 LYS A N 1
ATOM 2846 C CA . LYS A 1 358 ? 16.071 13.840 5.627 1.00 95.94 358 LYS A CA 1
ATOM 2847 C C . LYS A 1 358 ? 16.593 14.855 4.607 1.00 95.94 358 LYS A C 1
ATOM 2849 O O . LYS A 1 358 ? 16.173 14.826 3.456 1.00 95.94 358 LYS A O 1
ATOM 2854 N N . GLU A 1 359 ? 17.554 15.686 4.984 1.00 96.06 359 GLU A N 1
ATOM 2855 C CA . GLU A 1 359 ? 18.085 16.788 4.176 1.00 96.06 359 GLU A CA 1
ATOM 2856 C C . GLU A 1 359 ? 18.937 16.261 3.009 1.00 96.06 359 GLU A C 1
ATOM 2858 O O . GLU A 1 359 ? 18.729 16.640 1.853 1.00 96.06 359 GLU A O 1
ATOM 2863 N N . GLU A 1 360 ? 19.840 15.308 3.286 1.00 97.31 360 GLU A N 1
ATOM 2864 C CA . GLU A 1 360 ? 20.599 14.590 2.248 1.00 97.31 360 GLU A CA 1
ATOM 2865 C C . GLU A 1 360 ? 19.656 13.830 1.296 1.00 97.31 360 GLU A C 1
ATOM 2867 O O . GLU A 1 360 ? 19.882 13.792 0.085 1.00 97.31 360 GLU A O 1
ATOM 2872 N N . ALA A 1 361 ? 18.578 13.242 1.828 1.00 98.19 361 ALA A N 1
ATOM 2873 C CA . ALA A 1 361 ? 17.583 12.525 1.037 1.00 98.19 361 ALA A CA 1
ATOM 2874 C C . ALA A 1 361 ? 16.768 13.455 0.119 1.00 98.19 361 ALA A C 1
ATOM 2876 O O . ALA A 1 361 ? 16.604 13.134 -1.058 1.00 98.19 361 ALA A O 1
ATOM 2877 N N . VAL A 1 362 ? 16.313 14.617 0.610 1.00 98.31 362 VAL A N 1
ATOM 2878 C CA . VAL A 1 362 ? 15.629 15.645 -0.200 1.00 98.31 362 VAL A CA 1
ATOM 2879 C C . VAL A 1 362 ? 16.520 16.106 -1.354 1.00 98.31 362 VAL A C 1
ATOM 2881 O O . VAL A 1 362 ? 16.041 16.188 -2.486 1.00 98.31 362 VAL A O 1
ATOM 2884 N N . PHE A 1 363 ? 17.812 16.354 -1.107 1.00 98.19 363 PHE A N 1
ATOM 2885 C CA . PHE A 1 363 ? 18.749 16.754 -2.160 1.00 98.19 363 PHE A CA 1
ATOM 2886 C C . PHE A 1 363 ? 18.869 15.685 -3.259 1.00 98.19 363 PHE A C 1
ATOM 2888 O O . PHE A 1 363 ? 18.667 15.985 -4.436 1.00 98.19 363 PHE A O 1
ATOM 2895 N N . LEU A 1 364 ? 19.128 14.426 -2.887 1.00 98.50 364 LEU A N 1
ATOM 2896 C CA . LEU A 1 364 ? 19.277 13.333 -3.857 1.00 98.50 364 LEU A CA 1
ATOM 2897 C C . LEU A 1 364 ? 17.981 13.023 -4.619 1.00 98.50 364 LEU A C 1
ATOM 2899 O O . LEU A 1 364 ? 18.039 12.660 -5.792 1.00 98.50 364 LEU A O 1
ATOM 2903 N N . LEU A 1 365 ? 16.814 13.179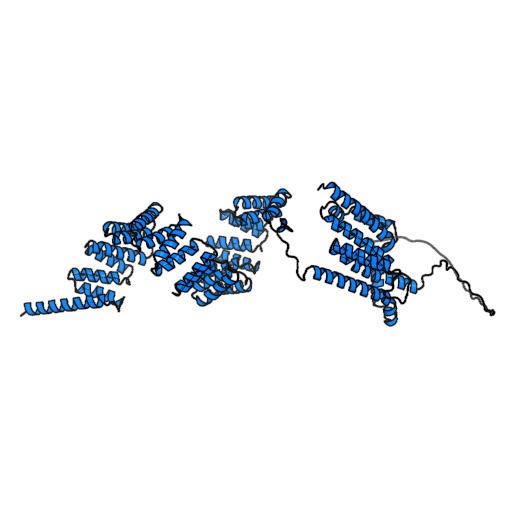 -3.991 1.00 98.69 365 LEU A N 1
ATOM 2904 C CA . LEU A 1 365 ? 15.524 12.998 -4.661 1.00 98.69 365 LEU A CA 1
ATOM 2905 C C . LEU A 1 365 ? 15.212 14.151 -5.633 1.00 98.69 365 LEU A C 1
ATOM 2907 O O . LEU A 1 365 ? 14.735 13.888 -6.737 1.00 98.69 365 LEU A O 1
ATOM 2911 N N . ARG A 1 366 ? 15.563 15.402 -5.294 1.00 98.56 366 ARG A N 1
ATOM 2912 C CA . ARG A 1 366 ? 15.484 16.546 -6.225 1.00 98.56 366 ARG A CA 1
ATOM 2913 C C . ARG A 1 366 ? 16.405 16.361 -7.436 1.00 98.56 366 ARG A C 1
ATOM 2915 O O . ARG A 1 366 ? 15.961 16.549 -8.567 1.00 98.56 366 ARG A O 1
ATOM 2922 N N . ASP A 1 367 ? 17.650 15.9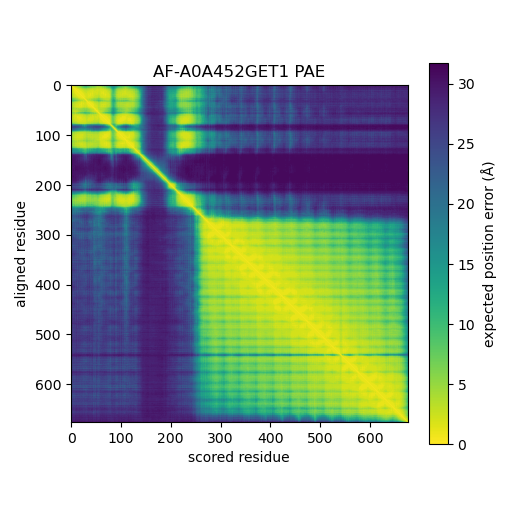28 -7.229 1.00 98.50 367 ASP A N 1
ATOM 2923 C CA . ASP A 1 367 ? 18.568 15.625 -8.338 1.00 98.50 367 ASP A CA 1
ATOM 2924 C C . ASP A 1 367 ? 18.108 14.387 -9.147 1.00 98.50 367 ASP A C 1
ATOM 2926 O O . ASP A 1 367 ? 18.256 14.362 -10.367 1.00 98.50 367 ASP A O 1
ATOM 2930 N N . SER A 1 368 ? 17.475 13.387 -8.517 1.00 98.62 368 SER A N 1
ATOM 2931 C CA . SER A 1 368 ? 16.886 12.231 -9.217 1.00 98.62 368 SER A CA 1
ATOM 2932 C C . SER A 1 368 ? 15.805 12.642 -10.224 1.00 98.62 368 SER A C 1
ATOM 2934 O O . SER A 1 368 ? 15.849 12.198 -11.371 1.00 98.62 368 SER A O 1
ATOM 2936 N N . ILE A 1 369 ? 14.894 13.533 -9.815 1.00 98.62 369 ILE A N 1
ATOM 2937 C CA . ILE A 1 369 ? 13.862 14.128 -10.679 1.00 98.62 369 ILE A CA 1
ATOM 2938 C C . ILE A 1 369 ? 14.506 14.963 -11.793 1.00 98.62 369 ILE A C 1
ATOM 2940 O O . ILE A 1 369 ? 14.175 14.811 -12.965 1.00 98.62 369 ILE A O 1
ATOM 2944 N N . LYS A 1 370 ? 15.482 15.811 -11.456 1.00 98.38 370 LYS A N 1
ATOM 2945 C CA . LYS A 1 370 ? 16.186 16.680 -12.414 1.00 98.38 370 LYS A CA 1
ATOM 2946 C C . LYS A 1 370 ? 16.911 15.912 -13.527 1.00 98.38 370 LYS A C 1
ATOM 2948 O O . LYS A 1 370 ? 16.948 16.387 -14.658 1.00 98.38 370 LYS A O 1
ATOM 2953 N N . TYR A 1 371 ? 17.462 14.732 -13.234 1.00 98.06 371 TYR A N 1
ATOM 2954 C CA . TYR A 1 371 ? 18.054 13.832 -14.237 1.00 98.06 371 TYR A CA 1
ATOM 2955 C C . TYR A 1 371 ? 17.080 12.730 -14.710 1.00 98.06 371 TYR A C 1
ATOM 2957 O O . TYR A 1 371 ? 17.503 11.726 -15.285 1.00 98.06 371 TYR A O 1
ATOM 2965 N N . GLY A 1 372 ? 15.778 12.881 -14.454 1.00 96.88 372 GLY A N 1
ATOM 2966 C CA . GLY A 1 372 ? 14.757 11.881 -14.757 1.00 96.88 372 GLY A CA 1
ATOM 2967 C C . GLY A 1 372 ? 13.327 12.370 -14.513 1.00 96.88 372 GLY A C 1
ATOM 2968 O O . GLY A 1 372 ? 12.670 11.808 -13.639 1.00 96.88 372 GLY A O 1
ATOM 2969 N N . PRO A 1 373 ? 12.824 13.367 -15.267 1.00 97.38 373 PRO A N 1
ATOM 2970 C CA . PRO A 1 373 ? 11.489 13.937 -15.052 1.00 97.38 373 PRO A CA 1
ATOM 2971 C C . PRO A 1 373 ? 10.349 12.932 -15.286 1.00 97.38 373 PRO A C 1
ATOM 2973 O O . PRO A 1 373 ? 9.293 13.043 -14.682 1.00 97.38 373 PRO A O 1
ATOM 2976 N N . GLU A 1 374 ? 10.571 11.885 -16.081 1.00 96.75 374 GLU A N 1
ATOM 2977 C CA . GLU A 1 374 ? 9.606 10.793 -16.293 1.00 96.75 374 GLU A CA 1
ATOM 2978 C C . GLU A 1 374 ? 9.617 9.737 -15.156 1.00 96.75 374 GLU A C 1
ATOM 2980 O O . GLU A 1 374 ? 9.044 8.654 -15.287 1.00 96.75 374 GLU A O 1
ATOM 2985 N N . PHE A 1 375 ? 10.302 9.993 -14.030 1.00 97.12 375 PHE A N 1
ATOM 2986 C CA . PHE A 1 375 ? 10.468 9.022 -12.941 1.00 97.12 375 PHE A CA 1
ATOM 2987 C C . PHE A 1 375 ? 9.521 9.273 -11.754 1.00 97.12 375 PHE A C 1
ATOM 2989 O O . PHE A 1 375 ? 9.921 9.730 -10.682 1.00 97.12 375 PHE A O 1
ATOM 2996 N N . ALA A 1 376 ? 8.255 8.902 -11.949 1.00 97.81 376 ALA A N 1
ATOM 2997 C CA . ALA A 1 376 ? 7.142 9.042 -11.002 1.00 97.81 376 ALA A CA 1
ATOM 2998 C C . ALA A 1 376 ? 7.434 8.643 -9.535 1.00 97.81 376 ALA A C 1
ATOM 3000 O O . ALA A 1 376 ? 6.971 9.312 -8.604 1.00 97.81 376 ALA A O 1
ATOM 3001 N N . ASP A 1 377 ? 8.216 7.580 -9.310 1.00 97.69 377 ASP A N 1
ATOM 3002 C CA . ASP A 1 377 ? 8.575 7.125 -7.959 1.00 97.69 377 ASP A CA 1
ATOM 3003 C C . ASP A 1 377 ? 9.340 8.210 -7.183 1.00 97.69 377 ASP A C 1
ATOM 3005 O O . ASP A 1 377 ? 9.115 8.397 -5.987 1.00 97.69 377 ASP A O 1
ATOM 3009 N N . ALA A 1 378 ? 10.219 8.965 -7.853 1.00 98.25 378 ALA A N 1
ATOM 3010 C CA . ALA A 1 378 ? 11.035 9.995 -7.216 1.00 98.25 378 ALA A CA 1
ATOM 3011 C C . ALA A 1 378 ? 10.202 11.196 -6.746 1.00 98.25 378 ALA A C 1
ATOM 3013 O O . ALA A 1 378 ? 10.445 11.701 -5.648 1.00 98.25 378 ALA A O 1
ATOM 3014 N N . TYR A 1 379 ? 9.174 11.586 -7.508 1.00 98.75 379 TYR A N 1
ATOM 3015 C CA . TYR A 1 379 ? 8.184 12.578 -7.072 1.00 98.75 379 TYR A CA 1
ATOM 3016 C C . TYR A 1 379 ? 7.397 12.082 -5.856 1.00 98.75 379 TYR A C 1
ATOM 3018 O O . TYR A 1 379 ? 7.293 12.809 -4.869 1.00 98.75 379 TYR A O 1
ATOM 3026 N N . SER A 1 380 ? 6.922 10.828 -5.880 1.00 98.19 380 SER A N 1
ATOM 3027 C CA . SER A 1 380 ? 6.216 10.219 -4.739 1.00 98.19 380 SER A CA 1
ATOM 3028 C C . SER A 1 380 ? 7.086 10.208 -3.474 1.00 98.19 380 SER A C 1
ATOM 3030 O O . SER A 1 380 ? 6.651 10.666 -2.419 1.00 98.19 380 SER A O 1
ATOM 3032 N N . SER A 1 381 ? 8.338 9.744 -3.576 1.00 98.19 381 SER A N 1
ATOM 3033 C CA . SER A 1 381 ? 9.293 9.720 -2.458 1.00 98.19 381 SER A CA 1
ATOM 3034 C C . SER A 1 381 ? 9.620 11.115 -1.925 1.00 98.19 381 SER A C 1
ATOM 3036 O O . SER A 1 381 ? 9.681 11.293 -0.706 1.00 98.19 381 SER A O 1
ATOM 3038 N N . LEU A 1 382 ? 9.832 12.101 -2.806 1.00 98.69 382 LEU A N 1
ATOM 3039 C CA . LEU A 1 382 ? 10.151 13.472 -2.406 1.00 98.69 382 LEU A CA 1
ATOM 3040 C C . LEU A 1 382 ? 8.959 14.146 -1.721 1.00 98.69 382 LEU A C 1
ATOM 3042 O O . LEU A 1 382 ? 9.118 14.681 -0.628 1.00 98.69 382 LEU A O 1
ATOM 3046 N N . ALA A 1 383 ? 7.768 14.089 -2.318 1.00 98.31 383 ALA A N 1
ATOM 3047 C CA . ALA A 1 383 ? 6.577 14.708 -1.747 1.00 98.31 383 ALA A CA 1
ATOM 3048 C C . ALA A 1 383 ? 6.156 14.041 -0.424 1.00 98.31 383 ALA A C 1
ATOM 3050 O O . ALA A 1 383 ? 5.833 14.740 0.533 1.00 98.31 383 ALA A O 1
ATOM 3051 N N . SER A 1 384 ? 6.264 12.710 -0.317 1.00 97.50 384 SER A N 1
ATOM 3052 C CA . SER A 1 384 ? 6.120 11.982 0.955 1.00 97.50 384 SER A CA 1
ATOM 3053 C C . SER A 1 384 ? 7.118 12.468 2.013 1.00 97.50 384 SER A C 1
ATOM 3055 O O . SER A 1 384 ? 6.731 12.720 3.150 1.00 97.50 384 SER A O 1
ATOM 3057 N N . LEU A 1 385 ? 8.396 12.638 1.658 1.00 97.69 385 LEU A N 1
ATOM 3058 C CA . LEU A 1 385 ? 9.427 13.112 2.587 1.00 97.69 385 LEU A CA 1
ATOM 3059 C C . LEU A 1 385 ? 9.221 14.579 3.016 1.00 97.69 385 LEU A C 1
ATOM 3061 O O . LEU A 1 385 ? 9.548 14.932 4.146 1.00 97.69 385 LEU A O 1
ATOM 3065 N N . LEU A 1 386 ? 8.671 15.430 2.148 1.00 97.88 386 LEU A N 1
ATOM 3066 C CA . LEU A 1 386 ? 8.303 16.813 2.479 1.00 97.88 386 LEU A CA 1
ATOM 3067 C C . LEU A 1 386 ? 7.052 16.865 3.376 1.00 97.88 386 LEU A C 1
ATOM 3069 O O . LEU A 1 386 ? 7.022 17.626 4.340 1.00 97.88 386 LEU A O 1
ATOM 3073 N N . ALA A 1 387 ? 6.057 16.003 3.139 1.00 96.06 387 ALA A N 1
ATOM 3074 C CA . ALA A 1 387 ? 4.896 15.852 4.022 1.00 96.06 387 ALA A CA 1
ATOM 3075 C C . ALA A 1 387 ? 5.295 15.340 5.424 1.00 96.06 387 ALA A C 1
ATOM 3077 O O . ALA A 1 387 ? 4.826 15.864 6.429 1.00 96.06 387 ALA A O 1
ATOM 3078 N N . GLU A 1 388 ? 6.253 14.409 5.510 1.00 94.56 388 GLU A N 1
ATOM 3079 C CA . GLU A 1 388 ? 6.903 13.969 6.762 1.00 94.56 388 GLU A CA 1
ATOM 3080 C C . GLU A 1 388 ? 7.774 15.050 7.444 1.00 94.56 388 GLU A C 1
ATOM 3082 O O . GLU A 1 388 ? 8.429 14.776 8.456 1.00 94.56 388 GLU A O 1
ATOM 3087 N N . GLN A 1 389 ? 7.842 16.256 6.882 1.00 94.56 389 GLN A N 1
ATOM 3088 C CA . GLN A 1 389 ? 8.477 17.452 7.452 1.00 94.56 389 GLN A CA 1
ATOM 3089 C C . GLN A 1 389 ? 7.472 18.611 7.583 1.00 94.56 389 GLN A C 1
ATOM 3091 O O . GLN A 1 389 ? 7.876 19.754 7.763 1.00 94.56 389 GLN A O 1
ATOM 3096 N N . GLU A 1 390 ? 6.168 18.326 7.461 1.00 94.62 390 GLU A N 1
ATOM 3097 C CA . GLU A 1 390 ? 5.064 19.300 7.504 1.00 94.62 390 GLU A CA 1
ATOM 3098 C C . GLU A 1 390 ? 5.133 20.385 6.399 1.00 94.62 390 GLU A C 1
ATOM 3100 O O . GLU A 1 390 ? 4.346 21.333 6.371 1.00 94.62 390 GLU A O 1
ATOM 3105 N N . GLN A 1 391 ? 6.005 20.209 5.396 1.00 96.25 391 GLN A N 1
ATOM 3106 C CA . GLN A 1 391 ? 6.154 21.079 4.221 1.00 96.25 391 GLN A CA 1
ATOM 3107 C C . GLN A 1 391 ? 5.071 20.784 3.166 1.00 96.25 391 GLN A C 1
ATOM 3109 O O . GLN A 1 391 ? 5.356 20.560 1.988 1.00 96.25 391 GLN A O 1
ATOM 3114 N N . PHE A 1 392 ? 3.798 20.786 3.577 1.00 95.94 392 PHE A N 1
ATOM 3115 C CA . PHE A 1 392 ? 2.657 20.385 2.740 1.00 95.94 392 PHE A CA 1
ATOM 3116 C C . PHE A 1 392 ? 2.532 21.183 1.428 1.00 95.94 392 PHE A C 1
ATOM 3118 O O . PHE A 1 392 ? 2.050 20.644 0.434 1.00 95.94 392 PHE A O 1
ATOM 3125 N N . LYS A 1 393 ? 2.991 22.444 1.390 1.00 96.56 393 LYS A N 1
ATOM 3126 C CA . LYS A 1 393 ? 3.002 23.264 0.163 1.00 96.56 393 LYS A CA 1
ATOM 3127 C C . LYS A 1 393 ? 3.990 22.725 -0.875 1.00 96.56 393 LYS A C 1
ATOM 3129 O O . LYS A 1 393 ? 3.564 22.353 -1.963 1.00 96.56 393 LYS A O 1
ATOM 3134 N N . GLU A 1 394 ? 5.265 22.577 -0.504 1.00 97.69 394 GLU A N 1
ATOM 3135 C CA . GLU A 1 394 ? 6.293 21.992 -1.380 1.00 97.69 394 GLU A CA 1
ATOM 3136 C C . GLU A 1 394 ? 5.939 20.548 -1.774 1.00 97.69 394 GLU A C 1
ATOM 3138 O O . GLU A 1 394 ? 6.176 20.139 -2.907 1.00 97.69 394 GLU A O 1
ATOM 3143 N N . ALA A 1 395 ? 5.318 19.773 -0.877 1.00 98.25 395 ALA A N 1
ATOM 3144 C CA . ALA A 1 395 ? 4.819 18.437 -1.200 1.00 98.25 395 ALA A CA 1
ATOM 3145 C C . ALA A 1 395 ? 3.715 18.463 -2.279 1.00 98.25 395 ALA A C 1
ATOM 3147 O O . ALA A 1 395 ? 3.762 17.661 -3.213 1.00 98.25 395 ALA A O 1
ATOM 3148 N N . GLN A 1 396 ? 2.754 19.394 -2.198 1.00 97.69 396 GLN A N 1
ATOM 3149 C CA . GLN A 1 396 ? 1.709 19.551 -3.219 1.00 97.69 396 GLN A CA 1
ATOM 3150 C C . GLN A 1 396 ? 2.291 20.035 -4.560 1.00 97.69 396 GLN A C 1
ATOM 3152 O O . GLN A 1 396 ? 1.873 19.554 -5.610 1.00 97.69 396 GLN A O 1
ATOM 3157 N N . GLU A 1 397 ? 3.270 20.944 -4.540 1.00 98.19 397 GLU A N 1
ATOM 3158 C CA . GLU A 1 397 ? 3.978 21.427 -5.737 1.00 98.19 397 GLU A CA 1
ATOM 3159 C C . GLU A 1 397 ? 4.764 20.301 -6.429 1.00 98.19 397 GLU A C 1
ATOM 3161 O O . GLU A 1 397 ? 4.663 20.131 -7.644 1.00 98.19 397 GLU A O 1
ATOM 3166 N N . VAL A 1 398 ? 5.482 19.470 -5.661 1.00 98.69 398 VAL A N 1
ATOM 3167 C CA . VAL A 1 398 ? 6.180 18.287 -6.192 1.00 98.69 398 VAL A CA 1
ATOM 3168 C C . VAL A 1 398 ? 5.189 17.272 -6.761 1.00 98.69 398 VAL A C 1
ATOM 3170 O O . VAL A 1 398 ? 5.433 16.748 -7.846 1.00 98.69 398 VAL A O 1
ATOM 3173 N N . TYR A 1 399 ? 4.056 17.007 -6.101 1.00 98.56 399 TYR A N 1
ATOM 3174 C CA . TYR A 1 399 ? 3.031 16.136 -6.685 1.00 98.56 399 TYR A CA 1
ATOM 3175 C C . TYR A 1 399 ? 2.447 16.713 -7.982 1.00 98.56 399 TYR A C 1
ATOM 3177 O O . TYR A 1 399 ? 2.301 15.962 -8.942 1.00 98.56 399 TYR A O 1
ATOM 3185 N N . HIS A 1 400 ? 2.170 18.020 -8.053 1.00 97.94 400 HIS A N 1
ATOM 3186 C CA . HIS A 1 400 ? 1.659 18.667 -9.268 1.00 97.94 400 HIS A CA 1
ATOM 3187 C C . HIS A 1 400 ? 2.632 18.509 -10.444 1.00 97.94 400 HIS A C 1
ATOM 3189 O O . HIS A 1 400 ? 2.266 17.934 -11.468 1.00 97.94 400 HIS A O 1
ATOM 3195 N N . ALA A 1 401 ? 3.897 18.897 -10.245 1.00 98.44 401 ALA A N 1
ATOM 3196 C CA . ALA A 1 401 ? 4.956 18.724 -11.238 1.00 98.44 401 ALA A CA 1
ATOM 3197 C C . ALA A 1 401 ? 5.147 17.248 -11.629 1.00 98.44 401 ALA A C 1
ATOM 3199 O O . ALA A 1 401 ? 5.454 16.938 -12.780 1.00 98.44 401 ALA A O 1
ATOM 3200 N N . GLY A 1 402 ? 4.939 16.323 -10.690 1.00 98.25 402 GLY A N 1
ATOM 3201 C CA . GLY A 1 402 ? 4.945 14.891 -10.959 1.00 98.25 402 GLY A CA 1
ATOM 3202 C C . GLY A 1 402 ? 3.828 14.463 -11.909 1.00 98.25 402 GLY A C 1
ATOM 3203 O O . GLY A 1 402 ? 4.101 13.749 -12.865 1.00 98.25 402 GLY A O 1
ATOM 3204 N N . ILE A 1 403 ? 2.588 14.906 -11.687 1.00 98.19 403 ILE A N 1
ATOM 3205 C CA . ILE A 1 403 ? 1.454 14.595 -12.575 1.00 98.19 403 ILE A CA 1
ATOM 3206 C C . ILE A 1 403 ? 1.649 15.230 -13.964 1.00 98.19 403 ILE A C 1
ATOM 3208 O O . ILE A 1 403 ? 1.319 14.604 -14.965 1.00 98.19 403 ILE A O 1
ATOM 3212 N N . GLU A 1 404 ? 2.247 16.422 -14.047 1.00 97.94 404 GLU A N 1
ATOM 3213 C CA . GLU A 1 404 ? 2.562 17.084 -15.324 1.00 97.94 404 GLU A CA 1
ATOM 3214 C C . GLU A 1 404 ? 3.629 16.340 -16.147 1.00 97.94 404 GLU A C 1
ATOM 3216 O O . GLU A 1 404 ? 3.524 16.284 -17.371 1.00 97.94 404 GLU A O 1
ATOM 3221 N N . ASN A 1 405 ? 4.642 15.748 -15.500 1.00 97.94 405 ASN A N 1
ATOM 3222 C CA . ASN A 1 405 ? 5.719 15.017 -16.187 1.00 97.94 405 ASN A CA 1
ATOM 3223 C C . ASN A 1 405 ? 5.446 13.503 -16.325 1.00 97.94 405 ASN A C 1
ATOM 3225 O O . ASN A 1 405 ? 6.046 12.846 -17.171 1.00 97.94 405 ASN A O 1
ATOM 3229 N N . CYS A 1 406 ? 4.558 12.935 -15.503 1.00 97.44 406 CYS A N 1
ATOM 3230 C CA . CYS A 1 406 ? 4.225 11.506 -15.460 1.00 97.44 406 CYS A CA 1
ATOM 3231 C C . CYS A 1 406 ? 2.695 11.242 -15.482 1.00 97.44 406 CYS A C 1
ATOM 3233 O O . CYS A 1 406 ? 2.211 10.494 -14.623 1.00 97.44 406 CYS A O 1
ATOM 3235 N N . PRO A 1 407 ? 1.915 11.803 -16.431 1.00 96.94 407 PRO A N 1
ATOM 3236 C CA . PRO A 1 407 ? 0.445 11.741 -16.408 1.00 96.94 407 PRO A CA 1
ATOM 3237 C C . PRO A 1 407 ? -0.125 10.315 -16.487 1.00 96.94 407 PRO A C 1
ATOM 3239 O O . PRO A 1 407 ? -1.196 10.045 -15.952 1.00 96.94 407 PRO A O 1
ATOM 3242 N N . GLU A 1 408 ? 0.612 9.375 -17.084 1.00 96.62 408 GLU A N 1
ATOM 3243 C CA . GLU A 1 408 ? 0.202 7.968 -17.204 1.00 96.62 408 GLU A CA 1
ATOM 3244 C C . GLU A 1 408 ? 0.495 7.124 -15.940 1.00 96.62 408 GLU A C 1
ATOM 3246 O O . GLU A 1 408 ? 0.189 5.931 -15.887 1.00 96.62 408 GLU A O 1
ATOM 3251 N N . SER A 1 409 ? 1.100 7.705 -14.895 1.00 98.00 409 SER A N 1
ATOM 3252 C CA . SER A 1 409 ? 1.501 6.955 -13.698 1.00 98.00 409 SER A CA 1
ATOM 3253 C C . SER A 1 409 ? 0.341 6.736 -12.722 1.00 98.00 409 SER A C 1
ATOM 3255 O O . SER A 1 409 ? 0.037 7.575 -11.868 1.00 98.00 409 SER A O 1
ATOM 3257 N N . SER A 1 410 ? -0.279 5.553 -12.802 1.00 98.19 410 SER A N 1
ATOM 3258 C CA . SER A 1 410 ? -1.357 5.156 -11.883 1.00 98.19 410 SER A CA 1
ATOM 3259 C C . SER A 1 410 ? -0.928 5.170 -10.406 1.00 98.19 410 SER A C 1
ATOM 3261 O O . SER A 1 410 ? -1.716 5.537 -9.535 1.00 98.19 410 SER A O 1
ATOM 3263 N N . ASP A 1 411 ? 0.333 4.841 -10.117 1.00 98.12 411 ASP A N 1
ATOM 3264 C CA . ASP A 1 411 ? 0.892 4.839 -8.765 1.00 98.12 411 ASP A CA 1
ATOM 3265 C C . ASP A 1 411 ? 1.104 6.255 -8.226 1.00 98.12 411 ASP A C 1
ATOM 3267 O O . ASP A 1 411 ? 0.770 6.520 -7.073 1.00 98.12 411 ASP A O 1
ATOM 3271 N N . LEU A 1 412 ? 1.552 7.199 -9.059 1.00 98.31 412 LEU A N 1
ATOM 3272 C CA . LEU A 1 412 ? 1.668 8.604 -8.661 1.00 98.31 412 LEU A CA 1
ATOM 3273 C C . LEU A 1 412 ? 0.297 9.239 -8.409 1.00 98.31 412 LEU A C 1
ATOM 3275 O O . LEU A 1 412 ? 0.124 9.945 -7.417 1.00 98.31 412 LEU A O 1
ATOM 3279 N N . HIS A 1 413 ? -0.696 8.928 -9.249 1.00 98.62 413 HIS A N 1
ATOM 3280 C CA . HIS A 1 413 ? -2.086 9.314 -9.010 1.00 98.62 413 HIS A CA 1
ATOM 3281 C C . HIS A 1 413 ? -2.627 8.726 -7.693 1.00 98.62 413 HIS A C 1
ATOM 3283 O O . HIS A 1 413 ? -3.222 9.458 -6.903 1.00 98.62 413 HIS A O 1
ATOM 3289 N N . ASN A 1 414 ? -2.371 7.446 -7.392 1.00 98.56 414 ASN A N 1
ATOM 3290 C CA . ASN A 1 414 ? -2.723 6.857 -6.096 1.00 98.56 414 ASN A CA 1
ATOM 3291 C C . ASN A 1 414 ? -2.019 7.568 -4.924 1.00 98.56 414 ASN A C 1
ATOM 3293 O O . ASN A 1 414 ? -2.671 7.904 -3.939 1.00 98.56 414 ASN A O 1
ATOM 3297 N N . ASN A 1 415 ? -0.711 7.809 -5.023 1.00 98.44 415 ASN A N 1
ATOM 3298 C CA . ASN A 1 415 ? 0.095 8.371 -3.935 1.00 98.44 415 ASN A CA 1
ATOM 3299 C C . ASN A 1 415 ? -0.268 9.835 -3.647 1.00 98.44 415 ASN A C 1
ATOM 3301 O O . ASN A 1 415 ? -0.383 10.222 -2.483 1.00 98.44 415 ASN A O 1
ATOM 3305 N N . TYR A 1 416 ? -0.544 10.627 -4.688 1.00 98.38 416 TYR A N 1
ATOM 3306 C CA . TYR A 1 416 ? -1.084 11.974 -4.519 1.00 98.38 416 TYR A CA 1
ATOM 3307 C C . TYR A 1 416 ? -2.506 11.937 -3.934 1.00 98.38 416 TYR A C 1
ATOM 3309 O O . TYR A 1 416 ? -2.832 12.742 -3.068 1.00 98.38 416 TYR A O 1
ATOM 3317 N N . GLY A 1 417 ? -3.327 10.950 -4.317 1.00 98.12 417 GLY A N 1
ATOM 3318 C CA . GLY A 1 417 ? -4.618 10.679 -3.680 1.00 98.12 417 GLY A CA 1
ATOM 3319 C C . GLY A 1 417 ? -4.507 10.394 -2.176 1.00 98.12 417 GLY A C 1
ATOM 3320 O O . GLY A 1 417 ? -5.317 10.905 -1.407 1.00 98.12 417 GLY A O 1
ATOM 3321 N N . VAL A 1 418 ? -3.490 9.643 -1.735 1.00 98.06 418 VAL A N 1
ATOM 3322 C CA . VAL A 1 418 ? -3.217 9.408 -0.301 1.00 98.06 418 VAL A CA 1
ATOM 3323 C C . VAL A 1 418 ? -2.842 10.717 0.392 1.00 98.06 418 VAL A C 1
ATOM 3325 O O . VAL A 1 418 ? -3.514 11.109 1.342 1.00 98.06 418 VAL A O 1
ATOM 3328 N N . PHE A 1 419 ? -1.865 11.450 -0.150 1.00 97.88 419 PHE A N 1
ATOM 3329 C CA . PHE A 1 419 ? -1.463 12.758 0.376 1.00 97.88 419 PHE A CA 1
ATOM 3330 C C . PHE A 1 419 ? -2.637 13.743 0.485 1.00 97.88 419 PHE A C 1
ATOM 3332 O O . PHE A 1 419 ? -2.742 14.445 1.483 1.00 97.88 419 PHE A O 1
ATOM 3339 N N . LEU A 1 420 ? -3.544 13.775 -0.497 1.00 97.56 420 LEU A N 1
ATOM 3340 C CA . LEU A 1 420 ? -4.724 14.643 -0.479 1.00 97.56 420 LEU A CA 1
ATOM 3341 C C . LEU A 1 420 ? -5.750 14.248 0.595 1.00 97.56 420 LEU A C 1
ATOM 3343 O O . LEU A 1 420 ? -6.459 15.123 1.083 1.00 97.56 420 LEU A O 1
ATOM 3347 N N . VAL A 1 421 ? -5.841 12.972 0.992 1.00 96.62 421 VAL A N 1
ATOM 3348 C CA . VAL A 1 421 ? -6.638 12.574 2.169 1.00 96.62 421 VAL A CA 1
ATOM 3349 C C . VAL A 1 421 ? -5.951 13.049 3.448 1.00 96.62 421 VAL A C 1
ATOM 3351 O O . VAL A 1 421 ? -6.588 13.713 4.265 1.00 96.62 421 VAL A O 1
ATOM 3354 N N . ASP A 1 422 ? -4.655 12.768 3.591 1.00 93.94 422 ASP A N 1
ATOM 3355 C CA . ASP A 1 422 ? -3.880 13.092 4.794 1.00 93.94 422 ASP A CA 1
ATOM 3356 C C . ASP A 1 422 ? -3.743 14.614 5.010 1.00 93.94 422 ASP A C 1
ATOM 3358 O O . ASP A 1 422 ? -3.723 15.085 6.146 1.00 93.94 422 ASP A O 1
ATOM 3362 N N . SER A 1 423 ? -3.729 15.404 3.929 1.00 93.38 423 SER A N 1
ATOM 3363 C CA . SER A 1 423 ? -3.707 16.872 3.950 1.00 93.38 423 SER A CA 1
ATOM 3364 C C . SER A 1 423 ? -5.103 17.522 4.006 1.00 93.38 423 SER A C 1
ATOM 3366 O O . SER A 1 423 ? -5.223 18.720 3.739 1.00 93.38 423 SER A O 1
ATOM 3368 N N . GLY A 1 424 ? -6.170 16.761 4.275 1.00 93.25 424 GLY A N 1
ATOM 3369 C CA . GLY A 1 424 ? -7.521 17.301 4.484 1.00 93.25 424 GLY A CA 1
ATOM 3370 C C . GLY A 1 424 ? -8.259 17.796 3.230 1.00 93.25 424 GLY A C 1
ATOM 3371 O O . GLY A 1 424 ? -9.107 18.676 3.341 1.00 93.25 424 GLY A O 1
ATOM 3372 N N . ALA A 1 425 ? -7.966 17.249 2.046 1.00 94.88 425 ALA A N 1
ATOM 3373 C CA . ALA A 1 425 ? -8.649 17.547 0.779 1.00 94.88 425 ALA A CA 1
ATOM 3374 C C . ALA A 1 425 ? -9.260 16.287 0.102 1.00 94.88 425 ALA A C 1
ATOM 3376 O O . ALA A 1 425 ? -8.950 15.993 -1.064 1.00 94.88 425 ALA A O 1
ATOM 3377 N N . PRO A 1 426 ? -10.125 15.522 0.805 1.00 94.88 426 PRO A N 1
ATOM 3378 C CA . PRO A 1 426 ? -10.626 14.221 0.354 1.00 94.88 426 PRO A CA 1
ATOM 3379 C C . PRO A 1 426 ? -11.393 14.257 -0.978 1.00 94.88 426 PRO A C 1
ATOM 3381 O O . PRO A 1 426 ? -11.348 13.290 -1.736 1.00 94.88 426 PRO A O 1
ATOM 3384 N N . GLU A 1 427 ? -12.058 15.361 -1.315 1.00 92.81 427 GLU A N 1
ATOM 3385 C CA . GLU A 1 427 ? -12.806 15.520 -2.569 1.00 92.81 427 GLU A CA 1
ATOM 3386 C C . GLU A 1 427 ? -11.871 15.462 -3.783 1.00 92.81 427 GLU A C 1
ATOM 3388 O O . GLU A 1 427 ? -12.183 14.814 -4.782 1.00 92.81 427 GLU A O 1
ATOM 3393 N N . ARG A 1 428 ? -10.684 16.082 -3.681 1.00 95.88 428 ARG A N 1
ATOM 3394 C CA . ARG A 1 428 ? -9.652 16.019 -4.729 1.00 95.88 428 ARG A CA 1
ATOM 3395 C C . ARG A 1 428 ? -9.039 14.620 -4.816 1.00 95.88 428 ARG A C 1
ATOM 3397 O O . ARG A 1 428 ? -8.759 14.144 -5.916 1.00 95.88 428 ARG A O 1
ATOM 3404 N N . ALA A 1 429 ? -8.880 13.935 -3.681 1.00 97.81 429 ALA A N 1
ATOM 3405 C CA . ALA A 1 429 ? -8.353 12.572 -3.644 1.00 97.81 429 ALA A CA 1
ATOM 3406 C C . ALA A 1 429 ? -9.212 11.579 -4.449 1.00 97.81 429 ALA A C 1
ATOM 3408 O O . ALA A 1 429 ? -8.656 10.731 -5.147 1.00 97.81 429 ALA A O 1
ATOM 3409 N N . VAL A 1 430 ? -10.548 11.709 -4.416 1.00 97.56 430 VAL A N 1
ATOM 3410 C CA . VAL A 1 430 ? -11.467 10.869 -5.214 1.00 97.56 430 VAL A CA 1
ATOM 3411 C C . VAL A 1 430 ? -11.102 10.902 -6.701 1.00 97.56 430 VAL A C 1
ATOM 3413 O O . VAL A 1 430 ? -10.959 9.839 -7.306 1.00 97.56 430 VAL A O 1
ATOM 3416 N N . SER A 1 431 ? -10.887 12.089 -7.275 1.00 97.00 431 SER A N 1
ATOM 3417 C CA . SER A 1 431 ? -10.519 12.247 -8.689 1.00 97.00 431 SER A CA 1
ATOM 3418 C C . SER A 1 431 ? -9.180 11.584 -9.020 1.00 97.00 431 SER A C 1
ATOM 3420 O O . SER A 1 431 ? -9.066 10.895 -10.034 1.00 97.00 431 SER A O 1
ATOM 3422 N N . HIS A 1 432 ? -8.172 11.721 -8.151 1.00 98.38 432 HIS A N 1
ATOM 3423 C CA . HIS A 1 432 ? -6.867 11.093 -8.374 1.00 98.38 432 HIS A CA 1
ATOM 3424 C C . HIS A 1 432 ? -6.917 9.561 -8.247 1.00 98.38 432 HIS A C 1
ATOM 3426 O O . HIS A 1 432 ? -6.343 8.876 -9.093 1.00 98.38 432 HIS A O 1
ATOM 3432 N N . TYR A 1 433 ? -7.670 8.998 -7.292 1.00 98.62 433 TYR A N 1
ATOM 3433 C CA . TYR A 1 433 ? -7.893 7.547 -7.239 1.00 98.62 433 TYR A CA 1
ATOM 3434 C C . TYR A 1 433 ? -8.678 7.029 -8.452 1.00 98.62 433 TYR A C 1
ATOM 3436 O O . TYR A 1 433 ? -8.349 5.969 -8.983 1.00 98.62 433 TYR A O 1
ATOM 3444 N N . GLN A 1 434 ? -9.697 7.759 -8.916 1.00 98.25 434 GLN A N 1
ATOM 3445 C CA . GLN A 1 434 ? -10.446 7.390 -10.121 1.00 98.25 434 GLN A CA 1
ATOM 3446 C C . GLN A 1 434 ? -9.548 7.396 -11.365 1.00 98.25 434 GLN A C 1
ATOM 3448 O O . GLN A 1 434 ? -9.607 6.445 -12.142 1.00 98.25 434 GLN A O 1
ATOM 3453 N N . GLN A 1 435 ? -8.661 8.387 -11.509 1.00 98.38 435 GLN A N 1
ATOM 3454 C CA . GLN A 1 435 ? -7.696 8.437 -12.609 1.00 98.38 435 GLN A CA 1
ATOM 3455 C C . GLN A 1 435 ? -6.665 7.298 -12.530 1.00 98.38 435 GLN A C 1
ATOM 3457 O O . GLN A 1 435 ? -6.405 6.656 -13.542 1.00 98.38 435 GLN A O 1
ATOM 3462 N N . ALA A 1 436 ? -6.155 6.949 -11.340 1.00 98.56 436 ALA A N 1
ATOM 3463 C CA . ALA A 1 436 ? -5.298 5.768 -11.164 1.00 98.56 436 ALA A CA 1
ATOM 3464 C C . ALA A 1 436 ? -5.984 4.467 -11.630 1.00 98.56 436 ALA A C 1
ATOM 3466 O O . ALA A 1 436 ? -5.369 3.634 -12.295 1.00 98.56 436 ALA A O 1
ATOM 3467 N N . ILE A 1 437 ? -7.274 4.313 -11.317 1.00 98.38 437 ILE A N 1
ATOM 3468 C CA . ILE A 1 437 ? -8.098 3.154 -11.699 1.00 98.38 437 ILE A CA 1
ATOM 3469 C C . ILE A 1 437 ? -8.466 3.169 -13.196 1.00 98.38 437 ILE A C 1
ATOM 3471 O O . ILE A 1 437 ? -8.727 2.110 -13.769 1.00 98.38 437 ILE A O 1
ATOM 3475 N N . TRP A 1 438 ? -8.504 4.342 -13.833 1.00 98.25 438 TRP A N 1
ATOM 3476 C CA . TRP A 1 438 ? -8.710 4.484 -15.277 1.00 98.25 438 TRP A CA 1
ATOM 3477 C C . TRP A 1 438 ? -7.440 4.123 -16.060 1.00 98.25 438 TRP A C 1
ATOM 3479 O O . TRP A 1 438 ? -7.503 3.278 -16.950 1.00 98.25 438 TRP A O 1
ATOM 3489 N N . LEU A 1 439 ? -6.292 4.682 -15.656 1.00 97.62 439 LEU A N 1
ATOM 3490 C CA . LEU A 1 439 ? -4.962 4.386 -16.206 1.00 97.62 439 LEU A CA 1
ATOM 3491 C C . LEU A 1 439 ? -4.594 2.903 -16.064 1.00 97.62 439 LEU A C 1
ATOM 3493 O O . LEU A 1 439 ? -4.034 2.297 -16.973 1.00 97.62 439 LEU A O 1
ATOM 3497 N N . SER A 1 440 ? -4.924 2.300 -14.919 1.00 97.88 440 SER A N 1
ATOM 3498 C CA . SER A 1 440 ? -4.690 0.883 -14.657 1.00 97.88 440 SER A CA 1
ATOM 3499 C C . SER A 1 440 ? -5.926 0.241 -14.015 1.00 97.88 440 SER A C 1
ATOM 3501 O O . SER A 1 440 ? -6.083 0.242 -12.790 1.00 97.88 440 SER A O 1
ATOM 3503 N N . PRO A 1 441 ? -6.804 -0.395 -14.819 1.00 96.75 441 PRO A N 1
ATOM 3504 C CA . PRO A 1 441 ? -7.979 -1.116 -14.320 1.00 96.75 441 PRO A CA 1
ATOM 3505 C C . PRO A 1 441 ? -7.663 -2.273 -13.359 1.00 96.75 441 PRO A C 1
ATOM 3507 O O . PRO A 1 441 ? -8.560 -2.732 -12.651 1.00 96.75 441 PRO A O 1
ATOM 3510 N N . ASN A 1 442 ? -6.400 -2.716 -13.304 1.00 96.00 442 ASN A N 1
ATOM 3511 C CA . ASN A 1 442 ? -5.897 -3.731 -12.376 1.00 96.00 442 ASN A CA 1
ATOM 3512 C C . ASN A 1 442 ? -5.264 -3.135 -11.097 1.00 96.00 442 ASN A C 1
ATOM 3514 O O . ASN A 1 442 ? -4.774 -3.876 -10.240 1.00 96.00 442 ASN A O 1
ATOM 3518 N N . HIS A 1 443 ? -5.279 -1.810 -10.926 1.00 97.38 443 HIS A N 1
ATOM 3519 C CA . HIS A 1 443 ? -4.724 -1.133 -9.758 1.00 97.38 443 HIS A CA 1
ATOM 3520 C C . HIS A 1 443 ? -5.658 -1.289 -8.539 1.00 97.38 443 HIS A C 1
ATOM 3522 O O . HIS A 1 443 ? -6.439 -0.406 -8.179 1.00 97.38 443 HIS A O 1
ATOM 3528 N N . TYR A 1 444 ? -5.568 -2.437 -7.859 1.00 97.50 444 TYR A N 1
ATOM 3529 C CA . TYR A 1 444 ? -6.408 -2.745 -6.695 1.00 97.50 444 TYR A CA 1
ATOM 3530 C C . TYR A 1 444 ? -6.103 -1.875 -5.458 1.00 97.50 444 TYR A C 1
ATOM 3532 O O . TYR A 1 444 ? -6.970 -1.730 -4.598 1.00 97.50 444 TYR A O 1
ATOM 3540 N N . VAL A 1 445 ? -4.901 -1.291 -5.346 1.00 98.00 445 VAL A N 1
ATOM 3541 C CA . VAL A 1 445 ? -4.496 -0.459 -4.193 1.00 98.00 445 VAL A CA 1
ATOM 3542 C C . VAL A 1 445 ? -5.290 0.852 -4.155 1.00 98.00 445 VAL A C 1
ATOM 3544 O O . VAL A 1 445 ? -5.997 1.091 -3.181 1.00 98.00 445 VAL A O 1
ATOM 3547 N N . ALA A 1 446 ? -5.299 1.626 -5.243 1.00 98.25 446 ALA A N 1
ATOM 3548 C CA . ALA A 1 446 ? -6.214 2.744 -5.474 1.00 98.25 446 ALA A CA 1
ATOM 3549 C C . ALA A 1 446 ? -7.694 2.382 -5.241 1.00 98.25 446 ALA A C 1
ATOM 3551 O O . ALA A 1 446 ? -8.399 3.146 -4.588 1.00 98.25 446 ALA A O 1
ATOM 3552 N N . MET A 1 447 ? -8.174 1.206 -5.681 1.00 98.62 447 MET A N 1
ATOM 3553 C CA . MET A 1 447 ? -9.550 0.765 -5.373 1.00 98.62 447 MET A CA 1
ATOM 3554 C C . MET A 1 447 ? -9.786 0.581 -3.865 1.00 98.62 447 MET A C 1
ATOM 3556 O O . MET A 1 447 ? -10.836 0.966 -3.353 1.00 98.62 447 MET A O 1
ATOM 3560 N N . VAL A 1 448 ? -8.820 0.013 -3.135 1.00 98.44 448 VAL A N 1
ATOM 3561 C CA . VAL A 1 448 ? -8.886 -0.125 -1.672 1.00 98.44 448 VAL A CA 1
ATOM 3562 C C . VAL A 1 448 ? -8.807 1.235 -0.981 1.00 98.44 448 VAL A C 1
ATOM 3564 O O . VAL A 1 448 ? -9.561 1.466 -0.040 1.00 98.44 448 VAL A O 1
ATOM 3567 N N . ASN A 1 449 ? -7.949 2.147 -1.433 1.00 98.56 449 ASN A N 1
ATOM 3568 C CA . ASN A 1 449 ? -7.817 3.481 -0.848 1.00 98.56 449 ASN A CA 1
ATOM 3569 C C . ASN A 1 449 ? -9.069 4.338 -1.095 1.00 98.56 449 ASN A C 1
ATOM 3571 O O . ASN A 1 449 ? -9.587 4.947 -0.159 1.00 98.56 449 ASN A O 1
ATOM 3575 N N . LEU A 1 450 ? -9.653 4.266 -2.293 1.00 98.38 450 LEU A N 1
ATOM 3576 C CA . LEU A 1 450 ? -10.953 4.859 -2.604 1.00 98.38 450 LEU A CA 1
ATOM 3577 C C . LEU A 1 450 ? -12.085 4.238 -1.761 1.00 98.38 450 LEU A C 1
ATOM 3579 O O . LEU A 1 450 ? -12.927 4.955 -1.226 1.00 98.38 450 LEU A O 1
ATOM 3583 N N . GLY A 1 451 ? -12.075 2.915 -1.557 1.00 98.12 451 GLY A N 1
ATOM 3584 C CA . GLY A 1 451 ? -13.010 2.235 -0.653 1.00 98.12 451 GLY A CA 1
ATOM 3585 C C . GLY A 1 451 ? -12.860 2.662 0.816 1.00 98.12 451 GLY A C 1
ATOM 3586 O O . GLY A 1 451 ? -13.859 2.879 1.506 1.00 98.12 451 GLY A O 1
ATOM 3587 N N . ARG A 1 452 ? -11.622 2.859 1.290 1.00 98.19 452 ARG A N 1
ATOM 3588 C CA . ARG A 1 452 ? -11.315 3.387 2.632 1.00 98.19 452 ARG A CA 1
ATOM 3589 C C . ARG A 1 452 ? -11.830 4.815 2.800 1.00 98.19 452 ARG A C 1
ATOM 3591 O O . ARG A 1 452 ? -12.435 5.098 3.832 1.00 98.19 452 ARG A O 1
ATOM 3598 N N . LEU A 1 453 ? -11.653 5.656 1.781 1.00 97.69 453 LEU A N 1
ATOM 3599 C CA . LEU A 1 453 ? -12.133 7.035 1.749 1.00 97.69 453 LEU A CA 1
ATOM 3600 C C . LEU A 1 453 ? -13.669 7.113 1.770 1.00 97.69 453 LEU A C 1
ATOM 3602 O O . LEU A 1 453 ? -14.244 7.817 2.598 1.00 97.69 453 LEU A O 1
ATOM 3606 N N . TYR A 1 454 ? -14.363 6.321 0.948 1.00 98.06 454 TYR A N 1
ATOM 3607 C CA . TYR A 1 454 ? -15.826 6.255 1.021 1.00 98.06 454 TYR A CA 1
ATOM 3608 C C . TYR A 1 454 ? -16.326 5.748 2.381 1.00 98.06 454 TYR A C 1
ATOM 3610 O O . TYR A 1 454 ? -17.371 6.200 2.843 1.00 98.06 454 TYR A O 1
ATOM 3618 N N . ARG A 1 455 ? -15.580 4.870 3.068 1.00 96.62 455 ARG A N 1
ATOM 3619 C CA . ARG A 1 455 ? -15.915 4.436 4.435 1.00 96.62 455 ARG A CA 1
ATOM 3620 C C . ARG A 1 455 ? -15.743 5.559 5.465 1.00 96.62 455 ARG A C 1
ATOM 3622 O O . ARG A 1 455 ? -16.608 5.695 6.323 1.00 96.62 455 ARG A O 1
ATOM 3629 N N . SER A 1 456 ? -14.675 6.363 5.407 1.00 95.12 456 SER A N 1
ATOM 3630 C CA . SER A 1 456 ? -14.511 7.503 6.331 1.00 95.12 456 SER A CA 1
ATOM 3631 C C . SER A 1 456 ? -15.548 8.604 6.093 1.00 95.12 456 SER A C 1
ATOM 3633 O O . SER A 1 456 ? -15.979 9.241 7.045 1.00 95.12 456 SER A O 1
ATOM 3635 N N . LEU A 1 457 ? -16.031 8.754 4.855 1.00 94.06 457 LEU A N 1
ATOM 3636 C CA . LEU A 1 457 ? -17.168 9.614 4.500 1.00 94.06 457 LEU A CA 1
ATOM 3637 C C . LEU A 1 457 ? -18.547 8.995 4.841 1.00 94.06 457 LEU A C 1
ATOM 3639 O O . LEU A 1 457 ? -19.578 9.519 4.424 1.00 94.06 457 LEU A O 1
ATOM 3643 N N . GLY A 1 458 ? -18.598 7.849 5.535 1.00 94.62 458 GLY A N 1
ATOM 3644 C CA . GLY A 1 458 ? -19.837 7.147 5.906 1.00 94.62 458 GLY A CA 1
ATOM 3645 C C . GLY A 1 458 ? -20.583 6.466 4.746 1.00 94.62 458 GLY A C 1
ATOM 3646 O O . GLY A 1 458 ? -21.610 5.817 4.956 1.00 94.62 458 GLY A O 1
ATOM 3647 N N . GLN A 1 459 ? -20.069 6.550 3.516 1.00 97.12 459 GLN A N 1
ATOM 3648 C CA . GLN A 1 459 ? -20.678 6.031 2.286 1.00 97.12 459 GLN A CA 1
ATOM 3649 C C . GLN A 1 459 ? -20.430 4.520 2.124 1.00 97.12 459 GLN A C 1
ATOM 3651 O O . GLN A 1 459 ? -19.939 4.037 1.101 1.00 97.12 459 GLN A O 1
ATOM 3656 N N . ASN A 1 460 ? -20.804 3.748 3.148 1.00 97.38 460 ASN A N 1
ATOM 3657 C CA . ASN A 1 460 ? -20.490 2.325 3.311 1.00 97.38 460 ASN A CA 1
ATOM 3658 C C . ASN A 1 460 ? -20.867 1.448 2.100 1.00 97.38 460 ASN A C 1
ATOM 3660 O O . ASN A 1 460 ? -20.129 0.524 1.765 1.00 97.38 460 ASN A O 1
ATOM 3664 N N . LYS A 1 461 ? -21.962 1.762 1.390 1.00 97.81 461 LYS A N 1
ATOM 3665 C CA . LYS A 1 461 ? -22.358 1.056 0.153 1.00 97.81 461 LYS A CA 1
ATOM 3666 C C . LYS A 1 461 ? -21.345 1.235 -0.988 1.00 97.81 461 LYS A C 1
ATOM 3668 O O . LYS A 1 461 ? -21.096 0.289 -1.731 1.00 97.81 461 LYS A O 1
ATOM 3673 N N . GLN A 1 462 ? -20.747 2.422 -1.124 1.00 97.69 462 GLN A N 1
ATOM 3674 C CA . GLN A 1 462 ? -19.709 2.677 -2.129 1.00 97.69 462 GLN A CA 1
ATOM 3675 C C . GLN A 1 462 ? -18.382 2.028 -1.719 1.00 97.69 462 GLN A C 1
ATOM 3677 O O . GLN A 1 462 ? -17.737 1.389 -2.546 1.00 97.69 462 GLN A O 1
ATOM 3682 N N . ALA A 1 463 ? -18.022 2.103 -0.432 1.00 98.31 463 ALA A N 1
ATOM 3683 C CA . ALA A 1 463 ? -16.852 1.414 0.115 1.00 98.31 463 ALA A CA 1
ATOM 3684 C C . ALA A 1 463 ? -16.880 -0.097 -0.181 1.00 98.31 463 ALA A C 1
ATOM 3686 O O . ALA A 1 463 ? -15.922 -0.649 -0.723 1.00 98.31 463 ALA A O 1
ATOM 3687 N N . GLU A 1 464 ? -18.012 -0.752 0.096 1.00 98.44 464 GLU A N 1
ATOM 3688 C CA . GLU A 1 464 ? -18.229 -2.169 -0.206 1.00 98.44 464 GLU A CA 1
ATOM 3689 C C . GLU A 1 464 ? -18.093 -2.481 -1.703 1.00 98.44 464 GLU A C 1
ATOM 3691 O O . GLU A 1 464 ? -17.448 -3.467 -2.064 1.00 98.44 464 GLU A O 1
ATOM 3696 N N . ALA A 1 465 ? -18.665 -1.648 -2.579 1.00 98.38 465 ALA A N 1
ATOM 3697 C CA . ALA A 1 465 ? -18.578 -1.839 -4.025 1.00 98.38 465 ALA A CA 1
ATOM 3698 C C . ALA A 1 465 ? -17.125 -1.773 -4.532 1.00 98.38 465 ALA A C 1
ATOM 3700 O O . ALA A 1 465 ? -16.717 -2.613 -5.338 1.00 98.38 465 ALA A O 1
ATOM 3701 N N . TRP A 1 466 ? -16.322 -0.832 -4.024 1.00 98.44 466 TRP A N 1
ATOM 3702 C CA . TRP A 1 466 ? -14.909 -0.701 -4.390 1.00 98.44 466 TRP A CA 1
ATOM 3703 C C . TRP A 1 466 ? -14.040 -1.836 -3.841 1.00 98.44 466 TRP A C 1
ATOM 3705 O O . TRP A 1 466 ? -13.236 -2.389 -4.594 1.00 98.44 466 TRP A O 1
ATOM 3715 N N . TYR A 1 467 ? -14.254 -2.282 -2.599 1.00 98.56 467 TYR A N 1
ATOM 3716 C CA . TYR A 1 467 ? -13.584 -3.479 -2.076 1.00 98.56 467 TYR A CA 1
ATOM 3717 C C . TYR A 1 467 ? -13.967 -4.744 -2.865 1.00 98.56 467 TYR A C 1
ATOM 3719 O O . TYR A 1 467 ? -13.094 -5.527 -3.239 1.00 98.56 467 TYR A O 1
ATOM 3727 N N . LYS A 1 468 ? -15.252 -4.929 -3.205 1.00 98.19 468 LYS A N 1
ATOM 3728 C CA . LYS A 1 468 ? -15.708 -6.048 -4.052 1.00 98.19 468 LYS A CA 1
ATOM 3729 C C . LYS A 1 468 ? -15.165 -5.965 -5.484 1.00 98.19 468 LYS A C 1
ATOM 3731 O O . LYS A 1 468 ? -14.951 -7.009 -6.097 1.00 98.19 468 LYS A O 1
ATOM 3736 N N . ARG A 1 469 ? -14.889 -4.768 -6.021 1.00 97.94 469 ARG A N 1
ATOM 3737 C CA . ARG A 1 469 ? -14.176 -4.594 -7.302 1.00 97.94 469 ARG A CA 1
ATOM 3738 C C . ARG A 1 469 ? -12.699 -4.981 -7.179 1.00 97.94 469 ARG A C 1
ATOM 3740 O O . ARG A 1 469 ? -12.222 -5.742 -8.013 1.00 97.94 469 ARG A O 1
ATOM 3747 N N . ALA A 1 470 ? -12.014 -4.550 -6.119 1.00 98.25 470 ALA A N 1
ATOM 3748 C CA . ALA A 1 470 ? -10.625 -4.928 -5.849 1.00 98.25 470 ALA A CA 1
ATOM 3749 C C . ALA A 1 470 ? -10.454 -6.457 -5.725 1.00 98.25 470 ALA A C 1
ATOM 3751 O O . ALA A 1 470 ? -9.552 -7.019 -6.342 1.00 98.25 470 ALA A O 1
ATOM 3752 N N . LEU A 1 471 ? -11.371 -7.145 -5.030 1.00 97.75 471 LEU A N 1
ATOM 3753 C CA . LEU A 1 471 ? -11.360 -8.611 -4.889 1.00 97.75 471 LEU A CA 1
ATOM 3754 C C . LEU A 1 471 ? -11.572 -9.381 -6.206 1.00 97.75 471 LEU A C 1
ATOM 3756 O O . LEU A 1 471 ? -11.159 -10.536 -6.292 1.00 97.75 471 LEU A O 1
ATOM 3760 N N . LYS A 1 472 ? -12.185 -8.769 -7.231 1.00 97.19 472 LYS A N 1
ATOM 3761 C CA . LYS A 1 472 ? -12.286 -9.361 -8.581 1.00 97.19 472 LYS A CA 1
ATOM 3762 C C . LYS A 1 472 ? -10.973 -9.284 -9.364 1.00 97.19 472 LYS A C 1
ATOM 3764 O O . LYS A 1 472 ? -10.755 -10.112 -10.238 1.00 97.19 472 LYS A O 1
ATOM 3769 N N . VAL A 1 473 ? -10.129 -8.297 -9.063 1.00 96.06 473 VAL A N 1
ATOM 3770 C CA . VAL A 1 473 ? -8.808 -8.111 -9.685 1.00 96.06 473 VAL A CA 1
ATOM 3771 C C . VAL A 1 473 ? -7.749 -8.952 -8.974 1.00 96.06 473 VAL A C 1
ATOM 3773 O O . VAL A 1 473 ? -6.903 -9.571 -9.610 1.00 96.06 473 VAL A O 1
ATOM 3776 N N . SER A 1 474 ? -7.777 -8.964 -7.642 1.00 95.44 474 SER A N 1
ATOM 3777 C CA . SER A 1 474 ? -6.767 -9.615 -6.816 1.00 95.44 474 SER A CA 1
ATOM 3778 C C . SER A 1 474 ? -7.400 -10.067 -5.503 1.00 95.44 474 SER A C 1
ATOM 3780 O O . SER A 1 474 ? -7.947 -9.254 -4.764 1.00 95.44 474 SER A O 1
ATOM 3782 N N . ARG A 1 475 ? -7.310 -11.357 -5.167 1.00 95.31 475 ARG A N 1
ATOM 3783 C CA . ARG A 1 475 ? -7.917 -11.916 -3.949 1.00 95.31 475 ARG A CA 1
ATOM 3784 C C . ARG A 1 475 ? -6.858 -12.060 -2.854 1.00 95.31 475 ARG A C 1
ATOM 3786 O O . ARG A 1 475 ? -6.119 -13.038 -2.828 1.00 95.31 475 ARG A O 1
ATOM 3793 N N . LYS A 1 476 ? -6.728 -11.031 -2.007 1.00 95.50 476 LYS A N 1
ATOM 3794 C CA . LYS A 1 476 ? -5.676 -10.926 -0.977 1.00 95.50 476 LYS A CA 1
ATOM 3795 C C . LYS A 1 476 ? -6.197 -10.438 0.377 1.00 95.50 476 LYS A C 1
ATOM 3797 O O . LYS A 1 476 ? -7.168 -9.681 0.453 1.00 95.50 476 LYS A O 1
ATOM 3802 N N . ALA A 1 477 ? -5.480 -10.803 1.437 1.00 96.06 477 ALA A N 1
ATOM 3803 C CA . ALA A 1 477 ? -5.784 -10.446 2.821 1.00 96.06 477 ALA A CA 1
ATOM 3804 C C . ALA A 1 477 ? -5.835 -8.925 3.078 1.00 96.06 477 ALA A C 1
ATOM 3806 O O . ALA A 1 477 ? -6.673 -8.470 3.857 1.00 96.06 477 ALA A O 1
ATOM 3807 N N . GLU A 1 478 ? -5.024 -8.118 2.384 1.00 94.88 478 GLU A N 1
ATOM 3808 C CA . GLU A 1 478 ? -4.999 -6.649 2.521 1.00 94.88 478 GLU A CA 1
ATOM 3809 C C . GLU A 1 478 ? -6.280 -5.971 1.996 1.00 94.88 478 GLU A C 1
ATOM 3811 O O . GLU A 1 478 ? -6.550 -4.815 2.324 1.00 94.88 478 GLU A O 1
ATOM 3816 N N . ILE A 1 479 ? -7.067 -6.691 1.188 1.00 97.56 479 ILE A N 1
ATOM 3817 C CA . ILE A 1 479 ? -8.329 -6.243 0.583 1.00 97.56 479 ILE A CA 1
ATOM 3818 C C . ILE A 1 479 ? -9.520 -6.814 1.368 1.00 97.56 479 ILE A C 1
ATOM 3820 O O . ILE A 1 479 ? -10.497 -6.109 1.620 1.00 97.56 479 ILE A O 1
ATOM 3824 N N . LEU A 1 480 ? -9.416 -8.070 1.816 1.00 98.19 480 LEU A N 1
ATOM 3825 C CA . LEU A 1 480 ? -10.400 -8.705 2.697 1.00 98.19 480 LEU A CA 1
ATOM 3826 C C . LEU A 1 480 ? -10.484 -7.990 4.055 1.00 98.19 480 LEU A C 1
ATOM 3828 O O . LEU A 1 480 ? -11.576 -7.679 4.514 1.00 98.19 480 LEU A O 1
ATOM 3832 N N . SER A 1 481 ? -9.351 -7.658 4.678 1.00 96.62 481 SER A N 1
ATOM 3833 C CA . SER A 1 481 ? -9.311 -7.042 6.015 1.00 96.62 481 SER A CA 1
ATOM 3834 C C . SER A 1 481 ? -10.125 -5.736 6.146 1.00 96.62 481 SER A C 1
ATOM 3836 O O . SER A 1 481 ? -10.928 -5.642 7.076 1.00 96.62 481 SER A O 1
ATOM 3838 N N . PRO A 1 482 ? -10.005 -4.730 5.249 1.00 97.62 482 PRO A N 1
ATOM 3839 C CA . PRO A 1 482 ? -10.837 -3.525 5.318 1.00 97.62 482 PRO A CA 1
ATOM 3840 C C . PRO A 1 482 ? -12.314 -3.764 4.945 1.00 97.62 482 PRO A C 1
ATOM 3842 O O . PRO A 1 482 ? -13.170 -3.003 5.401 1.00 97.62 482 PRO A O 1
ATOM 3845 N N . LEU A 1 483 ? -12.635 -4.817 4.180 1.00 98.38 483 LEU A N 1
ATOM 3846 C CA . LEU A 1 483 ? -14.019 -5.239 3.927 1.00 98.38 483 LEU A CA 1
ATOM 3847 C C . LEU A 1 483 ? -14.638 -5.911 5.165 1.00 98.38 483 LEU A C 1
ATOM 3849 O O . LEU A 1 483 ? -15.755 -5.576 5.550 1.00 98.38 483 LEU A O 1
ATOM 3853 N N . GLY A 1 484 ? -13.894 -6.786 5.844 1.00 97.94 484 GLY A N 1
ATOM 3854 C CA . GLY A 1 484 ? -14.302 -7.383 7.117 1.00 97.94 484 GLY A CA 1
ATOM 3855 C C . GLY A 1 484 ? -14.532 -6.319 8.194 1.00 97.94 484 GLY A C 1
ATOM 3856 O O . GLY A 1 484 ? -15.543 -6.361 8.892 1.00 97.94 484 GLY A O 1
ATOM 3857 N N . ALA A 1 485 ? -13.664 -5.302 8.262 1.00 97.50 485 ALA A N 1
ATOM 3858 C CA . ALA A 1 485 ? -13.824 -4.164 9.169 1.00 97.50 485 ALA A CA 1
ATOM 3859 C C . ALA A 1 485 ? -15.060 -3.308 8.832 1.00 97.50 485 ALA A C 1
ATOM 3861 O O . ALA A 1 485 ? -15.735 -2.809 9.730 1.00 97.50 485 ALA A O 1
ATOM 3862 N N . LEU A 1 486 ? -15.387 -3.142 7.543 1.00 98.12 486 LEU A N 1
ATOM 3863 C CA . LEU A 1 486 ? -16.621 -2.482 7.106 1.00 98.12 486 LEU A CA 1
ATOM 3864 C C . LEU A 1 486 ? -17.864 -3.262 7.564 1.00 98.12 486 LEU A C 1
ATOM 3866 O O . LEU A 1 486 ? -18.813 -2.660 8.063 1.00 98.12 486 LEU A O 1
ATOM 3870 N N . TYR A 1 487 ? -17.850 -4.589 7.431 1.00 98.44 487 TYR A N 1
ATOM 3871 C CA . TYR A 1 487 ? -18.944 -5.464 7.858 1.00 98.44 487 TYR A CA 1
ATOM 3872 C C . TYR A 1 487 ? -19.106 -5.506 9.381 1.00 98.44 487 TYR A C 1
ATOM 3874 O O . TYR A 1 487 ? -20.215 -5.316 9.877 1.00 98.44 487 TYR A O 1
ATOM 3882 N N . TYR A 1 488 ? -18.011 -5.630 10.134 1.00 97.44 488 TYR A N 1
ATOM 3883 C CA . TYR A 1 488 ? -18.021 -5.558 11.597 1.00 97.44 488 TYR A CA 1
ATOM 3884 C C . TYR A 1 488 ? -18.592 -4.222 12.105 1.00 97.44 488 TYR A C 1
ATOM 3886 O O . TYR A 1 488 ? -19.519 -4.214 12.915 1.00 97.44 488 TYR A O 1
ATOM 3894 N N . ASN A 1 489 ? -18.124 -3.092 11.557 1.00 95.56 489 ASN A N 1
ATOM 3895 C CA . ASN A 1 489 ? -18.604 -1.753 11.925 1.00 95.56 489 ASN A CA 1
ATOM 3896 C C . ASN A 1 489 ? -20.060 -1.473 11.500 1.00 95.56 489 ASN A C 1
ATOM 3898 O O . ASN A 1 489 ? -20.642 -0.494 11.958 1.00 95.56 489 ASN A O 1
ATOM 3902 N N . THR A 1 490 ? -20.648 -2.297 10.627 1.00 95.75 490 THR A N 1
ATOM 3903 C CA . THR A 1 490 ? -22.055 -2.186 10.194 1.00 95.75 490 THR A CA 1
ATOM 3904 C C . THR A 1 490 ? -22.949 -3.295 10.762 1.00 95.75 490 THR A C 1
ATOM 3906 O O . THR A 1 490 ? -24.080 -3.457 10.313 1.00 95.75 490 THR A O 1
ATOM 3909 N N . GLY A 1 491 ? -22.466 -4.057 11.755 1.00 96.25 491 GLY A N 1
ATOM 3910 C CA . GLY A 1 491 ? -23.227 -5.121 12.426 1.00 96.25 491 GLY A CA 1
ATOM 3911 C C . GLY A 1 491 ? -23.408 -6.405 11.607 1.00 96.25 491 GLY A C 1
ATOM 3912 O O . GLY A 1 491 ? -24.068 -7.339 12.057 1.00 96.25 491 GLY A O 1
ATOM 3913 N N . ARG A 1 492 ? -22.811 -6.489 10.412 1.00 97.88 492 ARG A N 1
ATOM 3914 C CA . ARG A 1 492 ? -22.915 -7.616 9.469 1.00 97.88 492 ARG A CA 1
ATOM 3915 C C . ARG A 1 492 ? -21.926 -8.722 9.840 1.00 97.88 492 ARG A C 1
ATOM 3917 O O . ARG A 1 492 ? -21.030 -9.073 9.073 1.00 97.88 492 ARG A O 1
ATOM 3924 N N . TYR A 1 493 ? -22.048 -9.233 11.065 1.00 97.94 493 TYR A N 1
ATOM 3925 C CA . TYR A 1 493 ? -21.036 -10.102 11.666 1.00 97.94 493 TYR A CA 1
ATOM 3926 C C . TYR A 1 493 ? -20.844 -11.434 10.926 1.00 97.94 493 TYR A C 1
ATOM 3928 O O . TYR A 1 493 ? -19.717 -11.910 10.855 1.00 97.94 493 TYR A O 1
ATOM 3936 N N . GLU A 1 494 ? -21.883 -11.997 10.302 1.00 97.81 494 GLU A N 1
ATOM 3937 C CA . GLU A 1 494 ? -21.765 -13.222 9.492 1.00 97.81 494 GLU A CA 1
ATOM 3938 C C . GLU A 1 494 ? -20.886 -13.026 8.247 1.00 97.81 494 GLU A C 1
ATOM 3940 O O . GLU A 1 494 ? -20.012 -13.843 7.958 1.00 97.81 494 GLU A O 1
ATOM 3945 N N . GLU A 1 495 ? -21.064 -11.913 7.531 1.00 98.06 495 GLU A N 1
ATOM 3946 C CA . GLU A 1 495 ? -20.239 -11.574 6.368 1.00 98.06 495 GLU A CA 1
ATOM 3947 C C . GLU A 1 495 ? -18.817 -11.188 6.798 1.00 98.06 495 GLU A C 1
ATOM 3949 O O . GLU A 1 495 ? -17.845 -11.574 6.145 1.00 98.06 495 GLU A O 1
ATOM 3954 N N . ALA A 1 496 ? -18.667 -10.494 7.934 1.00 98.50 496 ALA A N 1
ATOM 3955 C CA . ALA A 1 496 ? -17.360 -10.246 8.541 1.00 98.50 496 ALA A CA 1
ATOM 3956 C C . ALA A 1 496 ? -16.645 -11.567 8.881 1.00 98.50 496 ALA A C 1
ATOM 3958 O O . ALA A 1 496 ? -15.462 -11.715 8.582 1.00 98.50 496 ALA A O 1
ATOM 3959 N N . LEU A 1 497 ? -17.361 -12.548 9.444 1.00 98.19 497 LEU A N 1
ATOM 3960 C CA . LEU A 1 497 ? -16.826 -13.861 9.811 1.00 98.19 497 LEU A CA 1
ATOM 3961 C C . LEU A 1 497 ? -16.327 -14.627 8.583 1.00 98.19 497 LEU A C 1
ATOM 3963 O O . LEU A 1 497 ? -15.240 -15.200 8.627 1.00 98.19 497 LEU A O 1
ATOM 3967 N N . GLN A 1 498 ? -17.082 -14.615 7.481 1.00 97.88 498 GLN A N 1
ATOM 3968 C CA . GLN A 1 498 ? -16.659 -15.227 6.217 1.00 97.88 498 GLN A CA 1
ATOM 3969 C C . GLN A 1 498 ? -15.382 -14.565 5.675 1.00 97.88 498 GLN A C 1
ATOM 3971 O O . GLN A 1 498 ? -14.392 -15.251 5.412 1.00 97.88 498 GLN A O 1
ATOM 3976 N N . VAL A 1 499 ? -15.373 -13.232 5.576 1.00 98.06 499 VAL A N 1
ATOM 3977 C CA . VAL A 1 499 ? -14.249 -12.459 5.023 1.00 98.06 499 VAL A CA 1
ATOM 3978 C C . VAL A 1 499 ? -12.983 -12.583 5.881 1.00 98.06 499 VAL A C 1
ATOM 3980 O O . VAL A 1 499 ? -11.892 -12.753 5.336 1.00 98.06 499 VAL A O 1
ATOM 3983 N N . TYR A 1 500 ? -13.099 -12.559 7.213 1.00 98.44 500 TYR A N 1
ATOM 3984 C CA . TYR A 1 500 ? -11.948 -12.731 8.104 1.00 98.44 500 TYR A CA 1
ATOM 3985 C C . TYR A 1 500 ? -11.463 -14.184 8.202 1.00 98.44 500 TYR A C 1
ATOM 3987 O O . TYR A 1 500 ? -10.257 -14.389 8.334 1.00 98.44 500 TYR A O 1
ATOM 3995 N N . ARG A 1 501 ? -12.337 -15.196 8.071 1.00 98.00 501 ARG A N 1
ATOM 3996 C CA . ARG A 1 501 ? -11.902 -16.601 7.924 1.00 98.00 501 ARG A CA 1
ATOM 3997 C C . ARG A 1 501 ? -11.084 -16.795 6.646 1.00 98.00 501 ARG A C 1
ATOM 3999 O O . ARG A 1 501 ? -10.037 -17.433 6.698 1.00 98.00 501 ARG A O 1
ATOM 4006 N N . GLU A 1 502 ? -11.502 -16.200 5.528 1.00 98.06 502 GLU A N 1
ATOM 4007 C CA . GLU A 1 502 ? -10.723 -16.221 4.282 1.00 98.06 502 GLU A CA 1
ATOM 4008 C C . GLU A 1 502 ? -9.384 -15.478 4.434 1.00 98.06 502 GLU A C 1
ATOM 4010 O O . GLU A 1 502 ? -8.335 -16.010 4.074 1.00 98.06 502 GLU A O 1
ATOM 4015 N N . ALA A 1 503 ? -9.388 -14.281 5.030 1.00 98.00 503 ALA A N 1
ATOM 4016 C CA . ALA A 1 503 ? -8.168 -13.508 5.257 1.00 98.00 503 ALA A CA 1
ATOM 4017 C C . ALA A 1 503 ? -7.161 -14.255 6.153 1.00 98.00 503 ALA A C 1
ATOM 4019 O O . ALA A 1 503 ? -5.965 -14.263 5.859 1.00 98.00 503 ALA A O 1
ATOM 4020 N N . ALA A 1 504 ? -7.644 -14.927 7.205 1.00 97.00 504 ALA A N 1
ATOM 4021 C CA . ALA A 1 504 ? -6.826 -15.756 8.088 1.00 97.00 504 ALA A CA 1
ATOM 4022 C C . ALA A 1 504 ? -6.296 -17.018 7.385 1.00 97.00 504 ALA A C 1
ATOM 4024 O O . ALA A 1 504 ? -5.184 -17.444 7.675 1.00 97.00 504 ALA A O 1
ATOM 4025 N N . ALA A 1 505 ? -7.039 -17.594 6.435 1.00 97.19 505 ALA A N 1
ATOM 4026 C CA . ALA A 1 505 ? -6.552 -18.710 5.624 1.00 97.19 505 ALA A CA 1
ATOM 4027 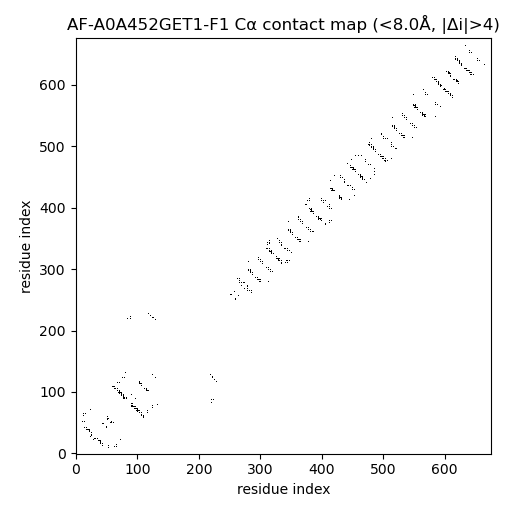C C . ALA A 1 505 ? -5.438 -18.282 4.649 1.00 97.19 505 ALA A C 1
ATOM 4029 O O . ALA A 1 505 ? -4.497 -19.040 4.423 1.00 97.19 505 ALA A O 1
ATOM 4030 N N . LEU A 1 506 ? -5.511 -17.059 4.104 1.00 96.94 506 LEU A N 1
ATOM 4031 C CA . LEU A 1 506 ? -4.470 -16.492 3.236 1.00 96.94 506 LEU A CA 1
ATOM 4032 C C . LEU A 1 506 ? -3.215 -16.037 4.003 1.00 96.94 506 LEU A C 1
ATOM 4034 O O . LEU A 1 506 ? -2.123 -16.062 3.438 1.00 96.94 506 LEU A O 1
ATOM 4038 N N . GLN A 1 507 ? -3.347 -15.615 5.265 1.00 96.56 507 GLN A N 1
ATOM 4039 C CA . GLN A 1 507 ? -2.218 -15.227 6.125 1.00 96.56 507 GLN A CA 1
ATOM 4040 C C . GLN A 1 507 ? -2.343 -15.807 7.553 1.00 96.56 507 GLN A C 1
ATOM 4042 O O . GLN A 1 507 ? -2.605 -15.055 8.494 1.00 96.56 507 GLN A O 1
ATOM 4047 N N . PRO A 1 508 ? -2.100 -17.120 7.764 1.00 94.06 508 PRO A N 1
ATOM 4048 C CA . PRO A 1 508 ? -2.331 -17.772 9.063 1.00 94.06 508 PRO A CA 1
ATOM 4049 C C . PRO A 1 508 ? -1.481 -17.237 10.221 1.00 94.06 508 PRO A C 1
ATOM 4051 O O . PRO A 1 508 ? -1.875 -17.346 11.378 1.00 94.06 508 PRO A O 1
ATOM 4054 N N . SER A 1 509 ? -0.322 -16.643 9.930 1.00 91.69 509 SER A N 1
ATOM 4055 C CA . SER A 1 509 ? 0.554 -16.019 10.928 1.00 91.69 509 SER A CA 1
ATOM 4056 C C . SER A 1 509 ? 0.145 -14.589 11.300 1.00 91.69 509 SER A C 1
ATOM 4058 O O . SER A 1 509 ? 0.532 -14.112 12.367 1.00 91.69 509 SER A O 1
ATOM 4060 N N . ASN A 1 510 ? -0.653 -13.899 10.475 1.00 93.88 510 ASN A N 1
ATOM 4061 C CA . ASN A 1 510 ? -1.041 -12.507 10.703 1.00 93.88 510 ASN A CA 1
ATOM 4062 C C . ASN A 1 510 ? -1.919 -12.406 11.964 1.00 93.88 510 ASN A C 1
ATOM 4064 O O . ASN A 1 510 ? -3.018 -12.965 12.034 1.00 93.88 510 ASN A O 1
ATOM 4068 N N . LYS A 1 511 ? -1.399 -11.748 13.004 1.00 92.19 511 LYS A N 1
ATOM 4069 C CA . LYS A 1 511 ? -2.042 -11.678 14.324 1.00 92.19 511 LYS A CA 1
ATOM 4070 C C . LYS A 1 511 ? -3.172 -10.654 14.353 1.00 92.19 511 LYS A C 1
ATOM 4072 O O . LYS A 1 511 ? -4.174 -10.899 15.011 1.00 92.19 511 LYS A O 1
ATOM 4077 N N . GLU A 1 512 ? -3.063 -9.566 13.596 1.00 94.00 512 GLU A N 1
ATOM 4078 C CA . GLU A 1 512 ? -4.092 -8.534 13.470 1.00 94.00 512 GLU A CA 1
ATOM 4079 C C . GLU A 1 512 ? -5.365 -9.112 12.828 1.00 94.00 512 GLU A C 1
ATOM 4081 O O . GLU A 1 512 ? -6.471 -8.884 13.316 1.00 94.00 512 GLU A O 1
ATOM 4086 N N . ILE A 1 513 ? -5.210 -9.939 11.788 1.00 96.44 513 ILE A N 1
ATOM 4087 C CA . ILE A 1 513 ? -6.316 -10.644 11.124 1.00 96.44 513 ILE A CA 1
ATOM 4088 C C . ILE A 1 513 ? -6.927 -11.711 12.040 1.00 96.44 513 ILE A C 1
ATOM 4090 O O . ILE A 1 513 ? -8.152 -11.779 12.161 1.00 96.44 513 ILE A O 1
ATOM 4094 N N . ARG A 1 514 ? -6.106 -12.524 12.722 1.00 95.88 514 ARG A N 1
ATOM 4095 C CA . ARG A 1 514 ? -6.602 -13.521 13.692 1.00 95.88 514 ARG A CA 1
ATOM 4096 C C . ARG A 1 514 ? -7.319 -12.870 14.877 1.00 95.88 514 ARG A C 1
ATOM 4098 O O . ARG A 1 514 ? -8.337 -13.384 15.328 1.00 95.88 514 ARG A O 1
ATOM 4105 N N . LEU A 1 515 ? -6.839 -11.723 15.352 1.00 96.25 515 LEU A N 1
ATOM 4106 C CA . LEU A 1 515 ? -7.483 -10.981 16.430 1.00 96.25 515 LEU A CA 1
ATOM 4107 C C . LEU A 1 515 ? -8.814 -10.368 15.978 1.00 96.25 515 LEU A C 1
ATOM 4109 O O . LEU A 1 515 ? -9.801 -10.490 16.697 1.00 96.25 515 LEU A O 1
ATOM 4113 N N . ALA A 1 516 ? -8.883 -9.786 14.777 1.00 97.44 516 ALA A N 1
ATOM 4114 C CA . ALA A 1 516 ? -10.142 -9.298 14.212 1.00 97.44 516 ALA A CA 1
ATOM 4115 C C . ALA A 1 516 ? -11.166 -10.436 14.013 1.00 97.44 516 ALA A C 1
ATOM 4117 O O . ALA A 1 516 ? -12.345 -10.277 14.330 1.00 97.44 516 ALA A O 1
ATOM 4118 N N . LEU A 1 517 ? -10.715 -11.622 13.587 1.00 98.19 517 LEU A N 1
ATOM 4119 C CA . LEU A 1 517 ? -11.546 -12.827 13.536 1.00 98.19 517 LEU A CA 1
ATOM 4120 C C . LEU A 1 517 ? -12.066 -13.225 14.933 1.00 98.19 517 LEU A C 1
ATOM 4122 O O . LEU A 1 517 ? -13.259 -13.487 15.090 1.00 98.19 517 LEU A O 1
ATOM 4126 N N . ALA A 1 518 ? -11.214 -13.205 15.962 1.00 97.56 518 ALA A N 1
ATOM 4127 C CA . ALA A 1 518 ? -11.624 -13.463 17.344 1.00 97.56 518 ALA A CA 1
ATOM 4128 C C . ALA A 1 518 ? -12.615 -12.409 17.886 1.00 97.56 518 ALA A C 1
ATOM 4130 O O . ALA A 1 518 ? -13.557 -12.767 18.595 1.00 97.56 518 ALA A O 1
ATOM 4131 N N . GLN A 1 519 ? -12.469 -11.132 17.512 1.00 97.50 519 GLN A N 1
ATOM 4132 C CA . GLN A 1 519 ? -13.427 -10.066 17.842 1.00 97.50 519 GLN A CA 1
ATOM 4133 C C . GLN A 1 519 ? -14.804 -10.327 17.211 1.00 97.50 519 GLN A C 1
ATOM 4135 O O . GLN A 1 519 ? -15.821 -10.231 17.901 1.00 97.50 519 GLN A O 1
ATOM 4140 N N . VAL A 1 520 ? -14.858 -10.732 15.935 1.00 97.88 520 VAL A N 1
ATOM 4141 C CA . VAL A 1 520 ? -16.115 -11.124 15.269 1.00 97.88 520 VAL A CA 1
ATOM 4142 C C . VAL A 1 520 ? -16.765 -12.316 15.979 1.00 97.88 520 VAL A C 1
ATOM 4144 O O . VAL A 1 520 ? -17.948 -12.252 16.312 1.00 97.88 520 VAL A O 1
ATOM 4147 N N . LEU A 1 521 ? -15.997 -13.369 16.283 1.00 97.50 521 LEU A N 1
ATOM 4148 C CA . LEU A 1 521 ? -16.483 -14.544 17.020 1.00 97.50 521 LEU A CA 1
ATOM 4149 C C . LEU A 1 521 ? -17.062 -14.156 18.397 1.00 97.50 521 LEU A C 1
ATOM 4151 O O . LEU A 1 521 ? -18.141 -14.620 18.767 1.00 97.50 521 LEU A O 1
ATOM 4155 N N . ALA A 1 522 ? -16.404 -13.252 19.131 1.00 96.44 522 ALA A N 1
ATOM 4156 C CA . ALA A 1 522 ? -16.872 -12.748 20.427 1.00 96.44 522 ALA A CA 1
ATOM 4157 C C . ALA A 1 522 ? -18.127 -11.854 20.335 1.00 96.44 522 ALA A C 1
ATOM 4159 O O . ALA A 1 522 ? -18.902 -11.772 21.298 1.00 96.44 522 ALA A O 1
ATOM 4160 N N . MET A 1 523 ? -18.358 -11.191 19.197 1.00 95.31 523 MET A N 1
ATOM 4161 C CA . MET A 1 523 ? -19.597 -10.449 18.929 1.00 95.31 523 MET A CA 1
ATOM 4162 C C . MET A 1 523 ? -20.746 -11.372 18.515 1.00 95.31 523 MET A C 1
ATOM 4164 O O . MET A 1 523 ? -21.858 -11.184 18.997 1.00 95.31 523 MET A O 1
ATOM 4168 N N . MET A 1 524 ? -20.468 -12.438 17.759 1.00 95.06 524 MET A N 1
ATOM 4169 C CA . MET A 1 524 ? -21.436 -13.491 17.404 1.00 95.06 524 MET A CA 1
ATOM 4170 C C . MET A 1 524 ? -21.743 -14.485 18.542 1.00 95.06 524 MET A C 1
ATOM 4172 O O . MET A 1 524 ? -22.383 -15.508 18.314 1.00 95.06 524 MET A O 1
ATOM 4176 N N . GLY A 1 525 ? -21.263 -14.236 19.765 1.00 93.38 525 GLY A N 1
ATOM 4177 C CA . GLY A 1 525 ? -21.491 -15.115 20.919 1.00 93.38 525 GLY A CA 1
ATOM 4178 C C . GLY A 1 525 ? -20.697 -16.429 20.902 1.00 93.38 525 GLY A C 1
ATOM 4179 O O . GLY A 1 525 ? -20.818 -17.221 21.833 1.00 93.38 525 GLY A O 1
ATOM 4180 N N . GLN A 1 526 ? -19.821 -16.648 19.915 1.00 95.44 526 GLN A N 1
ATOM 4181 C CA . GLN A 1 526 ? -18.938 -17.819 19.795 1.00 95.44 526 GLN A CA 1
ATOM 4182 C C . GLN A 1 526 ? -17.712 -17.670 20.723 1.00 95.44 526 GLN A C 1
ATOM 4184 O O . GLN A 1 526 ? -16.555 -17.824 20.329 1.00 95.44 526 GLN A O 1
ATOM 4189 N N . THR A 1 527 ? -17.980 -17.342 21.992 1.00 93.62 527 THR A N 1
ATOM 4190 C CA . THR A 1 527 ? -16.995 -16.914 22.997 1.00 93.62 527 THR A CA 1
ATOM 4191 C C . THR A 1 527 ? -15.911 -17.953 23.256 1.00 93.62 527 THR A C 1
ATOM 4193 O O . THR A 1 527 ? -14.759 -17.572 23.415 1.00 93.62 527 THR A O 1
ATOM 4196 N N . LYS A 1 528 ? -16.239 -19.252 23.228 1.00 94.44 528 LYS A N 1
ATOM 4197 C CA . LYS A 1 528 ? -15.264 -20.344 23.412 1.00 94.44 528 LYS A CA 1
ATOM 4198 C C . LYS A 1 528 ? -14.236 -20.429 22.275 1.00 94.44 528 LYS A C 1
ATOM 4200 O O . LYS A 1 528 ? -13.067 -20.706 22.534 1.00 94.44 528 LYS A O 1
ATOM 4205 N N . GLU A 1 529 ? -14.641 -20.175 21.027 1.00 95.69 529 GLU A N 1
ATOM 4206 C CA . GLU A 1 529 ? -13.701 -20.123 19.896 1.00 95.69 529 GLU A CA 1
ATOM 4207 C C . GLU A 1 529 ? -12.854 -18.849 19.947 1.00 95.69 529 GLU A C 1
ATOM 4209 O O . GLU A 1 529 ? -11.636 -18.919 19.782 1.00 95.69 529 GLU A O 1
ATOM 4214 N N . ALA A 1 530 ? -13.476 -17.706 20.255 1.00 97.12 530 ALA A N 1
ATOM 4215 C CA . ALA A 1 530 ? -12.780 -16.435 20.437 1.00 97.12 530 ALA A CA 1
ATOM 4216 C C . ALA A 1 530 ? -11.737 -16.498 21.569 1.00 97.12 530 ALA A C 1
ATOM 4218 O O . ALA A 1 530 ? -10.603 -16.062 21.381 1.00 97.12 530 ALA A O 1
ATOM 4219 N N . GLU A 1 531 ? -12.082 -17.090 22.716 1.00 96.75 531 GLU A N 1
ATOM 4220 C CA . GLU A 1 531 ? -11.188 -17.316 23.859 1.00 96.75 531 GLU A CA 1
ATOM 4221 C C . GLU A 1 531 ? -9.995 -18.186 23.453 1.00 96.75 531 GLU A C 1
ATOM 4223 O O . GLU A 1 531 ? -8.845 -17.788 23.641 1.00 96.75 531 GLU A O 1
ATOM 4228 N N . LYS A 1 532 ? -10.253 -19.345 22.829 1.00 96.38 532 LYS A N 1
ATOM 4229 C CA . LYS A 1 532 ? -9.206 -20.260 22.352 1.00 96.38 532 LYS A CA 1
ATOM 4230 C C . LYS A 1 5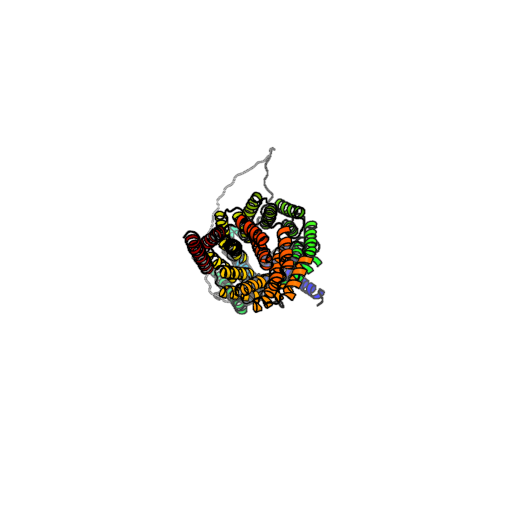32 ? -8.267 -19.581 21.351 1.00 96.38 532 LYS A C 1
ATOM 4232 O O . LYS A 1 532 ? -7.052 -19.715 21.475 1.00 96.38 532 LYS A O 1
ATOM 4237 N N . MET A 1 533 ? -8.815 -18.849 20.381 1.00 95.56 533 MET A N 1
ATOM 4238 C CA . MET A 1 533 ? -8.038 -18.142 19.360 1.00 95.56 533 MET A CA 1
ATOM 4239 C C . MET A 1 533 ? -7.201 -17.011 19.968 1.00 95.56 533 MET A C 1
ATOM 4241 O O . MET A 1 533 ? -6.017 -16.896 19.665 1.00 95.56 533 MET A O 1
ATOM 4245 N N . THR A 1 534 ? -7.778 -16.219 20.874 1.00 96.31 534 THR A N 1
ATOM 4246 C CA . THR A 1 534 ? -7.077 -15.092 21.509 1.00 96.31 534 THR A CA 1
ATOM 4247 C C . THR A 1 534 ? -5.972 -15.575 22.449 1.00 96.31 534 THR A C 1
ATOM 4249 O O . THR A 1 534 ? -4.868 -15.037 22.417 1.00 96.31 534 THR A O 1
ATOM 4252 N N . ASN A 1 535 ? -6.221 -16.637 23.224 1.00 94.94 535 ASN A N 1
ATOM 4253 C CA . ASN A 1 535 ? -5.194 -17.270 24.053 1.00 94.94 535 ASN A CA 1
ATOM 4254 C C . ASN A 1 535 ? -4.031 -17.821 23.203 1.00 94.94 535 ASN A C 1
ATOM 4256 O O . ASN A 1 535 ? -2.883 -17.665 23.605 1.00 94.94 535 ASN A O 1
ATOM 4260 N N . HIS A 1 536 ? -4.296 -18.381 22.013 1.00 94.31 536 HIS A N 1
ATOM 4261 C CA . HIS A 1 536 ? -3.244 -18.851 21.096 1.00 94.31 536 HIS A CA 1
ATOM 4262 C C . HIS A 1 536 ? -2.322 -17.707 20.630 1.00 94.31 536 HIS A C 1
ATOM 4264 O O . HIS A 1 536 ? -1.099 -17.852 20.636 1.00 94.31 536 HIS A O 1
ATOM 4270 N N . ILE A 1 537 ? -2.892 -16.540 20.301 1.00 94.12 537 ILE A N 1
ATOM 4271 C CA . ILE A 1 537 ? -2.116 -15.338 19.944 1.00 94.12 537 ILE A CA 1
ATOM 4272 C C . ILE A 1 537 ? -1.268 -14.870 21.140 1.00 94.12 537 ILE A C 1
ATOM 4274 O O . ILE A 1 537 ? -0.098 -14.542 20.968 1.00 94.12 537 ILE A O 1
ATOM 4278 N N . VAL A 1 538 ? -1.815 -14.892 22.362 1.00 92.75 538 VAL A N 1
ATOM 4279 C CA . VAL A 1 538 ? -1.078 -14.522 23.590 1.00 92.75 538 VAL A CA 1
ATOM 4280 C C . VAL A 1 538 ? 0.055 -15.506 23.916 1.00 92.75 538 VAL A C 1
ATOM 4282 O O . VAL A 1 538 ? 1.087 -15.084 24.436 1.00 92.75 538 VAL A O 1
ATOM 4285 N N . THR A 1 539 ? -0.087 -16.798 23.593 1.00 91.00 539 THR A N 1
ATOM 4286 C CA . THR A 1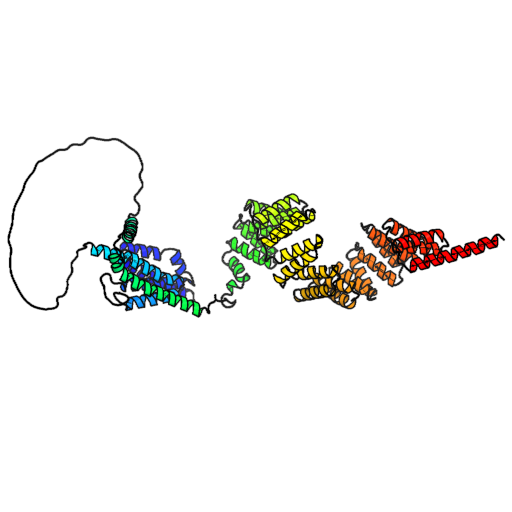 539 ? 1.004 -17.779 23.753 1.00 91.00 539 THR A CA 1
ATOM 4287 C C . THR A 1 539 ? 2.117 -17.640 22.711 1.00 91.00 539 THR A C 1
ATOM 4289 O O . THR A 1 539 ? 3.249 -18.016 22.999 1.00 91.00 539 THR A O 1
ATOM 4292 N N . GLU A 1 540 ? 1.830 -17.081 21.531 1.00 89.75 540 GLU A N 1
ATOM 4293 C CA . GLU A 1 540 ? 2.852 -16.713 20.536 1.00 89.75 540 GLU A CA 1
ATOM 4294 C C . GLU A 1 540 ? 3.544 -15.388 20.897 1.00 89.75 540 GLU A C 1
ATOM 4296 O O . GLU A 1 540 ? 4.769 -15.286 20.848 1.00 89.75 540 GLU A O 1
ATOM 4301 N N . GLU A 1 541 ? 2.769 -14.373 21.296 1.00 79.25 541 GLU A N 1
ATOM 4302 C CA . GLU A 1 541 ? 3.260 -13.057 21.702 1.00 79.25 541 GLU A CA 1
ATOM 4303 C C . GLU A 1 541 ? 2.694 -12.623 23.062 1.00 79.25 541 GLU A C 1
ATOM 4305 O O . GLU A 1 541 ? 1.600 -12.060 23.168 1.00 79.25 541 GLU A O 1
ATOM 4310 N N . ALA A 1 542 ? 3.516 -12.727 24.109 1.00 72.38 542 ALA A N 1
ATOM 4311 C CA . ALA A 1 542 ? 3.161 -12.323 25.475 1.00 72.38 542 ALA A CA 1
ATOM 4312 C C . ALA A 1 542 ? 2.801 -10.823 25.659 1.00 72.38 542 ALA A C 1
ATOM 4314 O O . ALA A 1 542 ? 2.418 -10.414 26.757 1.00 72.38 542 ALA A O 1
ATOM 4315 N N . LYS A 1 543 ? 2.937 -9.987 24.614 1.00 85.56 543 LYS A N 1
ATOM 4316 C CA . LYS A 1 543 ? 2.770 -8.518 24.641 1.00 85.56 543 LYS A CA 1
ATOM 4317 C C . LYS A 1 543 ? 1.605 -7.985 23.786 1.00 85.56 543 LYS A C 1
ATOM 4319 O O . LYS A 1 543 ? 1.632 -6.828 23.370 1.00 85.56 543 LYS A O 1
ATOM 4324 N N . CYS A 1 544 ? 0.568 -8.786 23.541 1.00 89.56 544 CYS A N 1
ATOM 4325 C CA . CYS A 1 544 ? -0.623 -8.333 22.814 1.00 89.56 544 CYS A CA 1
ATOM 4326 C C . CYS A 1 544 ? -1.647 -7.614 23.727 1.00 89.56 544 CYS A C 1
ATOM 4328 O O . CYS A 1 544 ? -2.453 -8.255 24.402 1.00 89.56 544 CYS A O 1
ATOM 4330 N N . LEU A 1 545 ? -1.657 -6.273 23.717 1.00 93.00 545 LEU A N 1
ATOM 4331 C CA . LEU A 1 545 ? -2.580 -5.451 24.522 1.00 93.00 545 LEU A CA 1
ATOM 4332 C C . LEU A 1 545 ? -4.059 -5.698 24.180 1.00 93.00 545 LEU A C 1
ATOM 4334 O O . LEU A 1 545 ? -4.872 -5.968 25.066 1.00 93.00 545 LEU A O 1
ATOM 4338 N N . GLU A 1 546 ? -4.399 -5.650 22.892 1.00 94.19 546 GLU A N 1
ATOM 4339 C CA . GLU A 1 546 ? -5.775 -5.834 22.421 1.00 94.19 546 GLU A CA 1
ATOM 4340 C C . GLU A 1 546 ? -6.286 -7.267 22.630 1.00 94.19 546 GLU A C 1
ATOM 4342 O O . GLU A 1 546 ? -7.483 -7.472 22.824 1.00 94.19 546 GLU A O 1
ATOM 4347 N N . CYS A 1 547 ? -5.391 -8.260 22.693 1.00 95.12 547 CYS A N 1
ATOM 4348 C CA . CYS A 1 547 ? -5.750 -9.622 23.079 1.00 95.12 547 CYS A CA 1
ATOM 4349 C C . CYS A 1 547 ? -6.216 -9.683 24.540 1.00 95.12 547 CYS A C 1
ATOM 4351 O O . CYS A 1 547 ? -7.223 -10.320 24.835 1.00 95.12 547 CYS A O 1
ATOM 4353 N N . TYR A 1 548 ? -5.536 -8.992 25.461 1.00 96.00 548 TYR A N 1
ATOM 4354 C CA . TYR A 1 548 ? -5.959 -8.931 26.863 1.00 96.00 548 TYR A CA 1
ATOM 4355 C C . TYR A 1 548 ? -7.256 -8.126 27.055 1.00 96.00 548 TYR A C 1
ATOM 4357 O O . TYR A 1 548 ? -8.121 -8.543 27.828 1.00 96.00 548 TYR A O 1
ATOM 4365 N N . ARG A 1 549 ? -7.445 -7.030 26.305 1.00 95.81 549 ARG A N 1
ATOM 4366 C CA . ARG A 1 549 ? -8.720 -6.285 26.257 1.00 95.81 549 ARG A CA 1
ATOM 4367 C C . ARG A 1 549 ? -9.872 -7.175 25.770 1.00 95.81 549 ARG A C 1
ATOM 4369 O O . ARG A 1 549 ? -10.913 -7.239 26.423 1.00 95.81 549 ARG A O 1
ATOM 4376 N N . LEU A 1 550 ? -9.662 -7.930 24.689 1.00 96.56 550 LEU A N 1
ATOM 4377 C CA . LEU A 1 550 ? -10.644 -8.880 24.161 1.00 96.56 550 LEU A CA 1
ATOM 4378 C C . LEU A 1 550 ? -10.930 -10.036 25.133 1.00 96.56 550 LEU A C 1
ATOM 4380 O O . LEU A 1 550 ? -12.095 -10.354 25.358 1.00 96.56 550 LEU A O 1
ATOM 4384 N N . LEU A 1 551 ? -9.906 -10.633 25.750 1.00 96.94 551 LEU A N 1
ATOM 4385 C CA . LEU A 1 551 ? -10.088 -11.670 26.773 1.00 96.94 551 LEU A CA 1
ATOM 4386 C C . LEU A 1 551 ? -10.902 -11.148 27.960 1.00 96.94 551 LEU A C 1
ATOM 4388 O O . LEU A 1 551 ? -11.804 -11.843 28.416 1.00 96.94 551 LEU A O 1
ATOM 4392 N N . SER A 1 552 ? -10.659 -9.915 28.416 1.00 96.31 552 SER A N 1
ATOM 4393 C CA . SER A 1 552 ? -11.476 -9.305 29.470 1.00 96.31 552 SER A CA 1
ATOM 4394 C C . SER A 1 552 ? -12.944 -9.159 29.057 1.00 96.31 552 SER A C 1
ATOM 4396 O O . SER A 1 552 ? -13.832 -9.556 29.810 1.00 96.31 552 SER A O 1
ATOM 4398 N N . ALA A 1 553 ? -13.216 -8.689 27.835 1.00 95.25 553 ALA A N 1
ATOM 4399 C CA . ALA A 1 553 ? -14.578 -8.590 27.310 1.00 95.25 553 ALA A CA 1
ATOM 4400 C C . ALA A 1 553 ? -15.263 -9.966 27.166 1.00 95.25 553 ALA A C 1
ATOM 4402 O O . ALA A 1 553 ? -16.449 -10.100 27.471 1.00 95.25 553 ALA A O 1
ATOM 4403 N N . ILE A 1 554 ? -14.525 -11.001 26.747 1.00 96.38 554 ILE A N 1
ATOM 4404 C CA . ILE A 1 554 ? -15.028 -12.380 26.651 1.00 96.38 554 ILE A CA 1
ATOM 4405 C C . ILE A 1 554 ? -15.340 -12.941 28.042 1.00 96.38 554 ILE A C 1
ATOM 4407 O O . ILE A 1 554 ? -16.457 -13.401 28.264 1.00 96.38 554 ILE A O 1
ATOM 4411 N N . TYR A 1 555 ? -14.403 -12.864 28.990 1.00 96.75 555 TYR A N 1
ATOM 4412 C CA . TYR A 1 555 ? -14.611 -13.346 30.356 1.00 96.75 555 TYR A CA 1
ATOM 4413 C C . TYR A 1 555 ? -15.727 -12.573 31.075 1.00 96.75 555 TYR A C 1
ATOM 4415 O O . TYR A 1 555 ? -16.523 -13.183 31.780 1.00 96.75 555 TYR A O 1
ATOM 4423 N N . SER A 1 556 ? -15.866 -11.265 30.830 1.00 94.19 556 SER A N 1
ATOM 4424 C CA . SER A 1 556 ? -16.973 -10.455 31.353 1.00 94.19 556 SER A CA 1
ATOM 4425 C C . SER A 1 556 ? -18.332 -10.878 30.780 1.00 94.19 556 SER A C 1
ATOM 4427 O O . SER A 1 556 ? -19.307 -10.886 31.524 1.00 94.19 556 SER A O 1
ATOM 4429 N N . LYS A 1 557 ? -18.412 -11.269 29.495 1.00 91.88 557 LYS A N 1
ATOM 4430 C CA . LYS A 1 557 ? -19.618 -11.879 28.890 1.00 91.88 557 LYS A CA 1
ATOM 4431 C C . LYS A 1 557 ? -19.897 -13.309 29.382 1.00 91.88 557 LYS A C 1
ATOM 4433 O O . LYS A 1 557 ? -20.997 -13.806 29.174 1.00 91.88 557 LYS A O 1
ATOM 4438 N N . GLN A 1 558 ? -18.911 -13.980 29.977 1.00 93.50 558 GLN A N 1
ATOM 4439 C CA . GLN A 1 558 ? -19.044 -15.302 30.606 1.00 93.50 558 GLN A CA 1
ATOM 4440 C C . GLN A 1 558 ? -19.281 -15.215 32.129 1.00 93.50 558 GLN A C 1
ATOM 4442 O O . GLN A 1 558 ? -19.222 -16.241 32.796 1.00 93.50 558 GLN A O 1
ATOM 4447 N N . GLU A 1 559 ? -19.454 -14.011 32.693 1.00 93.75 559 GLU A N 1
ATOM 4448 C CA . GLU A 1 559 ? -19.550 -13.759 34.148 1.00 93.75 559 GLU A CA 1
ATOM 4449 C C . GLU A 1 559 ? -18.299 -14.202 34.952 1.00 93.75 559 GLU A C 1
ATOM 4451 O O . GLU A 1 559 ? -18.261 -14.179 36.182 1.00 93.75 559 GLU A O 1
ATOM 4456 N N . HIS A 1 560 ? -17.198 -14.516 34.261 1.00 95.94 560 HIS A N 1
ATOM 4457 C CA . HIS A 1 560 ? -15.896 -14.863 34.832 1.00 95.94 560 HIS A CA 1
ATOM 4458 C C . HIS A 1 560 ? -15.113 -13.602 35.253 1.00 95.94 560 HIS A C 1
ATOM 4460 O O . HIS A 1 560 ? -13.972 -13.384 34.831 1.00 95.94 560 HIS A O 1
ATOM 4466 N N . TYR A 1 561 ? -15.720 -12.755 36.093 1.00 95.62 561 TYR A N 1
ATOM 4467 C CA . TYR A 1 561 ? -15.213 -11.419 36.441 1.00 95.62 561 TYR A CA 1
ATOM 4468 C C . TYR A 1 561 ? -13.785 -11.415 37.019 1.00 95.62 561 TYR A C 1
ATOM 4470 O O . TYR A 1 561 ? -13.039 -10.458 36.818 1.00 95.62 561 TYR A O 1
ATOM 4478 N N . SER A 1 562 ? -13.367 -12.490 37.697 1.00 95.50 562 SER A N 1
ATOM 4479 C CA . SER A 1 562 ? -11.999 -12.659 38.210 1.00 95.50 562 SER A CA 1
ATOM 4480 C C . SER A 1 562 ? -10.961 -12.800 37.088 1.00 95.50 562 SER A C 1
ATOM 4482 O O . SER A 1 562 ? -9.963 -12.080 37.089 1.00 95.50 562 SER A O 1
ATOM 4484 N N . LYS A 1 563 ? -11.223 -13.646 36.081 1.00 96.38 563 LYS A N 1
ATOM 4485 C CA . LYS A 1 563 ? -10.384 -13.763 34.874 1.00 96.38 563 LYS A CA 1
ATOM 4486 C C . LYS A 1 563 ? -10.404 -12.478 34.042 1.00 96.38 563 LYS A C 1
ATOM 4488 O O . LYS A 1 563 ? -9.383 -12.090 33.477 1.00 96.38 563 LYS A O 1
ATOM 4493 N N . ALA A 1 564 ? -11.553 -11.800 33.970 1.00 97.06 564 ALA A N 1
ATOM 4494 C CA . ALA A 1 564 ? -11.656 -10.510 33.293 1.00 97.06 564 ALA A CA 1
ATOM 4495 C C . ALA A 1 564 ? -10.792 -9.432 33.967 1.00 97.06 564 ALA A C 1
ATOM 4497 O O . ALA A 1 564 ? -10.148 -8.653 33.263 1.00 97.06 564 ALA A O 1
ATOM 4498 N N . LEU A 1 565 ? -10.732 -9.419 35.304 1.00 97.12 565 LEU A N 1
ATOM 4499 C CA . LEU A 1 565 ? -9.849 -8.547 36.079 1.00 97.12 565 LEU A CA 1
ATOM 4500 C C . LEU A 1 565 ? -8.366 -8.877 35.832 1.00 97.12 565 LEU A C 1
ATOM 4502 O O . LEU A 1 565 ? -7.583 -7.980 35.532 1.00 97.12 565 LEU A O 1
ATOM 4506 N N . GLU A 1 566 ? -7.999 -10.162 35.878 1.00 96.38 566 GLU A N 1
ATOM 4507 C CA . GLU A 1 566 ? -6.635 -10.646 35.614 1.00 96.38 566 GLU A CA 1
ATOM 4508 C C . GLU A 1 566 ? -6.140 -10.250 34.210 1.00 96.38 566 GLU A C 1
ATOM 4510 O O . GLU A 1 566 ? -4.993 -9.831 34.040 1.00 96.38 566 GLU A O 1
ATOM 4515 N N . ALA A 1 567 ? -7.012 -10.328 33.200 1.00 96.56 567 ALA A N 1
ATOM 4516 C CA . ALA A 1 567 ? -6.704 -9.887 31.844 1.00 96.56 567 ALA A CA 1
ATOM 4517 C C . ALA A 1 567 ? -6.443 -8.368 31.771 1.00 96.56 567 ALA A C 1
ATOM 4519 O O . ALA A 1 567 ? -5.495 -7.947 31.110 1.00 96.56 567 ALA A O 1
ATOM 4520 N N . ILE A 1 568 ? -7.211 -7.538 32.488 1.00 97.38 568 ILE A N 1
ATOM 4521 C CA . ILE A 1 568 ? -6.965 -6.084 32.544 1.00 97.38 568 ILE A CA 1
ATOM 4522 C C . ILE A 1 568 ? -5.658 -5.777 33.278 1.00 97.38 568 ILE A C 1
ATOM 4524 O O . ILE A 1 568 ? -4.899 -4.918 32.835 1.00 97.38 568 ILE A O 1
ATOM 4528 N N . ASP A 1 569 ? -5.350 -6.493 34.358 1.00 96.38 569 ASP A N 1
ATOM 4529 C CA . ASP A 1 569 ? -4.089 -6.299 35.075 1.00 96.38 569 ASP A CA 1
ATOM 4530 C C . ASP A 1 569 ? -2.877 -6.711 34.226 1.00 96.38 569 ASP A C 1
ATOM 4532 O O . ASP A 1 569 ? -1.868 -6.004 34.226 1.00 96.38 569 ASP A O 1
ATOM 4536 N N . LYS A 1 570 ? -2.996 -7.754 33.394 1.00 95.56 570 LYS A N 1
ATOM 4537 C CA . LYS A 1 570 ? -2.003 -8.073 32.353 1.00 95.56 570 LYS A CA 1
ATOM 4538 C C . LYS A 1 570 ? -1.901 -6.977 31.284 1.00 95.56 570 LYS A C 1
ATOM 4540 O O . LYS A 1 570 ? -0.791 -6.611 30.907 1.00 95.56 570 LYS A O 1
ATOM 4545 N N . ALA A 1 571 ? -3.018 -6.393 30.841 1.00 95.69 571 ALA A N 1
ATOM 4546 C CA . ALA A 1 571 ? -3.012 -5.261 29.908 1.00 95.69 571 ALA A CA 1
ATOM 4547 C C . ALA A 1 571 ? -2.309 -4.017 30.492 1.00 95.69 571 ALA A C 1
ATOM 4549 O O . ALA A 1 571 ? -1.494 -3.392 29.814 1.00 95.69 571 ALA A O 1
ATOM 4550 N N . LEU A 1 572 ? -2.559 -3.689 31.765 1.00 95.56 572 LEU A N 1
ATOM 4551 C CA . LEU A 1 572 ? -1.898 -2.591 32.481 1.00 95.56 572 LEU A CA 1
ATOM 4552 C C . LEU A 1 572 ? -0.398 -2.863 32.703 1.00 95.56 572 LEU A C 1
ATOM 4554 O O . LEU A 1 572 ? 0.419 -1.950 32.565 1.00 95.56 572 LEU A O 1
ATOM 4558 N N . GLN A 1 573 ? -0.002 -4.115 32.967 1.00 95.06 573 GLN A N 1
ATOM 4559 C CA . GLN A 1 573 ? 1.408 -4.520 33.093 1.00 95.06 573 GLN A CA 1
ATOM 4560 C C . GLN A 1 573 ? 2.229 -4.306 31.810 1.00 95.06 573 GLN A C 1
ATOM 4562 O O . GLN A 1 573 ? 3.443 -4.110 31.902 1.00 95.06 573 GLN A O 1
ATOM 4567 N N . LEU A 1 574 ? 1.599 -4.266 30.627 1.00 94.19 574 LEU A N 1
ATOM 4568 C CA . LEU A 1 574 ? 2.276 -3.907 29.371 1.00 94.19 574 LEU A CA 1
ATOM 4569 C C . LEU A 1 574 ? 2.677 -2.423 29.288 1.00 94.19 574 LEU A C 1
ATOM 4571 O O . LEU A 1 574 ? 3.425 -2.061 28.380 1.00 94.19 574 LEU A O 1
ATOM 4575 N N . LYS A 1 575 ? 2.215 -1.578 30.223 1.00 93.75 575 LYS A N 1
ATOM 4576 C CA . LYS A 1 575 ? 2.473 -0.127 30.285 1.00 93.75 575 LYS A CA 1
ATOM 4577 C C . LYS A 1 575 ? 2.164 0.588 28.953 1.00 93.75 575 LYS A C 1
ATOM 4579 O O . LYS A 1 575 ? 3.074 1.162 28.344 1.00 93.75 575 LYS A O 1
ATOM 4584 N N . PRO A 1 576 ? 0.901 0.549 28.472 1.00 93.94 576 PRO A N 1
ATOM 4585 C CA . PRO A 1 576 ? 0.488 1.330 27.305 1.00 93.94 576 PRO A CA 1
ATOM 4586 C C . PRO A 1 576 ? 0.793 2.822 27.508 1.00 93.94 576 PRO A C 1
ATOM 4588 O O . PRO A 1 576 ? 0.724 3.324 28.625 1.00 93.94 576 PRO A O 1
ATOM 4591 N N . LYS A 1 577 ? 1.165 3.523 26.430 1.00 93.81 577 LYS A N 1
ATOM 4592 C CA . LYS A 1 577 ? 1.667 4.910 26.500 1.00 93.81 577 LYS A CA 1
ATOM 4593 C C . LYS A 1 577 ? 0.583 5.991 26.466 1.00 93.81 577 LYS A C 1
ATOM 4595 O O . LYS A 1 577 ? 0.857 7.111 26.875 1.00 93.81 577 LYS A O 1
ATOM 4600 N N . ASP A 1 578 ? -0.595 5.681 25.931 1.00 94.94 578 ASP A N 1
ATOM 4601 C CA . ASP A 1 578 ? -1.692 6.639 25.766 1.00 94.94 578 ASP A CA 1
ATOM 4602 C C . ASP A 1 578 ? -2.537 6.721 27.057 1.00 94.94 578 ASP A C 1
ATOM 4604 O O . ASP A 1 578 ? -3.126 5.704 27.447 1.00 94.94 578 ASP A O 1
ATOM 4608 N N . PRO A 1 579 ? -2.647 7.899 27.710 1.00 95.38 579 PRO A N 1
ATOM 4609 C CA . PRO A 1 579 ? -3.510 8.104 28.874 1.00 95.38 579 PRO A CA 1
ATOM 4610 C C . PRO A 1 579 ? -4.967 7.687 28.654 1.00 95.38 579 PRO A C 1
ATOM 4612 O O . PRO A 1 579 ? -5.587 7.175 29.584 1.00 95.38 579 PRO A O 1
ATOM 4615 N N . LYS A 1 580 ? -5.510 7.825 27.436 1.00 95.56 580 LYS A N 1
ATOM 4616 C CA . LYS A 1 580 ? -6.889 7.421 27.120 1.00 95.56 580 LYS A CA 1
ATOM 4617 C C . LYS A 1 580 ? -7.054 5.904 27.139 1.00 95.56 580 LYS A C 1
ATOM 4619 O O . LYS A 1 580 ? -8.030 5.404 27.690 1.00 95.56 580 LYS A O 1
ATOM 4624 N N . VAL A 1 581 ? -6.065 5.163 26.636 1.00 95.88 581 VAL A N 1
ATOM 4625 C CA . VAL A 1 581 ? -6.043 3.692 26.704 1.00 95.88 581 VAL A CA 1
ATOM 4626 C C . VAL A 1 581 ? -5.853 3.211 28.146 1.00 95.88 581 VAL A C 1
ATOM 4628 O O . VAL A 1 581 ? -6.518 2.264 28.563 1.00 95.88 581 VAL A O 1
ATOM 4631 N N . ILE A 1 582 ? -4.998 3.873 28.937 1.00 96.88 582 ILE A N 1
ATOM 4632 C CA . ILE A 1 582 ? -4.852 3.564 30.370 1.00 96.88 582 ILE A CA 1
ATOM 4633 C C . ILE A 1 582 ? -6.181 3.839 31.109 1.00 96.88 582 ILE A C 1
ATOM 4635 O O . ILE A 1 582 ? -6.640 2.991 31.874 1.00 96.88 582 ILE A O 1
ATOM 4639 N N . SER A 1 583 ? -6.839 4.972 30.835 1.00 97.38 583 SER A N 1
ATOM 4640 C CA . SER A 1 583 ? -8.158 5.323 31.380 1.00 97.38 583 SER A CA 1
ATOM 4641 C C . SER A 1 583 ? -9.225 4.276 31.051 1.00 97.38 583 SER A C 1
ATOM 4643 O O . SER A 1 583 ? -9.917 3.804 31.951 1.00 97.38 583 SER A O 1
ATOM 4645 N N . GLU A 1 584 ? -9.329 3.842 29.792 1.00 96.81 584 GLU A N 1
ATOM 4646 C CA . GLU A 1 584 ? -10.303 2.832 29.364 1.00 96.81 584 GLU A CA 1
ATOM 4647 C C . GLU A 1 584 ? -10.085 1.485 30.080 1.00 96.81 584 GLU A C 1
ATOM 4649 O O . GLU A 1 584 ? -11.049 0.832 30.492 1.00 96.81 584 GLU A O 1
ATOM 4654 N N . LEU A 1 585 ? -8.825 1.092 30.309 1.00 97.69 585 LEU A N 1
ATOM 4655 C CA . LEU A 1 585 ? -8.486 -0.087 31.111 1.00 97.69 585 LEU A CA 1
ATOM 4656 C C . LEU A 1 585 ? -8.928 0.074 32.573 1.00 97.69 585 LEU A C 1
ATOM 4658 O O . LEU A 1 585 ? -9.548 -0.840 33.113 1.00 97.69 585 LEU A O 1
ATOM 4662 N N . PHE A 1 586 ? -8.688 1.226 33.209 1.00 98.19 586 PHE A N 1
ATOM 4663 C CA . PHE A 1 586 ? -9.142 1.486 34.584 1.00 98.19 586 PHE A CA 1
ATOM 4664 C C . PHE A 1 586 ? -10.669 1.610 34.710 1.00 98.19 586 PHE A C 1
ATOM 4666 O O . PHE A 1 586 ? -11.245 1.088 35.666 1.00 98.19 586 PHE A O 1
ATOM 4673 N N . PHE A 1 587 ? -11.357 2.190 33.723 1.00 98.06 587 PHE A N 1
ATOM 4674 C CA . PHE A 1 587 ? -12.820 2.186 33.646 1.00 98.06 587 PHE A CA 1
ATOM 4675 C C . PHE A 1 587 ? -13.359 0.753 33.531 1.00 98.06 587 PHE A C 1
ATOM 4677 O O . PHE A 1 587 ? -14.261 0.360 34.274 1.00 98.06 587 PHE A O 1
ATOM 4684 N N . THR A 1 588 ? -12.762 -0.066 32.661 1.00 97.12 588 THR A N 1
ATOM 4685 C CA . THR A 1 588 ? -13.129 -1.483 32.519 1.00 97.12 588 THR A CA 1
ATOM 4686 C C . THR A 1 588 ? -12.839 -2.255 33.810 1.00 97.12 588 THR A C 1
ATOM 4688 O O . THR A 1 588 ? -13.675 -3.049 34.240 1.00 97.12 588 THR A O 1
ATOM 4691 N N . LYS A 1 589 ? -11.723 -1.963 34.496 1.00 98.06 589 LYS A N 1
ATOM 4692 C CA . LYS A 1 589 ? -11.377 -2.530 35.809 1.00 98.06 589 LYS A CA 1
ATOM 4693 C C . LYS A 1 589 ? -12.430 -2.183 36.861 1.00 98.06 589 LYS A C 1
ATOM 4695 O O . LYS A 1 589 ? -12.890 -3.067 37.581 1.00 98.06 589 LYS A O 1
ATOM 4700 N N . GLY A 1 590 ? -12.864 -0.923 36.896 1.00 97.62 590 GLY A N 1
ATOM 4701 C CA . GLY A 1 590 ? -13.955 -0.453 37.745 1.00 97.62 590 GLY A CA 1
ATOM 4702 C C . GLY A 1 590 ? -15.265 -1.197 37.487 1.00 97.62 590 GLY A C 1
ATOM 4703 O O . GLY A 1 590 ? -15.935 -1.583 38.443 1.00 97.62 590 GLY A O 1
ATOM 4704 N N . ASN A 1 591 ? -15.597 -1.481 36.221 1.00 96.75 591 ASN A N 1
ATOM 4705 C CA . ASN A 1 591 ? -16.772 -2.288 35.876 1.00 96.75 591 ASN A CA 1
ATOM 4706 C C . ASN A 1 591 ? -16.657 -3.720 36.429 1.00 96.75 591 ASN A C 1
ATOM 4708 O O . ASN A 1 591 ? -17.555 -4.150 37.148 1.00 96.75 591 ASN A O 1
ATOM 4712 N N . GLN A 1 592 ? -15.539 -4.425 36.197 1.00 96.69 592 GLN A N 1
ATOM 4713 C CA . GLN A 1 592 ? -15.345 -5.796 36.710 1.00 96.69 592 GLN A CA 1
ATOM 4714 C C . GLN A 1 592 ? -15.376 -5.867 38.247 1.00 96.69 592 GLN A C 1
ATOM 4716 O O . GLN A 1 592 ? -15.895 -6.825 38.817 1.00 96.69 592 GLN A O 1
ATOM 4721 N N . LEU A 1 593 ? -14.848 -4.846 38.930 1.00 97.50 593 LEU A N 1
ATOM 4722 C CA . LEU A 1 593 ? -14.904 -4.735 40.391 1.00 97.50 593 LEU A CA 1
ATOM 4723 C C . LEU A 1 593 ? -16.314 -4.401 40.898 1.00 97.50 593 LEU A C 1
ATOM 4725 O O . LEU A 1 593 ? -16.688 -4.862 41.975 1.00 97.50 593 LEU A O 1
ATOM 4729 N N . ARG A 1 594 ? -17.113 -3.643 40.133 1.00 96.19 594 ARG A N 1
ATOM 4730 C CA . ARG A 1 594 ? -18.511 -3.347 40.473 1.00 96.19 594 ARG A CA 1
ATOM 4731 C C . ARG A 1 594 ? -19.392 -4.596 40.379 1.00 96.19 594 ARG A C 1
ATOM 4733 O O . ARG A 1 594 ? -20.179 -4.802 41.294 1.00 96.19 594 ARG A O 1
ATOM 4740 N N . GLU A 1 595 ? -19.227 -5.445 39.359 1.00 94.69 595 GLU A N 1
ATOM 4741 C CA . GLU A 1 595 ? -19.981 -6.717 39.283 1.00 94.69 595 GLU A CA 1
ATOM 4742 C C . GLU A 1 595 ? -19.580 -7.703 40.397 1.00 94.69 595 GLU A C 1
ATOM 4744 O O . GLU A 1 595 ? -20.402 -8.476 40.874 1.00 94.69 595 GLU A O 1
ATOM 4749 N N . GLN A 1 596 ? -18.343 -7.618 40.905 1.00 95.12 596 GLN A N 1
ATOM 4750 C CA . GLN A 1 596 ? -17.897 -8.338 42.111 1.00 95.12 596 GLN A CA 1
ATOM 4751 C C . GLN A 1 596 ? -18.369 -7.689 43.434 1.00 95.12 596 GLN A C 1
ATOM 4753 O O . GLN A 1 596 ? -17.946 -8.114 44.508 1.00 95.12 596 GLN A O 1
ATOM 4758 N N . ASN A 1 597 ? -19.200 -6.639 43.382 1.00 95.00 597 ASN A N 1
ATOM 4759 C CA . ASN A 1 597 ? -19.637 -5.819 44.522 1.00 95.00 597 ASN A CA 1
ATOM 4760 C C . ASN A 1 597 ? -18.485 -5.190 45.351 1.00 95.00 597 ASN A C 1
ATOM 4762 O O . ASN A 1 597 ? -18.664 -4.777 46.496 1.00 95.00 597 ASN A O 1
ATOM 4766 N N . LEU A 1 598 ? -17.283 -5.064 44.778 1.00 97.06 598 LEU A N 1
ATOM 4767 C CA . LEU A 1 598 ? -16.103 -4.466 45.418 1.00 97.06 598 LEU A CA 1
ATOM 4768 C C . LEU A 1 598 ? -16.106 -2.939 45.239 1.00 97.06 598 LEU A C 1
ATOM 4770 O O . LEU A 1 598 ? -15.177 -2.360 44.669 1.00 97.06 598 LEU A O 1
ATOM 4774 N N . LEU A 1 599 ? -17.178 -2.292 45.709 1.00 97.19 599 LEU A N 1
ATOM 4775 C CA . LEU A 1 599 ? -17.547 -0.919 45.342 1.00 97.19 599 LEU A CA 1
ATOM 4776 C C . LEU A 1 599 ? -16.450 0.129 45.603 1.00 97.19 599 LEU A C 1
ATOM 4778 O O . LEU A 1 599 ? -16.266 1.013 44.774 1.00 97.19 599 LEU A O 1
ATOM 4782 N N . ASP A 1 600 ? -15.673 0.026 46.684 1.00 97.19 600 ASP A N 1
ATOM 4783 C CA . ASP A 1 600 ? -14.560 0.956 46.955 1.00 97.19 600 ASP A CA 1
ATOM 4784 C C . ASP A 1 600 ? -13.401 0.804 45.964 1.00 97.19 600 ASP A C 1
ATOM 4786 O O . ASP A 1 600 ? -12.875 1.789 45.448 1.00 97.19 600 ASP A O 1
ATOM 4790 N N . LYS A 1 601 ? -13.039 -0.438 45.619 1.00 97.88 601 LYS A N 1
ATOM 4791 C CA . LYS A 1 601 ? -12.001 -0.710 44.612 1.00 97.88 601 LYS A CA 1
ATOM 4792 C C . LYS A 1 601 ? -12.475 -0.298 43.216 1.00 97.88 601 LYS A C 1
ATOM 4794 O O . LYS A 1 601 ? -11.671 0.162 42.404 1.00 97.88 601 LYS A O 1
ATOM 4799 N N . ALA A 1 602 ? -13.773 -0.443 42.942 1.00 98.31 602 ALA A N 1
ATOM 4800 C CA . ALA A 1 602 ? -14.395 0.061 41.726 1.00 98.31 602 ALA A CA 1
ATOM 4801 C C . ALA A 1 602 ? -14.338 1.597 41.665 1.00 98.31 602 ALA A C 1
ATOM 4803 O O . ALA A 1 602 ? -13.915 2.139 40.648 1.00 98.31 602 ALA A O 1
ATOM 4804 N N . PHE A 1 603 ? -14.681 2.287 42.759 1.00 98.50 603 PHE A N 1
ATOM 4805 C CA . PHE A 1 603 ? -14.643 3.748 42.867 1.00 98.50 603 PHE A CA 1
ATOM 4806 C C . PHE A 1 603 ? -13.246 4.317 42.596 1.00 98.50 603 PHE A C 1
ATOM 4808 O O . PHE A 1 603 ? -13.105 5.157 41.711 1.00 98.50 603 PHE A O 1
ATOM 4815 N N . GLU A 1 604 ? -12.205 3.810 43.267 1.00 98.31 604 GLU A N 1
ATOM 4816 C CA . GLU A 1 604 ? -10.827 4.261 43.015 1.00 98.31 604 GLU A CA 1
ATOM 4817 C C . GLU A 1 604 ? -10.354 3.923 41.587 1.00 98.31 604 GLU A C 1
ATOM 4819 O O . GLU A 1 604 ? -9.615 4.698 40.985 1.00 98.31 604 GLU A O 1
ATOM 4824 N N . SER A 1 605 ? -10.832 2.826 40.985 1.00 98.31 605 SER A N 1
ATOM 4825 C CA . SER A 1 605 ? -10.533 2.518 39.575 1.00 98.31 605 SER A CA 1
ATOM 4826 C C . SER A 1 605 ? -11.190 3.516 38.610 1.00 98.31 605 SER A C 1
ATOM 4828 O O . SER A 1 605 ? -10.545 3.971 37.670 1.00 98.31 605 SER A O 1
ATOM 4830 N N . TYR A 1 606 ? -12.447 3.913 38.842 1.00 98.62 606 TYR A N 1
ATOM 4831 C CA . TYR A 1 606 ? -13.098 4.961 38.044 1.00 98.62 606 TYR A CA 1
ATOM 4832 C C . TYR A 1 606 ? -12.455 6.337 38.252 1.00 98.62 606 TYR A C 1
ATOM 4834 O O . TYR A 1 606 ? -12.319 7.090 37.290 1.00 98.62 606 TYR A O 1
ATOM 4842 N N . LYS A 1 607 ? -12.019 6.643 39.477 1.00 98.44 607 LYS A N 1
ATOM 4843 C CA . LYS A 1 607 ? -11.302 7.874 39.820 1.00 98.44 607 LYS A CA 1
ATOM 4844 C C . LYS A 1 607 ? -9.996 8.001 39.027 1.00 98.44 607 LYS A C 1
ATOM 4846 O O . LYS A 1 607 ? -9.822 8.990 38.323 1.00 98.44 607 LYS A O 1
ATOM 4851 N N . VAL A 1 608 ? -9.152 6.965 39.020 1.00 98.19 608 VAL A N 1
ATOM 4852 C CA . VAL A 1 608 ? -7.935 6.934 38.182 1.00 98.19 608 VAL A CA 1
ATOM 4853 C C . VAL A 1 608 ? -8.278 7.059 36.689 1.00 98.19 608 VAL A C 1
ATOM 4855 O O . VAL A 1 608 ? -7.557 7.716 35.938 1.00 98.19 608 VAL A O 1
ATOM 4858 N N . ALA A 1 609 ? -9.404 6.493 36.236 1.00 98.12 609 ALA A N 1
ATOM 4859 C CA . ALA A 1 609 ? -9.846 6.657 34.852 1.00 98.12 609 ALA A CA 1
ATOM 4860 C C . ALA A 1 609 ? -10.190 8.118 34.497 1.00 98.12 609 ALA A C 1
ATOM 4862 O O . ALA A 1 609 ? -9.807 8.564 33.414 1.00 98.12 609 ALA A O 1
ATOM 4863 N N . VAL A 1 610 ? -10.862 8.873 35.379 1.00 97.94 610 VAL A N 1
ATOM 4864 C CA . VAL A 1 610 ? -11.192 10.295 35.130 1.00 97.94 610 VAL A CA 1
ATOM 4865 C C . VAL A 1 610 ? -10.027 11.251 35.396 1.00 97.94 610 VAL A C 1
ATOM 4867 O O . VAL A 1 610 ? -9.955 12.296 34.760 1.00 97.94 610 VAL A O 1
ATOM 4870 N N . GLU A 1 611 ? -9.075 10.885 36.258 1.00 97.75 611 GLU A N 1
ATOM 4871 C CA . GLU A 1 611 ? -7.799 11.603 36.417 1.00 97.75 611 GLU A CA 1
ATOM 4872 C C . GLU A 1 611 ? -6.948 11.533 35.131 1.00 97.75 611 GLU A C 1
ATOM 4874 O O . GLU A 1 611 ? -6.262 12.493 34.785 1.00 97.75 611 GLU A O 1
ATOM 4879 N N . LEU A 1 612 ? -7.030 10.421 34.387 1.00 97.00 612 LEU A N 1
ATOM 4880 C CA . LEU A 1 612 ? -6.343 10.217 33.103 1.00 97.00 612 LEU A CA 1
ATOM 4881 C C . LEU A 1 612 ? -7.134 10.707 31.876 1.00 97.00 612 LEU A C 1
ATOM 4883 O O . LEU A 1 612 ? -6.534 11.050 30.858 1.00 97.00 612 LEU A O 1
ATOM 4887 N N . ASN A 1 613 ? -8.467 10.712 31.948 1.00 97.25 613 ASN A N 1
ATOM 4888 C CA . ASN A 1 613 ? -9.361 11.206 30.900 1.00 97.25 613 ASN A CA 1
ATOM 4889 C C . ASN A 1 613 ? -10.610 11.863 31.526 1.00 97.25 613 ASN A C 1
ATOM 4891 O O . ASN A 1 613 ? -11.623 11.181 31.724 1.00 97.25 613 ASN A O 1
ATOM 4895 N N . PRO A 1 614 ? -10.577 13.178 31.818 1.00 97.00 614 PRO A N 1
ATOM 4896 C CA . PRO A 1 614 ? -11.692 13.885 32.454 1.00 97.00 614 PRO A CA 1
ATOM 4897 C C . PRO A 1 614 ? -13.022 13.805 31.693 1.00 97.00 614 PRO A C 1
ATOM 4899 O O . PRO A 1 614 ? -14.077 13.951 32.309 1.00 97.00 614 PRO A O 1
ATOM 4902 N N . ASP A 1 615 ? -12.986 13.518 30.389 1.00 95.81 615 ASP A N 1
ATOM 4903 C CA . ASP A 1 615 ? -14.161 13.417 29.516 1.00 95.81 615 ASP A CA 1
ATOM 4904 C C . ASP A 1 615 ? -14.888 12.055 29.606 1.00 95.81 615 ASP A C 1
ATOM 4906 O O . ASP A 1 615 ? -15.908 11.848 28.946 1.00 95.81 615 ASP A O 1
ATOM 4910 N N . GLN A 1 616 ? -14.401 11.107 30.422 1.00 95.19 616 GLN A N 1
ATOM 4911 C CA . GLN A 1 616 ? -14.970 9.758 30.566 1.00 95.19 616 GLN A CA 1
ATOM 4912 C C . GLN A 1 616 ? -16.299 9.763 31.356 1.00 95.19 616 GLN A C 1
ATOM 4914 O O . GLN A 1 616 ? -16.378 9.326 32.507 1.00 95.19 616 GLN A O 1
ATOM 4919 N N . ALA A 1 617 ? -17.377 10.243 30.732 1.00 96.00 617 ALA A N 1
ATOM 4920 C CA . ALA A 1 617 ? -18.685 10.460 31.358 1.00 96.00 617 ALA A CA 1
ATOM 4921 C C . ALA A 1 617 ? -19.271 9.227 32.080 1.00 96.00 617 ALA A C 1
ATOM 4923 O O . ALA A 1 617 ? -19.888 9.369 33.137 1.00 96.00 617 ALA A O 1
ATOM 4924 N N . GLN A 1 618 ? -19.059 8.008 31.565 1.00 96.75 618 GLN A N 1
ATOM 4925 C CA . GLN A 1 618 ? -19.535 6.784 32.225 1.00 96.75 618 GLN A CA 1
ATOM 4926 C C . GLN A 1 618 ? -18.790 6.490 33.537 1.00 96.75 618 GLN A C 1
ATOM 4928 O O . GLN A 1 618 ? -19.379 5.908 34.445 1.00 96.75 618 GLN A O 1
ATOM 4933 N N . ALA A 1 619 ? -17.521 6.891 33.671 1.00 97.50 619 ALA A N 1
ATOM 4934 C CA . ALA A 1 619 ? -16.769 6.714 34.913 1.00 97.50 619 ALA A CA 1
ATOM 4935 C C . ALA A 1 619 ? -17.306 7.651 36.007 1.00 97.50 619 ALA A C 1
ATOM 4937 O O . ALA A 1 619 ? -17.634 7.178 37.095 1.00 97.50 619 ALA A O 1
ATOM 4938 N N . TRP A 1 620 ? -17.530 8.932 35.683 1.00 98.19 620 TRP A N 1
ATOM 4939 C CA . TRP A 1 620 ? -18.227 9.880 36.564 1.00 98.19 620 TRP A CA 1
ATOM 4940 C C . TRP A 1 620 ? -19.618 9.370 36.975 1.00 98.19 620 TRP A C 1
ATOM 4942 O O . TRP A 1 620 ? -19.943 9.341 38.162 1.00 98.19 620 TRP A O 1
ATOM 4952 N N . MET A 1 621 ? -20.421 8.880 36.023 1.00 97.56 621 MET A N 1
ATOM 4953 C CA . MET A 1 621 ? -21.738 8.305 36.320 1.00 97.56 621 MET A CA 1
ATOM 4954 C C . MET A 1 621 ? -21.651 7.101 37.272 1.00 97.56 621 MET A C 1
ATOM 4956 O O . MET A 1 621 ? -22.452 7.001 38.203 1.00 97.56 621 MET A O 1
ATOM 4960 N N . ASN A 1 622 ? -20.679 6.205 37.082 1.00 97.75 622 ASN A N 1
ATOM 4961 C CA . ASN A 1 622 ? -20.504 5.032 37.940 1.00 97.75 622 ASN A CA 1
ATOM 4962 C C . ASN A 1 622 ? -19.987 5.402 39.344 1.00 97.75 622 ASN A C 1
ATOM 4964 O O . ASN A 1 622 ? -20.399 4.780 40.324 1.00 97.75 622 ASN A O 1
ATOM 4968 N N . MET A 1 623 ? -19.152 6.441 39.469 1.00 98.25 623 MET A N 1
ATOM 4969 C CA . MET A 1 623 ? -18.762 7.024 40.762 1.00 98.25 623 MET A CA 1
ATOM 4970 C C . MET A 1 623 ? -19.973 7.617 41.493 1.00 98.25 623 MET A C 1
ATOM 4972 O O . MET A 1 623 ? -20.163 7.339 42.678 1.00 98.25 623 MET A O 1
ATOM 4976 N N . GLY A 1 624 ? -20.833 8.356 40.781 1.00 97.19 624 GLY A N 1
ATOM 4977 C CA . GLY A 1 624 ? -22.113 8.848 41.301 1.00 97.19 624 GLY A CA 1
ATOM 4978 C C . GLY A 1 624 ? -23.030 7.715 41.768 1.00 97.19 624 GLY A C 1
ATOM 4979 O O . GLY A 1 624 ? -23.580 7.777 42.866 1.00 97.19 624 GLY A O 1
ATOM 4980 N N . GLY A 1 625 ? -23.107 6.627 40.994 1.00 96.44 625 GLY A N 1
ATOM 4981 C CA . GLY A 1 625 ? -23.823 5.400 41.351 1.00 96.44 625 GLY A CA 1
ATOM 4982 C C . GLY A 1 625 ? -23.335 4.769 42.655 1.00 96.44 625 GLY A C 1
ATOM 4983 O O . GLY A 1 625 ? -24.140 4.484 43.539 1.00 96.44 625 GLY A O 1
ATOM 4984 N N . ILE A 1 626 ? -22.019 4.605 42.819 1.00 97.44 626 ILE A N 1
ATOM 4985 C CA . ILE A 1 626 ? -21.434 4.038 44.044 1.00 97.44 626 ILE A CA 1
ATOM 4986 C C . ILE A 1 626 ? -21.695 4.938 45.258 1.00 97.44 626 ILE A C 1
ATOM 4988 O O . ILE A 1 626 ? -22.065 4.433 46.318 1.00 97.44 626 ILE A O 1
ATOM 4992 N N . LYS A 1 627 ? -21.557 6.262 45.119 1.00 96.81 627 LYS A N 1
ATOM 4993 C CA . LYS A 1 627 ? -21.866 7.206 46.204 1.00 96.81 627 LYS A CA 1
ATOM 4994 C C . LYS A 1 627 ? -23.352 7.193 46.582 1.00 96.81 627 LYS A C 1
ATOM 4996 O O . LYS A 1 627 ? -23.663 7.144 47.768 1.00 96.81 627 LYS A O 1
ATOM 5001 N N . HIS A 1 628 ? -24.254 7.121 45.598 1.00 94.69 628 HIS A N 1
ATOM 5002 C CA . HIS A 1 628 ? -25.703 7.000 45.808 1.00 94.69 628 HIS A CA 1
ATOM 5003 C C . HIS A 1 628 ? -26.052 5.722 46.589 1.00 94.69 628 HIS A C 1
ATOM 5005 O O . HIS A 1 628 ? -26.800 5.786 47.559 1.00 94.69 628 HIS A O 1
ATOM 5011 N N . ILE A 1 629 ? -25.465 4.575 46.220 1.00 93.25 629 ILE A N 1
ATOM 5012 C CA . ILE A 1 629 ? -25.645 3.290 46.926 1.00 93.25 629 ILE A CA 1
ATOM 5013 C C . ILE A 1 629 ? -25.138 3.362 48.378 1.00 93.25 629 ILE A C 1
ATOM 5015 O O . ILE A 1 629 ? -25.699 2.716 49.259 1.00 93.25 629 ILE A O 1
ATOM 5019 N N . LYS A 1 630 ? -24.104 4.169 48.645 1.00 93.12 630 LYS A N 1
ATOM 5020 C CA . LYS A 1 630 ? -23.539 4.389 49.987 1.00 93.12 630 LYS A CA 1
ATOM 5021 C C . LYS A 1 630 ? -24.241 5.482 50.810 1.00 93.12 630 LYS A C 1
ATOM 5023 O O . LYS A 1 630 ? -23.775 5.782 51.904 1.00 93.12 630 LYS A O 1
ATOM 5028 N N . GLY A 1 631 ? -25.321 6.088 50.309 1.00 90.62 631 GLY A N 1
ATOM 5029 C CA . GLY A 1 631 ? -26.032 7.184 50.986 1.00 90.62 631 GLY A CA 1
ATOM 5030 C C . GLY A 1 631 ? -25.307 8.539 50.967 1.00 90.62 631 GLY A C 1
ATOM 5031 O O . GLY A 1 631 ? -25.780 9.503 51.561 1.00 90.62 631 GLY A O 1
ATOM 5032 N N . ASP A 1 632 ? -24.175 8.644 50.267 1.00 92.81 632 ASP A N 1
ATOM 5033 C CA . ASP A 1 632 ? -23.393 9.874 50.116 1.00 92.81 632 ASP A CA 1
ATOM 5034 C C . ASP A 1 632 ? -23.962 10.705 48.955 1.00 92.81 632 ASP A C 1
ATOM 5036 O O . ASP A 1 632 ? -23.394 10.807 47.863 1.00 92.81 632 ASP A O 1
ATOM 5040 N N . TYR A 1 633 ? -25.165 11.235 49.179 1.00 91.56 633 TYR A N 1
ATOM 5041 C CA . TYR A 1 633 ? -25.972 11.899 48.156 1.00 91.56 633 TYR A CA 1
ATOM 5042 C C . TYR A 1 633 ? -25.325 13.180 47.612 1.00 91.56 633 TYR A C 1
ATOM 5044 O O . TYR A 1 633 ? -25.433 13.450 46.417 1.00 91.56 633 TYR A O 1
ATOM 5052 N N . ILE A 1 634 ? -24.567 13.907 48.443 1.00 91.06 634 ILE A N 1
ATOM 5053 C CA . ILE A 1 634 ? -23.868 15.143 48.057 1.00 91.06 634 ILE A CA 1
ATOM 5054 C C . ILE A 1 634 ? -22.785 14.845 47.008 1.00 91.06 634 ILE A C 1
ATOM 5056 O O . ILE A 1 634 ? -22.768 15.454 45.936 1.00 91.06 634 ILE A O 1
ATOM 5060 N N . ASN A 1 635 ? -21.909 13.863 47.262 1.00 94.31 635 ASN A N 1
ATOM 5061 C CA . ASN A 1 635 ? -20.901 13.479 46.271 1.00 94.31 635 ASN A CA 1
ATOM 5062 C C . ASN A 1 635 ? -21.532 12.756 45.069 1.00 94.31 635 ASN A C 1
ATOM 5064 O O . ASN A 1 635 ? -21.064 12.922 43.943 1.00 94.31 635 ASN A O 1
ATOM 5068 N N . ALA A 1 636 ? -22.620 12.000 45.273 1.00 96.31 636 ALA A N 1
ATOM 5069 C CA . ALA A 1 636 ? -23.364 11.384 44.175 1.00 96.31 636 ALA A CA 1
ATOM 5070 C C . ALA A 1 636 ? -23.906 12.425 43.183 1.00 96.31 636 ALA A C 1
ATOM 5072 O O . ALA A 1 636 ? -23.722 12.266 41.975 1.00 96.31 636 ALA A O 1
ATOM 5073 N N . ARG A 1 637 ? -24.522 13.500 43.694 1.00 95.88 637 ARG A N 1
ATOM 5074 C CA . ARG A 1 637 ? -25.025 14.636 42.911 1.00 95.88 637 ARG A CA 1
ATOM 5075 C C . ARG A 1 637 ? -23.909 15.268 42.084 1.00 95.88 637 ARG A C 1
ATOM 5077 O O . ARG A 1 637 ? -24.026 15.306 40.863 1.00 95.88 637 ARG A O 1
ATOM 5084 N N . SER A 1 638 ? -22.797 15.638 42.723 1.00 96.81 638 SER A N 1
ATOM 5085 C CA . SER A 1 638 ? -21.637 16.254 42.058 1.00 96.81 638 SER A CA 1
ATOM 5086 C C . SER A 1 638 ? -21.090 15.407 40.896 1.00 96.81 638 SER A C 1
ATOM 5088 O O . SER A 1 638 ? -20.866 15.915 39.794 1.00 96.81 638 SER A O 1
ATOM 5090 N N . TYR A 1 639 ? -20.951 14.087 41.076 1.00 98.06 639 TYR A N 1
ATOM 5091 C CA . TYR A 1 639 ? -20.481 13.205 40.000 1.00 98.06 639 TYR A CA 1
ATOM 5092 C C . TYR A 1 639 ? -21.517 12.991 38.883 1.00 98.06 639 TYR A C 1
ATOM 5094 O O . TYR A 1 639 ? -21.136 12.917 37.712 1.00 98.06 639 TYR A O 1
ATOM 5102 N N . TYR A 1 640 ? -22.817 12.936 39.194 1.00 98.00 640 TYR A N 1
ATOM 5103 C CA . TYR A 1 640 ? -23.863 12.888 38.165 1.00 98.00 640 TYR A CA 1
ATOM 5104 C C . TYR A 1 640 ? -23.970 14.200 37.379 1.00 98.00 640 TYR A C 1
ATOM 5106 O O . TYR A 1 640 ? -24.127 14.158 36.161 1.00 98.00 640 TYR A O 1
ATOM 5114 N N . GLU A 1 641 ? -23.839 15.352 38.036 1.00 97.31 641 GLU A N 1
ATOM 5115 C CA . GLU A 1 641 ? -23.779 16.666 37.387 1.00 97.31 641 GLU A CA 1
ATOM 5116 C C . GLU A 1 641 ? -22.546 16.772 36.487 1.00 97.31 641 GLU A C 1
ATOM 5118 O O . GLU A 1 641 ? -22.662 17.213 35.342 1.00 97.31 641 GLU A O 1
ATOM 5123 N N . LYS A 1 642 ? -21.382 16.276 36.932 1.00 97.62 642 LYS A N 1
ATOM 5124 C CA . LYS A 1 642 ? -20.178 16.247 36.093 1.00 97.62 642 LYS A CA 1
ATOM 5125 C C . LYS A 1 642 ? -20.330 15.331 34.875 1.00 97.62 642 LYS A C 1
ATOM 5127 O O . LYS A 1 642 ? -19.930 15.710 33.776 1.00 97.62 642 LYS A O 1
ATOM 5132 N N . ALA A 1 643 ? -20.966 14.171 35.036 1.00 97.62 643 ALA A N 1
ATOM 5133 C CA . ALA A 1 643 ? -21.319 13.302 33.915 1.00 97.62 643 ALA A CA 1
ATOM 5134 C C . ALA A 1 643 ? -22.345 13.957 32.964 1.00 97.62 643 ALA A C 1
ATOM 5136 O O . ALA A 1 643 ? -22.275 13.756 31.752 1.00 97.62 643 ALA A O 1
ATOM 5137 N N . LEU A 1 644 ? -23.279 14.759 33.491 1.00 97.50 644 LEU A N 1
ATOM 5138 C CA . LEU A 1 644 ? -24.319 15.433 32.707 1.00 97.50 644 LEU A CA 1
ATOM 5139 C C . LEU A 1 644 ? -23.763 16.632 31.926 1.00 97.50 644 LEU A C 1
ATOM 5141 O O . LEU A 1 644 ? -24.199 16.859 30.805 1.00 97.50 644 LEU A O 1
ATOM 5145 N N . GLN A 1 645 ? -22.758 17.342 32.449 1.00 97.31 645 GLN A N 1
ATOM 5146 C CA . GLN A 1 645 ? -22.005 18.349 31.684 1.00 97.31 645 GLN A CA 1
ATOM 5147 C C . GLN A 1 645 ? -21.365 17.751 30.419 1.00 97.31 645 GLN A C 1
ATOM 5149 O O . GLN A 1 645 ? -21.295 18.420 29.393 1.00 97.31 645 GLN A O 1
ATOM 5154 N N . LEU A 1 646 ? -20.908 16.496 30.495 1.00 96.69 646 LEU A N 1
ATOM 5155 C CA . LEU A 1 646 ? -20.274 15.778 29.384 1.00 96.69 646 LEU A CA 1
ATOM 5156 C C . LEU A 1 646 ? -21.292 15.143 28.420 1.00 96.69 646 LEU A C 1
ATOM 5158 O O . LEU A 1 646 ? -20.996 14.986 27.239 1.00 96.69 646 LEU A O 1
ATOM 5162 N N . VAL A 1 647 ? -22.489 14.781 28.900 1.00 96.62 647 VAL A N 1
ATOM 5163 C CA . VAL A 1 647 ? -2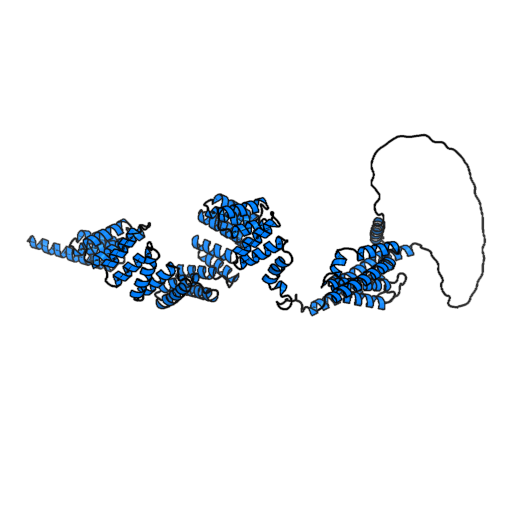3.578 14.221 28.075 1.00 96.62 647 VAL A CA 1
ATOM 5164 C C . VAL A 1 647 ? -24.921 14.888 28.431 1.00 96.62 647 VAL A C 1
ATOM 5166 O O . VAL A 1 647 ? -25.757 14.263 29.096 1.00 96.62 647 VAL A O 1
ATOM 5169 N N . PRO A 1 648 ? -25.171 16.140 27.984 1.00 95.62 648 PRO A N 1
ATOM 5170 C CA . PRO A 1 648 ? -26.325 16.939 28.416 1.00 95.62 648 PRO A CA 1
ATOM 5171 C C . PRO A 1 648 ? -27.693 16.319 28.125 1.00 95.62 648 PRO A C 1
ATOM 5173 O O . PRO A 1 648 ? -28.657 16.601 28.834 1.00 95.62 648 PRO A O 1
ATOM 5176 N N . ASP A 1 649 ? -27.794 15.439 27.129 1.00 95.12 649 ASP A N 1
ATOM 5177 C CA . ASP A 1 649 ? -29.043 14.772 26.739 1.00 95.12 649 ASP A CA 1
ATOM 5178 C C . ASP A 1 649 ? -29.284 13.423 27.432 1.00 95.12 649 ASP A C 1
ATOM 5180 O O . ASP A 1 649 ? -30.299 12.767 27.192 1.00 95.12 649 ASP A O 1
ATOM 5184 N N . SER A 1 650 ? -28.405 13.016 28.354 1.00 95.75 650 SER A N 1
ATOM 5185 C CA . SER A 1 650 ? -28.541 11.755 29.087 1.00 95.75 650 SER A CA 1
ATOM 5186 C C . SER A 1 650 ? -29.787 11.729 29.983 1.00 95.75 650 SER A C 1
ATOM 5188 O O . SER A 1 650 ? -29.795 12.224 31.115 1.00 95.75 650 SER A O 1
ATOM 5190 N N . LYS A 1 651 ? -30.851 11.083 29.488 1.00 95.38 651 LYS A N 1
ATOM 5191 C CA . LYS A 1 651 ? -32.092 10.829 30.238 1.00 95.38 651 LYS A CA 1
ATOM 5192 C C . LYS A 1 651 ? -31.821 10.099 31.558 1.00 95.38 651 LYS A C 1
ATOM 5194 O O . LYS A 1 651 ? -32.386 10.472 32.579 1.00 95.38 651 LYS A O 1
ATOM 5199 N N . LEU A 1 652 ? -30.910 9.121 31.554 1.00 95.06 652 LEU A N 1
ATOM 5200 C CA . LEU A 1 652 ? -30.532 8.343 32.740 1.00 95.06 652 LEU A CA 1
ATOM 5201 C C . LEU A 1 652 ? -29.912 9.216 33.845 1.00 95.06 652 LEU A C 1
ATOM 5203 O O . LEU A 1 652 ? -30.237 9.042 35.017 1.00 95.06 652 LEU A O 1
ATOM 5207 N N . LEU A 1 653 ? -29.056 10.179 33.487 1.00 95.62 653 LEU A N 1
ATOM 5208 C CA . LEU A 1 653 ? -28.463 11.102 34.461 1.00 95.62 653 LEU A CA 1
ATOM 5209 C C . LEU A 1 653 ? -29.506 12.070 35.030 1.00 95.62 653 LEU A C 1
ATOM 5211 O O . LEU A 1 653 ? -29.565 12.248 36.245 1.00 95.62 653 LEU A O 1
ATOM 5215 N N . LYS A 1 654 ? -30.389 12.611 34.179 1.00 95.75 654 LYS A N 1
ATOM 5216 C CA . LYS A 1 654 ? -31.527 13.446 34.607 1.00 95.75 654 LYS A CA 1
ATOM 5217 C C . LYS A 1 654 ? -32.465 12.680 35.552 1.00 95.75 654 LYS A C 1
ATOM 5219 O O . LYS A 1 654 ? -32.859 13.204 36.589 1.00 95.75 654 LYS A O 1
ATOM 5224 N N . GLU A 1 655 ? -32.765 11.415 35.254 1.00 95.12 655 GLU A N 1
ATOM 5225 C CA . GLU A 1 655 ? -33.557 10.537 36.125 1.00 95.12 655 GLU A CA 1
ATOM 5226 C C . GLU A 1 655 ? -32.857 10.200 37.450 1.00 95.12 655 GLU A C 1
ATOM 5228 O O . GLU A 1 655 ? -33.534 10.046 38.467 1.00 95.12 655 GLU A O 1
ATOM 5233 N N . ASN A 1 656 ? -31.526 10.077 37.468 1.00 94.06 656 ASN A N 1
ATOM 5234 C CA . ASN A 1 656 ? -30.761 9.796 38.685 1.00 94.06 656 ASN A CA 1
ATOM 5235 C C . ASN A 1 656 ? -30.635 11.021 39.602 1.00 94.06 656 ASN A C 1
ATOM 5237 O O . ASN A 1 656 ? -30.783 10.871 40.814 1.00 94.06 656 ASN A O 1
ATOM 5241 N N . LEU A 1 657 ? -30.466 12.223 39.044 1.00 95.25 657 LEU A N 1
ATOM 5242 C CA . LEU A 1 657 ? -30.546 13.479 39.801 1.00 95.25 657 LEU A CA 1
ATOM 5243 C C . LEU A 1 657 ? -31.956 13.681 40.375 1.00 95.25 657 LEU A C 1
ATOM 5245 O O . LEU A 1 657 ? -32.101 13.846 41.582 1.00 95.25 657 LEU A O 1
ATOM 5249 N N . ALA A 1 658 ? -33.003 13.471 39.569 1.00 94.12 658 ALA A N 1
ATOM 5250 C CA . ALA A 1 658 ? -34.390 13.539 40.037 1.00 94.12 658 ALA A CA 1
ATOM 5251 C C . ALA A 1 658 ? -34.737 12.514 41.140 1.00 94.12 658 ALA A C 1
ATOM 5253 O O . ALA A 1 658 ? -35.711 12.699 41.872 1.00 94.12 658 ALA A O 1
ATOM 5254 N N . LYS A 1 659 ? -33.979 11.412 41.278 1.00 92.75 659 LYS A N 1
ATOM 5255 C CA . LYS A 1 659 ? -34.088 10.499 42.435 1.00 92.75 659 LYS A CA 1
ATOM 5256 C C . LYS A 1 659 ? -33.450 11.105 43.688 1.00 92.75 659 LYS A C 1
ATOM 5258 O O . LYS A 1 659 ? -34.050 10.976 44.750 1.00 92.75 659 LYS A O 1
ATOM 5263 N N . LEU A 1 660 ? -32.295 11.768 43.567 1.00 91.88 660 LEU A N 1
ATOM 5264 C CA . LEU A 1 660 ? -31.639 12.467 44.680 1.00 91.88 660 LEU A CA 1
ATOM 5265 C C . LEU A 1 660 ? -32.502 13.617 45.207 1.00 91.88 660 LEU A C 1
ATOM 5267 O O . LEU A 1 660 ? -32.748 13.655 46.408 1.00 91.88 660 LEU A O 1
ATOM 5271 N N . ASP A 1 661 ? -33.076 14.449 44.330 1.00 90.44 661 ASP A N 1
ATOM 5272 C CA . ASP A 1 661 ? -33.976 15.552 44.725 1.00 90.44 661 ASP A CA 1
ATOM 5273 C C . ASP A 1 661 ? -35.130 15.060 45.631 1.00 90.44 661 ASP A C 1
ATOM 5275 O O . ASP A 1 661 ? -35.489 15.688 46.627 1.00 90.44 661 ASP A O 1
ATOM 5279 N N . ARG A 1 662 ? -35.699 13.883 45.318 1.00 89.31 662 ARG A N 1
ATOM 5280 C CA . ARG A 1 662 ? -36.780 13.256 46.102 1.00 89.31 662 ARG A CA 1
ATOM 5281 C C . ARG A 1 662 ? -36.313 12.603 47.406 1.00 89.31 662 ARG A C 1
ATOM 5283 O O . ARG A 1 662 ? -37.141 12.407 48.293 1.00 89.31 662 ARG A O 1
ATOM 5290 N N . LEU A 1 663 ? -35.041 12.225 47.518 1.00 85.94 663 LEU A N 1
ATOM 5291 C CA . LEU A 1 663 ? -34.459 11.669 48.745 1.00 85.94 663 LEU A CA 1
ATOM 5292 C C . LEU A 1 663 ? -34.052 12.789 49.707 1.00 85.94 663 LEU A C 1
ATOM 5294 O O . LEU A 1 663 ? -34.401 12.728 50.881 1.00 85.94 663 LEU A O 1
ATOM 5298 N N . GLU A 1 664 ? -33.404 13.837 49.198 1.00 82.12 664 GLU A N 1
ATOM 5299 C CA . GLU A 1 664 ? -33.034 15.034 49.960 1.00 82.12 664 GLU A CA 1
ATOM 5300 C C . GLU A 1 664 ? -34.276 15.725 50.544 1.00 82.12 664 GLU A C 1
ATOM 5302 O O . GLU A 1 664 ? -34.318 15.969 51.749 1.00 82.12 664 GLU A O 1
ATOM 5307 N N . LYS A 1 665 ? -35.342 15.918 49.748 1.00 83.75 665 LYS A N 1
ATOM 5308 C CA . LYS A 1 665 ? -36.603 16.485 50.260 1.00 83.75 665 LYS A CA 1
ATOM 5309 C C . LYS A 1 665 ? -37.228 15.634 51.371 1.00 83.75 665 LYS A C 1
ATOM 5311 O O . LYS A 1 665 ? -37.707 16.176 52.358 1.00 83.75 665 LYS A O 1
ATOM 5316 N N . ARG A 1 666 ? -37.200 14.301 51.248 1.00 83.12 666 ARG A N 1
ATOM 5317 C CA . ARG A 1 666 ? -37.711 13.394 52.294 1.00 83.12 666 ARG A CA 1
ATOM 5318 C C . ARG A 1 666 ? -36.871 13.422 53.569 1.00 83.12 666 ARG A C 1
ATOM 5320 O O . ARG A 1 666 ? -37.425 13.244 54.644 1.00 83.12 666 ARG A O 1
ATOM 5327 N N . LEU A 1 667 ? -35.558 13.625 53.457 1.00 79.19 667 LEU A N 1
ATOM 5328 C CA . LEU A 1 667 ? -34.678 13.794 54.615 1.00 79.19 667 LEU A CA 1
ATOM 5329 C C . LEU A 1 667 ? -34.980 15.107 55.349 1.00 79.19 667 LEU A C 1
ATOM 5331 O O . LEU A 1 667 ? -35.068 15.095 56.572 1.00 79.19 667 LEU A O 1
ATOM 5335 N N . GLN A 1 668 ? -35.230 16.195 54.615 1.00 78.38 668 GLN A N 1
ATOM 5336 C CA . GLN A 1 668 ? -35.690 17.468 55.183 1.00 78.38 668 GLN A CA 1
ATOM 5337 C C . GLN A 1 668 ? -37.062 17.316 55.866 1.00 78.38 668 GLN A C 1
ATOM 5339 O O . GLN A 1 668 ? -37.185 17.615 57.047 1.00 78.38 668 GLN A O 1
ATOM 5344 N N . GLU A 1 669 ? -38.053 16.721 55.189 1.00 81.94 669 GLU A N 1
ATOM 5345 C CA . GLU A 1 669 ? -39.405 16.455 55.729 1.00 81.94 669 GLU A CA 1
ATOM 5346 C C . GLU A 1 669 ? -39.438 15.525 56.967 1.00 81.94 669 GLU A C 1
ATOM 5348 O O . GLU A 1 669 ? -40.479 15.417 57.623 1.00 81.94 669 GLU A O 1
ATOM 5353 N N . VAL A 1 670 ? -38.339 14.820 57.266 1.00 77.88 670 VAL A N 1
ATOM 5354 C CA . VAL A 1 670 ? -38.146 14.038 58.502 1.00 77.88 670 VAL A CA 1
ATOM 5355 C C . VAL A 1 670 ? -37.404 14.864 59.553 1.00 77.88 670 VAL A C 1
ATOM 5357 O O . VAL A 1 670 ? -37.883 14.965 60.676 1.00 77.88 670 VAL A O 1
ATOM 5360 N N . GLN A 1 671 ? -36.303 15.529 59.190 1.00 74.12 671 GLN A N 1
ATOM 5361 C CA . GLN A 1 671 ? -35.540 16.386 60.108 1.00 74.12 671 GLN A CA 1
ATOM 5362 C C . GLN A 1 671 ? -36.360 17.561 60.661 1.00 74.12 671 GLN A C 1
ATOM 5364 O O . GLN A 1 671 ? -36.149 17.951 61.804 1.00 74.12 671 GLN A O 1
ATOM 5369 N N . GLU A 1 672 ? -37.304 18.096 59.884 1.00 74.38 672 GLU A N 1
ATOM 5370 C CA . GLU A 1 672 ? -38.259 19.113 60.340 1.00 74.38 672 GLU A CA 1
ATOM 5371 C C . GLU A 1 672 ? -39.271 18.553 61.354 1.00 74.38 672 GLU A C 1
ATOM 5373 O O . GLU A 1 672 ? -39.699 19.286 62.238 1.00 74.38 672 GLU A O 1
ATOM 5378 N N . LYS A 1 673 ? -39.629 17.262 61.273 1.00 70.69 673 LYS A N 1
ATOM 5379 C CA . LYS A 1 673 ? -40.567 16.605 62.207 1.00 70.69 673 LYS A CA 1
ATOM 5380 C C . LYS A 1 673 ? -39.906 16.126 63.491 1.00 70.69 673 LYS A C 1
ATOM 5382 O O . LYS A 1 673 ? -40.537 16.158 64.536 1.00 70.69 673 LYS A O 1
ATOM 5387 N N . ASP A 1 674 ? -38.638 15.731 63.428 1.00 67.81 674 ASP A N 1
ATOM 5388 C CA . ASP A 1 674 ? -37.845 15.389 64.616 1.00 67.81 674 ASP A CA 1
ATOM 5389 C C . ASP A 1 674 ? -37.442 16.645 65.434 1.00 67.81 674 ASP A C 1
ATOM 5391 O O . ASP A 1 674 ? -36.763 16.533 66.455 1.00 67.81 674 ASP A O 1
ATOM 5395 N N . GLN A 1 675 ? -37.850 17.846 64.992 1.00 58.41 675 GLN A N 1
ATOM 5396 C CA . GLN A 1 675 ? -37.619 19.144 65.647 1.00 58.41 675 GLN A CA 1
ATOM 5397 C C . GLN A 1 675 ? -38.913 19.838 66.133 1.00 58.41 675 GLN A C 1
ATOM 5399 O O . GLN A 1 675 ? -38.835 20.970 66.617 1.00 58.41 675 GLN A O 1
ATOM 5404 N N . THR A 1 676 ? -40.080 19.182 66.030 1.00 52.31 676 THR A N 1
ATOM 5405 C CA . THR A 1 676 ? -41.404 19.706 66.444 1.00 52.31 676 THR A CA 1
ATOM 5406 C C . THR A 1 676 ? -42.117 18.795 67.434 1.00 52.31 676 THR A C 1
ATOM 5408 O O . THR A 1 676 ? -42.479 19.298 68.519 1.00 52.31 676 THR A O 1
#

Radius of gyration: 48.97 Å; Cα contacts (8 Å, |Δi|>4): 754; chains: 1; bounding box: 117×68×178 Å

pLDDT: mean 84.05, std 21.26, range [22.41, 98.75]

Nearest PDB structures (foldseek):
  6vbv-assembly1_4  TM=6.630E-01  e=3.721E-12  Bos taurus
  6xt9-assembly1_D  TM=8.064E-01  e=9.524E-10  Homo sapiens
  2c0l-assembly1_A  TM=5.429E-01  e=5.922E-08  Homo sapiens
  8ro0-assembly1_J  TM=2.843E-01  e=2.109E-08  Caenorhabditis elegans
  7kw7-assembly1_E  TM=3.572E-01  e=7.390E-07  Homo sapiens

Foldseek 3Di:
DDCVVQLVLLLVLLVLLLVLQLVCCCPPNPVDSVVSNVVSVCCSPPPVSVCLSSDSLSSLVSLLSNLLSQLLVLLVQQADLDDPDPDFQDTPDVVSNVSSLVSLLVSCVSPVCSVCSLVVSLVSCVQVSLLSNVVVVVDDDDDDDDDDDDDDDDDDDDDDDDDDDDDDDDDDDDDDDDDDDDDDDDDDDDDDDPPPPVSVVSVVCLVPVDDVVVNCSSCRNSVSSNVVSVVSSVVSVVVVCVVCVVDHDDDDCVNCVCVVDLPCVLVVLCVVCVLALVSLQSVLVVCVVVVVLVSSLVSLVSSCVSPVLPLVSLQVNLVSDPPLVSSLVSLVSSCVSPVQQLSSLQSNLVSCVVVVNLVSSLVSLVSSCVSPVQDLVSLLSNLVSCVVVVVNVVSVVSLVSSCVSHVLDLVSLQSVLVSCVVVPNNVVSLVSLVSSCVSPVLPLSSLQSNLVSCVVVVVLVSSLVSLVSSCVNPNALVSLVVNLVSCVVVVVLVSNLVSLVSSCVRPVPDLVSLLSNLVSCLSVVVLVVSLVSLVVSCVVPVQDLVSLVSQLSSCVVVVVLVSSLVSLVSSVVSVDDQLQSQLVSLQSNLVSCVSVVVLVSSLVSLVSSCVSPVLPLVSLQSNLVSCVVVVVLVSSLVSLVSSCVNVVPPPVSVVSNVVSVVVVVVVVVVVVVVVD